Protein AF-0000000071983013 (afdb_homodimer)

pLDDT: mean 81.42, std 21.39, range [21.3, 98.19]

InterPro domains:
  IPR014830 Glycolipid transfer protein domain [PF08718] (62-218)
  IPR014830 Glycolipid transfer protein domain [PTHR10219] (47-247)
  IPR036497 Glycolipid transfer protein superfamily [G3DSA:1.10.3520.10] (34-261)
  IPR036497 Glycolipid transfer protein superfamily [SSF110004] (57-260)

Secondary structure (DSSP, 8-state):
--------HHHHHHHHHHHHHHHHHTTTTHHHHHHHHTT-SSSS-HHHHHHHS---TTS--BHHHHHHHHHHHHHHHHHH-HHHHHHHHHHHHHS-GGGTT---HHHHHHHHHHHHHSTTGGG-SBHHHHHHHHHHTT-TT-TTTTPHHHHHHHHHHHHHHHHHHHHHHT-S--SS-HHHHHHHHHHHTGGGGS-HHHHHHHHHHHTTPPPHHHHHHHHHTT-HHHHHHHHHHHHHHHHHHHHHHHHHHHHHHHTT-TTTT---------/--------HHHHHHHHHHHHHHHHHTTTTHHHHHHHHTT-SSSS-HHHHHHHS---TTS--BHHHHHHHHHHHHHHHHHH-HHHHHHHHHHHHHS-GGGTT---HHHHHHHHHHHHHSTTGGG-SBHHHHHHHHHHTT-TT-BTTBPHHHHHHHHHHHHHHHHHHHHHHT-S--SS-HHHHHHHHHHHTGGGGS-HHHHHHHHHHHTTPPPHHHHHHHHHTT-HHHHHHHHHHHHHHHHHHHHHHHHHHHHHHHTT-TTTT---------

Sequence (540 aa):
MDTPAGVDVQDTDKEEEEADLQIGMMNSEDEDEEEEDKEKVLAVDGVVLRDDFTPGAEGEVPLASYVRAYQEMNKFIKLLGPLFYFVAYDVKRKVTYSLQRYQYSYKLMDVIRKEMAGKNGRYYVDVKTMINYEKENDLVYRSSPMSGTDAFLKLNRVLELAIGIMKEIMEDEEEPTLGQVASEVYLTTTAKFHPSILSTMLSGVLLLMPSRATVRNRITRGTDEGEALMRRLMPEVMRSVKQTYEACLALYREHDLHNLNVRGRTDTTPMDTPAGVDVQDTDKEEEEADLQIGMMNSEDEDEEEEDKEKVLAVDGVVLRDDFTPGAEGEVPLASYVRAYQEMNKFIKLLGPLFYFVAYDVKRKVTYSLQRYQYSYKLMDVIRKEMAGKNGRYYVDVKTMINYEKENDLVYRSSPMSGTDAFLKLNRVLELAIGIMKEIMEDEEEPTLGQVASEVYLTTTAKFHPSILSTMLSGVLLLMPSRATVRNRITRGTDEGEALMRRLMPEVMRSVKQTYEACLALYREHDLHNLNVRGRTDTTP

Organism: Chionoecetes opilio (NCBI:txid41210)

Solvent-accessible surface area (backbone atoms only — not comparable to full-atom values): 29013 Å² total; per-residue (Å²): 136,84,76,76,83,73,79,61,67,70,61,54,48,52,50,53,49,45,48,55,40,42,57,44,38,54,69,53,65,53,49,64,69,40,59,75,50,66,75,46,61,38,71,47,59,55,63,52,35,29,64,28,24,47,50,43,97,86,47,46,37,45,41,65,40,38,50,51,21,49,55,46,55,53,47,51,44,55,68,64,29,63,64,49,43,40,54,56,54,48,52,62,78,68,47,49,83,87,39,64,84,66,64,37,68,70,57,32,48,46,45,41,50,52,46,38,71,39,99,60,16,86,39,40,51,25,54,64,47,33,44,51,50,27,57,76,67,70,33,50,81,37,71,82,69,57,20,50,55,50,33,48,50,58,54,48,46,46,45,59,32,50,44,52,45,55,57,5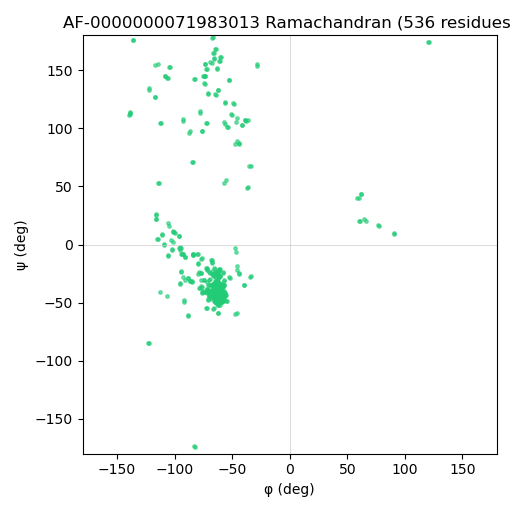5,50,72,46,85,66,64,74,75,41,48,9,56,51,42,22,51,43,30,60,74,45,43,34,76,70,44,58,67,72,54,37,42,26,51,38,10,51,33,51,68,46,56,49,34,69,50,46,49,32,54,37,13,67,68,36,70,68,18,47,54,51,46,68,63,44,46,64,52,26,44,49,21,46,49,50,30,40,51,38,52,49,50,54,28,50,74,67,72,45,72,64,67,89,48,74,72,80,74,78,74,67,127,136,84,75,75,82,72,80,62,68,69,60,55,46,53,50,52,48,46,47,57,40,42,56,43,38,55,71,54,66,53,49,64,70,41,58,75,49,66,75,46,61,38,71,48,59,54,63,51,35,29,64,26,23,47,49,43,96,88,46,48,37,44,41,68,39,38,49,50,22,48,55,45,55,52,46,51,44,53,68,64,28,60,64,50,41,39,53,54,53,49,53,63,78,67,46,50,84,86,39,65,84,65,62,40,67,68,57,32,48,46,47,43,50,52,46,38,70,39,98,61,15,86,38,40,52,26,53,65,45,33,42,51,50,28,56,78,67,72,33,51,82,37,72,83,70,58,21,50,56,50,32,48,50,56,54,47,46,46,45,58,33,48,46,52,44,57,58,55,49,72,44,83,66,65,75,75,40,49,9,58,52,40,22,51,44,30,60,74,45,42,33,76,71,42,58,67,72,54,36,42,26,50,38,10,51,32,49,67,46,56,49,35,68,50,48,50,33,54,38,13,68,69,35,71,68,17,48,53,50,46,66,64,43,48,64,52,26,46,50,22,45,49,51,30,40,51,38,53,50,49,54,28,50,74,69,72,44,72,63,65,90,47,76,73,78,74,78,77,69,126

Foldseek 3Di:
DDDPDPPDPVVLVVVVVVLVVCLVCVVPPVVPVCVVQVVDQFNFDLVLLLPLLAADPVLWRFLVSVLSNVVSVVSLQVLQGSLSVCCLQVCCPPDPVVCNQDHHLVVLSVQLVPCCPDPNVVQSGTLLSQVVVCVVVVNCQPVVVHGNNSSVLLSLQCLQLVLQLLVVLPDPDCPPHSLQSSLVSCVVTNVQQDDPVVNVVVSVSSNVTDGSVSSQCNRSVNDPSSNVVCVVSSVSSSVSSVSSSVSSCVSCVVVVNSCPPRPPPPPPPD/DDDPDPPDPVVVVVVVVVLVVCLVCVVPPVVPVCVVQVVDQFNFDLVLLLPLLAADPVLWRFLVSVLSNVVSVVSLQVLQGSLSVSCLQVCCPPDPVVCNQDHHLVVLSVQLVPCCPDPNVVQSGTLLSQVVVCVVVVNCQPVVVHGNNSSVLLSLQCLQLVLQLLVVLPDPDCPPHSLQSSLVSCVVTNVQQPDPVVNVVVNVSSNVTDGSVSSQCNRSVNDPSSNVVCVVSSVSSSVSSVSSSVSSCVSCVVVVNNCPPRPPPPPPPD

Structure (mmCIF, N/CA/C/O backbone):
data_AF-0000000071983013-model_v1
#
loop_
_entity.id
_entity.type
_entity.pdbx_description
1 polymer 'Ceramide-1-phosphate transfer protein'
#
loop_
_atom_site.group_PDB
_atom_site.id
_atom_site.type_symbol
_atom_site.label_atom_id
_atom_site.label_alt_id
_atom_site.label_comp_id
_atom_site.label_asym_id
_atom_site.label_entity_id
_atom_site.label_seq_id
_atom_site.pdbx_PDB_ins_code
_atom_site.Cartn_x
_atom_site.Cartn_y
_atom_site.Cartn_z
_atom_site.occupancy
_atom_site.B_iso_or_equiv
_atom_site.auth_seq_id
_atom_site.auth_comp_id
_atom_site.auth_asym_id
_atom_site.auth_atom_id
_atom_site.pdbx_PDB_model_num
ATOM 1 N N . MET A 1 1 ? 41.844 10.547 -5.031 1 22.95 1 MET A N 1
ATOM 2 C CA . MET A 1 1 ? 40.719 9.867 -5.695 1 22.95 1 MET A CA 1
ATOM 3 C C . MET A 1 1 ? 39.688 9.406 -4.684 1 22.95 1 MET A C 1
ATOM 5 O O . MET A 1 1 ? 39.938 8.516 -3.875 1 22.95 1 MET A O 1
ATOM 9 N N . ASP A 1 2 ? 38.812 10.227 -4.102 1 26.3 2 ASP A N 1
ATOM 10 C CA . ASP A 1 2 ? 38.031 10.211 -2.867 1 26.3 2 ASP A CA 1
ATOM 11 C C . ASP A 1 2 ? 36.906 9.188 -2.945 1 26.3 2 ASP A C 1
ATOM 13 O O . ASP A 1 2 ? 36.125 9.164 -3.914 1 26.3 2 ASP A O 1
ATOM 17 N N . THR A 1 3 ? 37.031 8.039 -2.273 1 28.64 3 THR A N 1
ATOM 18 C CA . THR A 1 3 ? 36.25 6.828 -2.168 1 28.64 3 THR A CA 1
ATOM 19 C C . THR A 1 3 ? 34.812 7.16 -1.755 1 28.64 3 THR A C 1
ATOM 21 O O . THR A 1 3 ? 34.594 7.828 -0.741 1 28.64 3 THR A O 1
ATOM 24 N N . PRO A 1 4 ? 33.844 7.18 -2.68 1 33.03 4 PRO A N 1
ATOM 25 C CA . PRO A 1 4 ? 32.469 7.574 -2.393 1 33.03 4 PRO A CA 1
ATOM 26 C C . PRO A 1 4 ? 31.906 6.875 -1.16 1 33.03 4 PRO A C 1
ATOM 28 O O . PRO A 1 4 ? 32.312 5.754 -0.84 1 33.03 4 PRO A O 1
ATOM 31 N N . ALA A 1 5 ? 31.484 7.586 -0.122 1 35.25 5 ALA A N 1
ATOM 32 C CA . ALA A 1 5 ? 31.016 7.219 1.208 1 35.25 5 ALA A CA 1
ATOM 33 C C . ALA A 1 5 ? 30.016 6.059 1.133 1 35.25 5 ALA A C 1
ATOM 35 O O . ALA A 1 5 ? 28.984 6.164 0.471 1 35.25 5 ALA A O 1
ATOM 36 N N . GLY A 1 6 ? 30.391 4.797 1.168 1 28.97 6 GLY A N 1
ATOM 37 C CA . GLY A 1 6 ? 29.656 3.537 1.249 1 28.97 6 GLY A CA 1
ATOM 38 C C . GLY A 1 6 ? 28.531 3.559 2.271 1 28.97 6 GLY A C 1
ATOM 39 O O . GLY A 1 6 ? 28.781 3.75 3.465 1 28.97 6 GLY A O 1
ATOM 40 N N . VAL A 1 7 ? 27.375 3.977 1.956 1 36.31 7 VAL A N 1
ATOM 41 C CA . VAL A 1 7 ? 26.219 3.855 2.852 1 36.31 7 VAL A CA 1
ATOM 42 C C . VAL A 1 7 ? 26.234 2.48 3.52 1 36.31 7 VAL A C 1
ATOM 44 O O . VAL A 1 7 ? 26.312 1.455 2.84 1 36.31 7 VAL A O 1
ATOM 47 N N . ASP A 1 8 ? 26.609 2.387 4.691 1 37.19 8 ASP A N 1
ATOM 48 C CA . ASP A 1 8 ? 26.812 1.195 5.512 1 37.19 8 ASP A CA 1
ATOM 49 C C . ASP A 1 8 ? 25.547 0.345 5.574 1 37.19 8 ASP A C 1
ATOM 51 O O . ASP A 1 8 ? 24.5 0.805 6.047 1 37.19 8 ASP A O 1
ATOM 55 N N . VAL A 1 9 ? 25.391 -0.782 4.887 1 44.69 9 VAL A N 1
ATOM 56 C CA . VAL A 1 9 ? 24.422 -1.878 4.766 1 44.69 9 VAL A CA 1
ATOM 57 C C . VAL A 1 9 ? 23.891 -2.246 6.148 1 44.69 9 VAL A C 1
ATOM 59 O O . VAL A 1 9 ? 22.734 -2.648 6.281 1 44.69 9 VAL A O 1
ATOM 62 N N . GLN A 1 10 ? 24.734 -2.143 7.102 1 42.84 10 GLN A N 1
ATOM 63 C CA . GLN A 1 10 ? 24.391 -2.531 8.461 1 42.84 10 GLN A CA 1
ATOM 64 C C . GLN A 1 10 ? 23.328 -1.604 9.047 1 42.84 10 GLN A C 1
ATOM 66 O O . GLN A 1 10 ? 22.406 -2.059 9.727 1 42.84 10 GLN A O 1
ATOM 71 N N . ASP A 1 11 ? 23.328 -0.427 8.781 1 45.38 11 ASP A N 1
ATOM 72 C CA . ASP A 1 11 ? 22.406 0.548 9.344 1 45.38 11 ASP A CA 1
ATOM 73 C C . ASP A 1 11 ? 21.031 0.453 8.688 1 45.38 11 ASP A C 1
ATOM 75 O O . ASP A 1 11 ? 20 0.617 9.352 1 45.38 11 ASP A O 1
ATOM 79 N N . THR A 1 12 ? 20.969 -0.025 7.523 1 46.44 12 THR A N 1
ATOM 80 C CA . THR A 1 12 ? 19.719 -0.126 6.781 1 46.44 12 THR A CA 1
ATOM 81 C C . THR A 1 12 ? 18.906 -1.323 7.262 1 46.44 12 THR A C 1
ATOM 83 O O . THR A 1 12 ? 17.672 -1.245 7.363 1 46.44 12 THR A O 1
ATOM 86 N N . ASP A 1 13 ? 19.531 -2.402 7.586 1 50.28 13 ASP A N 1
ATOM 87 C CA . ASP A 1 13 ? 18.844 -3.602 8.07 1 50.28 13 ASP A CA 1
ATOM 88 C C . ASP A 1 13 ? 18.172 -3.346 9.422 1 50.28 13 ASP A C 1
ATOM 90 O O . ASP A 1 13 ? 17.062 -3.807 9.656 1 50.28 13 ASP A O 1
ATOM 94 N N . LYS A 1 14 ? 18.812 -2.652 10.266 1 50.31 14 LYS A N 1
ATOM 95 C CA . LYS A 1 14 ? 18.266 -2.354 11.586 1 50.31 14 LYS A CA 1
ATOM 96 C C . LYS A 1 14 ? 17.047 -1.444 11.484 1 50.31 14 LYS A C 1
ATOM 98 O O . LYS A 1 14 ? 16.078 -1.621 12.219 1 50.31 14 LYS A O 1
ATOM 103 N N . GLU A 1 15 ? 17.25 -0.697 10.625 1 48.22 15 GLU A N 1
ATOM 104 C CA . GLU A 1 15 ? 16.156 0.248 10.461 1 48.22 15 GLU A CA 1
ATOM 105 C C . GLU A 1 15 ? 14.914 -0.435 9.875 1 48.22 15 GLU A C 1
ATOM 107 O O . GLU A 1 15 ? 13.789 -0.166 10.305 1 48.22 15 GLU A O 1
ATOM 112 N N . GLU A 1 16 ? 15.133 -1.323 8.945 1 52.12 16 GLU A N 1
ATOM 113 C CA . GLU A 1 16 ? 14.016 -2.086 8.383 1 52.12 16 GLU A CA 1
ATOM 114 C C . GLU A 1 16 ? 13.453 -3.064 9.414 1 52.12 16 GLU A C 1
ATOM 116 O O . GLU A 1 16 ? 12.234 -3.27 9.477 1 52.12 16 GLU A O 1
ATOM 121 N N . GLU A 1 17 ? 14.297 -3.664 10.117 1 51.69 17 GLU A N 1
ATOM 122 C CA . GLU A 1 17 ? 13.859 -4.5 11.234 1 51.69 17 GLU A CA 1
ATOM 123 C C . GLU A 1 17 ? 13.07 -3.686 12.258 1 51.69 17 GLU A C 1
ATOM 125 O O . GLU A 1 17 ? 12.062 -4.16 12.789 1 51.69 17 GLU A O 1
ATOM 130 N N . GLU A 1 18 ? 13.57 -2.572 12.508 1 47.03 18 GLU A N 1
ATOM 131 C CA . GLU A 1 18 ? 12.852 -1.699 13.43 1 47.03 18 GLU A CA 1
ATOM 132 C C . GLU A 1 18 ? 11.477 -1.332 12.891 1 47.03 18 GLU A C 1
ATOM 134 O O . GLU A 1 18 ? 10.508 -1.244 13.648 1 47.03 18 GLU A O 1
ATOM 139 N N . ALA A 1 19 ? 11.516 -1.232 11.625 1 49.16 19 ALA A N 1
ATOM 140 C CA . ALA A 1 19 ? 10.219 -0.916 11.023 1 49.16 19 ALA A CA 1
ATOM 141 C C . ALA A 1 19 ? 9.258 -2.094 11.148 1 49.16 19 ALA A C 1
ATOM 143 O O . ALA A 1 19 ? 8.086 -1.914 11.484 1 49.16 19 ALA A O 1
ATOM 144 N N . ASP A 1 20 ? 9.773 -3.248 10.898 1 51.47 20 ASP A N 1
ATOM 145 C CA . ASP A 1 20 ? 8.977 -4.461 11.062 1 51.47 20 ASP A CA 1
ATOM 146 C C . ASP A 1 20 ? 8.516 -4.613 12.516 1 51.47 20 ASP A C 1
ATOM 148 O O . ASP A 1 20 ? 7.367 -5 12.766 1 51.47 20 ASP A O 1
ATOM 152 N N . LEU A 1 21 ? 9.422 -4.344 13.414 1 45.53 21 LEU A N 1
ATOM 153 C CA . LEU A 1 21 ? 9.133 -4.379 14.844 1 45.53 21 LEU A CA 1
ATOM 154 C C . LEU A 1 21 ? 8.117 -3.301 15.219 1 45.53 21 LEU A C 1
ATOM 156 O O . LEU A 1 21 ? 7.234 -3.533 16.047 1 45.53 21 LEU A O 1
ATOM 160 N N . GLN A 1 22 ? 8.391 -2.273 14.734 1 42.88 22 GLN A N 1
ATOM 161 C CA . GLN A 1 22 ? 7.5 -1.175 15.086 1 42.88 22 GLN A CA 1
ATOM 162 C C . GLN A 1 22 ? 6.082 -1.444 14.594 1 42.88 22 GLN A C 1
ATOM 164 O O . GLN A 1 22 ? 5.109 -1.14 15.289 1 42.88 22 GLN A O 1
ATOM 169 N N . ILE A 1 23 ? 5.973 -1.997 13.445 1 47.88 23 ILE A N 1
ATOM 170 C CA . ILE A 1 23 ? 4.656 -2.475 13.039 1 47.88 23 ILE A CA 1
ATOM 171 C C . ILE A 1 23 ? 4.137 -3.49 14.055 1 47.88 23 ILE A C 1
ATOM 173 O O . ILE A 1 23 ? 2.965 -3.449 14.438 1 47.88 23 ILE A O 1
ATOM 177 N N . GLY A 1 24 ? 5.062 -4.387 14.453 1 41.94 24 GLY A N 1
ATOM 178 C CA . GLY A 1 24 ? 4.738 -5.32 15.523 1 41.94 24 GLY A CA 1
ATOM 179 C C . GLY A 1 24 ? 4.512 -4.637 16.859 1 41.94 24 GLY A C 1
ATOM 180 O O . GLY A 1 24 ? 3.621 -5.023 17.609 1 41.94 24 GLY A O 1
ATOM 181 N N . MET A 1 25 ? 5.426 -3.879 17.297 1 39.31 25 MET A N 1
ATOM 182 C CA . MET A 1 25 ? 5.387 -3.193 18.594 1 39.31 25 MET A CA 1
ATOM 183 C C . MET A 1 25 ? 4.215 -2.221 18.656 1 39.31 25 MET A C 1
ATOM 185 O O . MET A 1 25 ? 3.732 -1.895 19.734 1 39.31 25 MET A O 1
ATOM 189 N N . MET A 1 26 ? 4.121 -1.479 17.781 1 40.75 26 MET A N 1
ATOM 190 C CA . MET A 1 26 ? 3.039 -0.504 17.891 1 40.75 26 MET A CA 1
ATOM 191 C C . MET A 1 26 ? 1.741 -1.183 18.328 1 40.75 26 MET A C 1
ATOM 193 O O . MET A 1 26 ? 0.808 -0.517 18.781 1 40.75 26 MET A O 1
ATOM 197 N N . ASN A 1 27 ? 1.641 -2.398 18.125 1 38.25 27 ASN A N 1
ATOM 198 C CA . ASN A 1 27 ? 0.608 -3.027 18.953 1 38.25 27 ASN A CA 1
ATOM 199 C C . ASN A 1 27 ? 0.862 -2.811 20.438 1 38.25 27 ASN A C 1
ATOM 201 O O . ASN A 1 27 ? -0.081 -2.67 21.219 1 38.25 27 ASN A O 1
ATOM 205 N N . SER A 1 28 ? 2.094 -2.82 20.844 1 34.56 28 SER A N 1
ATOM 206 C CA . SER A 1 28 ? 2.352 -2.789 22.281 1 34.56 28 SER A CA 1
ATOM 207 C C . SER A 1 28 ? 2.432 -1.355 22.797 1 34.56 28 SER A C 1
ATOM 209 O O . SER A 1 28 ? 1.962 -1.058 23.891 1 34.56 28 SER A O 1
ATOM 211 N N . GLU A 1 29 ? 3.322 -0.539 22.375 1 37.03 29 GLU A N 1
ATOM 212 C CA . GLU A 1 29 ? 3.621 0.747 23 1 37.03 29 GLU A CA 1
ATOM 213 C C . GLU A 1 29 ? 2.41 1.676 22.953 1 37.03 29 GLU A C 1
ATOM 215 O O . GLU A 1 29 ? 2.428 2.754 23.547 1 37.03 29 GLU A O 1
ATOM 220 N N . ASP A 1 30 ? 1.575 1.646 22.094 1 40.47 30 ASP A N 1
ATOM 221 C CA . ASP A 1 30 ? 0.305 2.354 22.203 1 40.47 30 ASP A CA 1
ATOM 222 C C . ASP A 1 30 ? -0.329 2.119 23.578 1 40.47 30 ASP A C 1
ATOM 224 O O . ASP A 1 30 ? -1.404 2.646 23.875 1 40.47 30 ASP A O 1
ATOM 228 N N . GLU A 1 31 ? 0.197 1.37 24.219 1 37.09 31 GLU A N 1
ATOM 229 C CA . GLU A 1 31 ? -0.367 1.119 25.547 1 37.09 31 GLU A CA 1
ATOM 230 C C . GLU A 1 31 ? -0.231 2.346 26.453 1 37.09 31 GLU A C 1
ATOM 232 O O . GLU A 1 31 ? -1.126 2.639 27.234 1 37.09 31 GLU A O 1
ATOM 237 N N . ASP A 1 32 ? 0.845 2.938 26.438 1 37.84 32 ASP A N 1
ATOM 238 C CA . ASP A 1 32 ? 0.963 4.008 27.422 1 37.84 32 ASP A CA 1
ATOM 239 C C . ASP A 1 32 ? 0.124 5.219 27.031 1 37.84 32 ASP A C 1
ATOM 241 O O . ASP A 1 32 ? -0.497 5.859 27.875 1 37.84 32 ASP A O 1
ATOM 245 N N . GLU A 1 33 ? 0.238 5.812 25.875 1 41.56 33 GLU A N 1
ATOM 246 C CA . GLU A 1 33 ? -0.653 6.898 25.484 1 41.56 33 GLU A CA 1
ATOM 247 C C . GLU A 1 33 ? -2.113 6.453 25.516 1 41.56 33 GLU A C 1
ATOM 249 O O . GLU A 1 33 ? -3.021 7.285 25.438 1 41.56 33 GLU A O 1
ATOM 254 N N . GLU A 1 34 ? -2.426 5.273 25.391 1 44.16 34 GLU A N 1
ATOM 255 C CA . GLU A 1 34 ? -3.74 4.664 25.562 1 44.16 34 GLU A CA 1
ATOM 256 C C . GLU A 1 34 ? -4.289 4.918 26.969 1 44.16 34 GLU A C 1
ATOM 258 O O . GLU A 1 34 ? -5.504 4.949 27.172 1 44.16 34 GLU A O 1
ATOM 263 N N . GLU A 1 35 ? -3.484 4.938 27.875 1 43.16 35 GLU A N 1
ATOM 264 C CA . GLU A 1 35 ? -4.039 5.121 29.219 1 43.16 35 GLU A CA 1
ATOM 265 C C . GLU A 1 35 ? -4.75 6.461 29.344 1 43.16 35 GLU A C 1
ATOM 267 O O . GLU A 1 35 ? -5.816 6.551 29.953 1 43.16 35 GLU A O 1
ATOM 272 N N . GLU A 1 36 ? -4.043 7.527 29.109 1 45.88 36 GLU A N 1
ATOM 273 C CA . GLU A 1 36 ? -4.719 8.812 29.281 1 45.88 36 GLU A CA 1
ATOM 274 C C . GLU A 1 36 ? -5.891 8.945 28.312 1 45.88 36 GLU A C 1
ATOM 276 O O . GLU A 1 36 ? -6.867 9.641 28.594 1 45.88 36 GLU A O 1
ATOM 281 N N . ASP A 1 37 ? -5.848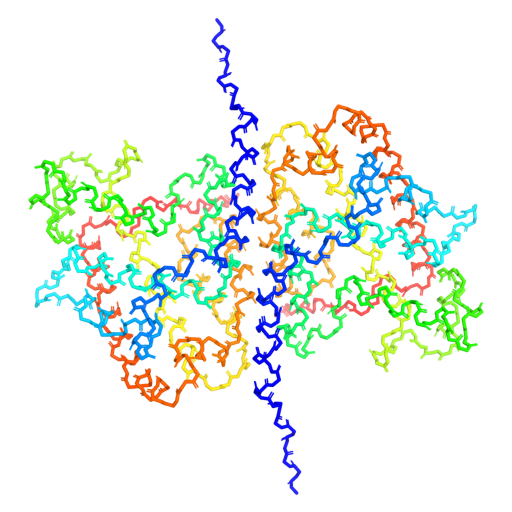 8.32 27.188 1 56.69 37 ASP A N 1
ATOM 282 C CA . ASP A 1 37 ? -6.75 8.461 26.047 1 56.69 37 ASP A CA 1
ATOM 283 C C . ASP A 1 37 ? -7.996 7.598 26.234 1 56.69 37 ASP A C 1
ATOM 285 O O . ASP A 1 37 ? -8.977 7.75 25.5 1 56.69 37 ASP A O 1
ATOM 289 N N . LYS A 1 38 ? -7.992 6.754 27.281 1 57.34 38 LYS A N 1
ATOM 290 C CA . LYS A 1 38 ? -9.156 5.883 27.438 1 57.34 38 LYS A CA 1
ATOM 291 C C . LYS A 1 38 ? -10.352 6.648 28 1 57.34 38 LYS A C 1
ATOM 293 O O . LYS A 1 38 ? -11.477 6.156 27.969 1 57.34 38 LYS A O 1
ATOM 298 N N . GLU A 1 39 ? -10.008 7.781 28.422 1 65.06 39 GLU A N 1
ATOM 299 C CA . GLU A 1 39 ? -11.117 8.508 29.031 1 65.06 39 GLU A CA 1
ATOM 300 C C . GLU A 1 39 ? -11.797 9.43 28.016 1 65.06 39 GLU A C 1
ATOM 302 O O . GLU A 1 39 ? -12.906 9.914 28.25 1 65.06 39 GLU A O 1
ATOM 307 N N . LYS A 1 40 ? -11.188 9.562 26.828 1 83.44 40 LYS A N 1
ATOM 308 C CA . LYS A 1 40 ? -11.828 10.445 25.844 1 83.44 40 LYS A CA 1
ATOM 309 C C . LYS A 1 40 ? -12.93 9.711 25.094 1 83.44 40 LYS A C 1
ATOM 311 O O . LYS A 1 40 ? -12.812 8.516 24.812 1 83.44 40 LYS A O 1
ATOM 316 N N . VAL A 1 41 ? -13.984 10.469 24.844 1 90 41 VAL A N 1
ATOM 317 C CA . VAL A 1 41 ? -15.148 9.922 24.156 1 90 41 VAL A CA 1
ATOM 318 C C . VAL A 1 41 ? -14.781 9.539 22.734 1 90 41 VAL A C 1
ATOM 320 O O . VAL A 1 41 ? -15.164 8.477 22.25 1 90 41 VAL A O 1
ATOM 323 N N . LEU A 1 42 ? -14.023 10.406 22.062 1 95 42 LEU A N 1
ATOM 324 C CA . LEU A 1 42 ? -13.555 10.141 20.703 1 95 42 LEU A CA 1
ATOM 325 C C . LEU A 1 42 ? -12.062 9.844 20.688 1 95 42 LEU A C 1
ATOM 327 O O . LEU A 1 42 ? -11.305 10.43 21.469 1 95 42 LEU A O 1
ATOM 331 N N . ALA A 1 43 ? -11.641 8.977 19.828 1 93.44 43 ALA A N 1
ATOM 332 C CA . ALA A 1 43 ? -10.227 8.625 19.688 1 93.44 43 ALA A CA 1
ATOM 333 C C . ALA A 1 43 ? -9.422 9.805 19.156 1 93.44 43 ALA A C 1
ATOM 335 O O . ALA A 1 43 ? -8.203 9.859 19.344 1 93.44 43 ALA A O 1
ATOM 336 N N . VAL A 1 44 ? -10.062 10.734 18.406 1 93.38 44 VAL A N 1
ATOM 337 C CA . VAL A 1 44 ? -9.516 12 17.922 1 93.38 44 VAL A CA 1
ATOM 338 C C . VAL A 1 44 ? -10.305 13.156 18.531 1 93.38 44 VAL A C 1
ATOM 340 O O . VAL A 1 44 ? -11.531 13.195 18.422 1 93.38 44 VAL A O 1
ATOM 343 N N . ASP A 1 45 ? -9.609 14 19.094 1 93.56 45 ASP A N 1
ATOM 344 C CA . ASP A 1 45 ? -10.266 15.102 19.797 1 93.56 45 ASP A CA 1
ATOM 345 C C . ASP A 1 45 ? -10.781 16.141 18.812 1 93.56 45 ASP A C 1
ATOM 347 O O . ASP A 1 45 ? -10.039 17.047 18.406 1 93.56 45 ASP A O 1
ATOM 351 N N . GLY A 1 46 ? -12.023 16.062 18.5 1 93.62 46 GLY A N 1
ATOM 352 C CA . GLY A 1 46 ? -12.633 16.984 17.562 1 93.62 46 GLY A CA 1
ATOM 353 C C . GLY A 1 46 ? -12.664 18.406 18.062 1 93.62 46 GLY A C 1
ATOM 354 O O . GLY A 1 46 ? -12.672 19.359 17.266 1 93.62 46 GLY A O 1
ATOM 355 N N . VAL A 1 47 ? -12.656 18.594 19.359 1 94.94 47 VAL A N 1
ATOM 356 C CA . VAL A 1 47 ? -12.672 19.938 19.938 1 94.94 47 VAL A CA 1
ATOM 357 C C . VAL A 1 47 ? -11.328 20.625 19.688 1 94.94 47 VAL A C 1
ATOM 359 O O . VAL A 1 47 ? -11.289 21.797 19.312 1 94.94 47 VAL A O 1
ATOM 362 N N . VAL A 1 48 ? -10.312 19.906 19.891 1 95.31 48 VAL A N 1
ATOM 363 C CA . VAL A 1 48 ? -8.984 20.438 19.609 1 95.31 48 VAL A CA 1
ATOM 364 C C . VAL A 1 48 ? -8.883 20.828 18.141 1 95.31 48 VAL A C 1
ATOM 366 O O . VAL A 1 48 ? -8.375 21.906 17.812 1 95.31 48 VAL A O 1
ATOM 369 N N . LEU A 1 49 ? -9.352 20 17.219 1 96.25 49 LEU A N 1
ATOM 370 C CA . LEU A 1 49 ? -9.32 20.281 15.797 1 96.25 49 LEU A CA 1
ATOM 371 C C . LEU A 1 49 ? -10.125 21.531 15.477 1 96.25 49 LEU A C 1
ATOM 373 O O . LEU A 1 49 ? -9.641 22.438 14.797 1 96.25 49 LEU A O 1
ATOM 377 N N . ARG A 1 50 ? -11.281 21.578 16 1 95.88 50 ARG A N 1
ATOM 378 C CA . ARG A 1 50 ? -12.156 22.719 15.766 1 95.88 50 ARG A CA 1
ATOM 379 C C . ARG A 1 50 ? -11.539 24.016 16.297 1 95.88 50 ARG A C 1
ATOM 381 O O . ARG A 1 50 ? -11.492 25.016 15.586 1 95.88 50 ARG A O 1
ATOM 388 N N . ASP A 1 51 ? -10.977 23.969 17.453 1 95.94 51 ASP A N 1
ATOM 389 C CA . ASP A 1 51 ? -10.562 25.188 18.141 1 95.94 51 ASP A CA 1
ATOM 390 C C . ASP A 1 51 ? -9.18 25.641 17.688 1 95.94 51 ASP A C 1
ATOM 392 O O . ASP A 1 51 ? -8.883 26.844 17.672 1 95.94 51 ASP A O 1
ATOM 396 N N . ASP A 1 52 ? -8.352 24.688 17.328 1 96 52 ASP A N 1
ATOM 397 C CA . ASP A 1 52 ? -6.965 25.062 17.062 1 96 52 ASP A CA 1
ATOM 398 C C . ASP A 1 52 ? -6.75 25.328 15.57 1 96 52 ASP A C 1
ATOM 400 O O . ASP A 1 52 ? -5.777 25.969 15.188 1 96 52 ASP A O 1
ATOM 404 N N . PHE A 1 53 ? -7.598 24.766 14.742 1 95.19 53 PHE A N 1
ATOM 405 C CA . PHE A 1 53 ? -7.652 25.219 13.352 1 95.19 53 PHE A CA 1
ATOM 406 C C . PHE A 1 53 ? -8.562 26.438 13.211 1 95.19 53 PHE A C 1
ATOM 408 O O . PHE A 1 53 ? -9.672 26.328 12.695 1 95.19 53 PHE A O 1
ATOM 415 N N . THR A 1 54 ? -8.117 27.516 13.695 1 89.75 54 THR A N 1
ATOM 416 C CA . THR A 1 54 ? -8.938 28.719 13.695 1 89.75 54 THR A CA 1
ATOM 417 C C . THR A 1 54 ? -8.109 29.953 13.32 1 89.75 54 THR A C 1
ATOM 419 O O . THR A 1 54 ? -7.23 30.359 14.086 1 89.75 54 THR A O 1
ATOM 422 N N . PRO A 1 55 ? -8.469 30.453 12.18 1 90.06 55 PRO A N 1
ATOM 423 C CA . PRO A 1 55 ? -7.805 31.703 11.836 1 90.06 55 PRO A CA 1
ATOM 424 C C . PRO A 1 55 ? -8.32 32.875 12.656 1 90.06 55 PRO A C 1
ATOM 426 O O . PRO A 1 55 ? -9.484 32.906 13.078 1 90.06 55 PRO A O 1
ATOM 429 N N . GLY A 1 56 ? -7.465 33.781 12.969 1 85.75 56 GLY A N 1
ATOM 430 C CA . GLY A 1 56 ? -7.891 35 13.617 1 85.75 56 GLY A CA 1
ATOM 431 C C . GLY A 1 56 ? -8.742 35.875 12.727 1 85.75 56 GLY A C 1
ATOM 432 O O . GLY A 1 56 ? -8.984 35.562 11.562 1 85.75 56 GLY A O 1
ATOM 433 N N . ALA A 1 57 ? -9.164 36.969 13.281 1 81.56 57 ALA A N 1
ATOM 434 C CA . ALA A 1 57 ? -10.07 37.906 12.602 1 81.56 57 ALA A CA 1
ATOM 435 C C . ALA A 1 57 ? -9.43 38.438 11.328 1 81.56 57 ALA A C 1
ATOM 437 O O . ALA A 1 57 ? -10.125 38.719 10.344 1 81.56 57 ALA A O 1
ATOM 438 N N . GLU A 1 58 ? -8.109 38.594 11.328 1 81.94 58 GLU A N 1
ATOM 439 C CA . GLU A 1 58 ? -7.41 39.156 10.172 1 81.94 58 GLU A CA 1
ATOM 440 C C . GLU A 1 58 ? -6.758 38.031 9.344 1 81.94 58 GLU A C 1
ATOM 442 O O . GLU A 1 58 ? -5.918 38.312 8.484 1 81.94 58 GLU A O 1
ATOM 447 N N . GLY A 1 59 ? -7.105 36.844 9.664 1 82.12 59 GLY A N 1
ATOM 448 C CA . GLY A 1 59 ? -6.602 35.719 8.883 1 82.12 59 GLY A CA 1
ATOM 449 C C . GLY A 1 59 ? -5.293 35.156 9.414 1 82.12 59 GLY A C 1
ATOM 450 O O . GLY A 1 59 ? -4.648 34.344 8.758 1 82.12 59 GLY A O 1
ATOM 451 N N . GLU A 1 60 ? -4.949 35.656 10.602 1 90.19 60 GLU A N 1
ATOM 452 C CA . GLU A 1 60 ? -3.732 35.125 11.211 1 90.19 60 GLU A CA 1
ATOM 453 C C . GLU A 1 60 ? -3.932 33.688 11.695 1 90.19 60 GLU A C 1
ATOM 455 O O . GLU A 1 60 ? -4.988 33.344 12.234 1 90.19 60 GLU A O 1
ATOM 460 N N . VAL A 1 61 ? -3.035 32.844 11.312 1 95.94 61 VAL A N 1
ATOM 461 C CA . VAL A 1 61 ? -3.047 31.453 11.766 1 95.94 61 VAL A CA 1
ATOM 462 C C . VAL A 1 61 ? -1.854 31.203 12.688 1 95.94 61 VAL A C 1
ATOM 464 O O . VAL A 1 61 ? -0.718 31.094 12.219 1 95.94 61 VAL A O 1
ATOM 467 N N . PRO A 1 62 ? -2.146 31.125 14.023 1 97.06 62 PRO A N 1
ATOM 468 C CA . PRO A 1 62 ? -1.04 30.859 14.945 1 97.06 62 PRO A CA 1
ATOM 469 C C . PRO A 1 62 ? -0.375 29.5 14.688 1 97.06 62 PRO A C 1
ATOM 471 O O . PRO A 1 62 ? -1.064 28.5 14.531 1 97.06 62 PRO A O 1
ATOM 474 N N . LEU A 1 63 ? 0.958 29.531 14.641 1 97.75 63 LEU A N 1
ATOM 475 C CA . LEU A 1 63 ? 1.695 28.312 14.32 1 97.75 63 LEU A CA 1
ATOM 476 C C . LEU A 1 63 ? 1.52 27.266 15.414 1 97.75 63 LEU A C 1
ATOM 478 O O . LEU A 1 63 ? 1.336 26.078 15.117 1 97.75 63 LEU A O 1
ATOM 482 N N . ALA A 1 64 ? 1.56 27.656 16.641 1 96.38 64 ALA A N 1
ATOM 483 C CA . ALA A 1 64 ? 1.458 26.719 17.75 1 96.38 64 ALA A CA 1
ATOM 484 C C . ALA A 1 64 ? 0.123 25.984 17.719 1 96.38 64 ALA A C 1
ATOM 486 O O . ALA A 1 64 ? 0.08 24.766 17.891 1 96.38 64 ALA A O 1
ATOM 487 N N . SER A 1 65 ? -0.963 26.766 17.547 1 96.44 65 SER A N 1
ATOM 488 C CA . SER A 1 65 ? -2.295 26.172 17.484 1 96.44 65 SER A CA 1
ATOM 489 C C . SER A 1 65 ? -2.42 25.234 16.281 1 96.44 65 SER A C 1
ATOM 491 O O . SER A 1 65 ? -2.994 24.156 16.391 1 96.44 65 SER A O 1
ATOM 493 N N . TYR A 1 66 ? -1.928 25.656 15.18 1 97.25 66 TYR A N 1
ATOM 494 C CA . TYR A 1 66 ? -1.966 24.859 13.961 1 97.25 66 TYR A CA 1
ATOM 495 C C . TYR A 1 66 ? -1.25 23.531 14.156 1 97.25 66 TYR A C 1
ATOM 497 O O . TYR A 1 66 ? -1.784 22.469 13.805 1 97.25 66 TYR A O 1
ATOM 505 N N . VAL A 1 67 ? -0.075 23.562 14.68 1 96.5 67 VAL A N 1
ATOM 506 C CA . VAL A 1 67 ? 0.733 22.375 14.883 1 96.5 67 VAL A CA 1
ATOM 507 C C . VAL A 1 67 ? 0.039 21.438 15.875 1 96.5 67 VAL A C 1
ATOM 509 O O . VAL A 1 67 ? 0.051 20.219 15.695 1 96.5 67 VAL A O 1
ATOM 512 N N . ARG A 1 68 ? -0.538 21.969 16.891 1 94.81 68 ARG A N 1
ATOM 513 C CA . ARG A 1 68 ? -1.284 21.156 17.859 1 94.81 68 ARG A CA 1
ATOM 514 C C . ARG A 1 68 ? -2.459 20.453 17.172 1 94.81 68 ARG A C 1
ATOM 516 O O . ARG A 1 68 ? -2.697 19.281 17.422 1 94.81 68 ARG A O 1
ATOM 523 N N . ALA A 1 69 ? -3.205 21.203 16.422 1 96.19 69 ALA A N 1
ATOM 524 C CA . ALA A 1 69 ? -4.332 20.625 15.688 1 96.19 69 ALA A CA 1
ATOM 525 C C . ALA A 1 69 ? -3.869 19.531 14.727 1 96.19 69 ALA A C 1
ATOM 527 O O . ALA A 1 69 ? -4.504 18.484 14.617 1 96.19 69 ALA A O 1
ATOM 528 N N . TYR A 1 70 ? -2.783 19.812 14.094 1 94.25 70 TYR A N 1
ATOM 529 C CA . TYR A 1 70 ? -2.248 18.844 13.141 1 94.25 70 TYR A CA 1
ATOM 530 C C . TYR A 1 70 ? -1.799 17.562 13.844 1 94.25 70 TYR A C 1
ATOM 532 O O . TYR A 1 70 ? -1.959 16.469 13.32 1 94.25 70 TYR A O 1
ATOM 540 N N . GLN A 1 71 ? -1.2 17.734 14.977 1 91.69 71 GLN A N 1
ATOM 541 C CA . GLN A 1 71 ? -0.821 16.578 15.781 1 91.69 71 GLN A CA 1
ATOM 542 C C . GLN A 1 71 ? -2.037 15.727 16.125 1 91.69 71 GLN A C 1
ATOM 544 O O . GLN A 1 71 ? -1.972 14.5 16.078 1 91.69 71 GLN A O 1
ATOM 549 N N . GLU A 1 72 ? -3.066 16.406 16.531 1 91.69 72 GLU A N 1
ATOM 550 C CA . GLU A 1 72 ? -4.312 15.688 16.812 1 91.69 72 GLU A CA 1
ATOM 551 C C . GLU A 1 72 ? -4.824 14.969 15.57 1 91.69 72 GLU A C 1
ATOM 553 O O . GLU A 1 72 ? -5.25 13.812 15.648 1 91.69 72 GLU A O 1
ATOM 558 N N . MET A 1 73 ? -4.762 15.641 14.43 1 91.69 73 MET A N 1
ATOM 559 C CA . MET A 1 73 ? -5.223 15.062 13.164 1 91.69 73 MET A CA 1
ATOM 560 C C . MET A 1 73 ? -4.414 13.82 12.812 1 91.69 73 MET A C 1
ATOM 562 O O . MET A 1 73 ? -4.957 12.859 12.266 1 91.69 73 MET A O 1
ATOM 566 N N . ASN A 1 74 ? -3.178 13.797 13.109 1 85.69 74 ASN A N 1
ATOM 567 C CA . ASN A 1 74 ? -2.289 12.68 12.805 1 85.69 74 ASN A CA 1
ATOM 568 C C . ASN A 1 74 ? -2.689 11.422 13.562 1 85.69 74 ASN A C 1
ATOM 570 O O . ASN A 1 74 ? -2.35 10.305 13.156 1 85.69 74 ASN A O 1
ATOM 574 N N . LYS A 1 75 ? -3.438 11.57 14.656 1 85.12 75 LYS A N 1
ATOM 575 C CA . LYS A 1 75 ? -3.949 10.398 15.367 1 85.12 75 LYS A CA 1
ATOM 576 C C . LYS A 1 75 ? -4.902 9.594 14.484 1 85.12 75 LYS A C 1
ATOM 578 O O . LYS A 1 75 ? -5.039 8.383 14.656 1 85.12 75 LYS A O 1
ATOM 583 N N . PHE A 1 76 ? -5.562 10.336 13.633 1 85.25 76 PHE A N 1
ATOM 584 C CA . PHE A 1 76 ? -6.453 9.672 12.695 1 85.25 76 PHE A CA 1
ATOM 585 C C . PHE A 1 76 ? -5.699 8.617 11.883 1 85.25 76 PHE A C 1
ATOM 587 O O . PHE A 1 76 ? -6.23 7.543 11.609 1 85.25 76 PHE A O 1
ATOM 594 N N . ILE A 1 77 ? -4.488 8.953 11.445 1 81.19 77 ILE A N 1
ATOM 595 C CA . ILE A 1 77 ? -3.68 8.039 10.641 1 81.19 77 ILE A CA 1
ATOM 596 C C . ILE A 1 77 ? -3.457 6.742 11.414 1 81.19 77 ILE A C 1
ATOM 598 O O . ILE A 1 77 ? -3.521 5.652 10.836 1 81.19 77 ILE A O 1
ATOM 602 N N . LYS A 1 78 ? -3.314 6.848 12.656 1 76.06 78 LYS A N 1
ATOM 603 C CA . LYS A 1 78 ? -3.125 5.672 13.5 1 76.06 78 LYS A CA 1
ATOM 604 C C . LYS A 1 78 ? -4.379 4.801 13.523 1 76.06 78 LYS A C 1
ATOM 606 O O . LYS A 1 78 ? -4.289 3.576 13.617 1 76.06 78 LYS A O 1
ATOM 611 N N . LEU A 1 79 ? -5.492 5.422 13.453 1 82.19 79 LEU A N 1
ATOM 612 C CA . LEU A 1 79 ? -6.762 4.703 13.508 1 82.19 79 LEU A CA 1
ATOM 613 C C . LEU A 1 79 ? -6.98 3.891 12.234 1 82.19 79 LEU A C 1
ATOM 615 O O . LEU A 1 79 ? -7.781 2.953 12.227 1 82.19 79 LEU A O 1
ATOM 619 N N . LEU A 1 80 ? -6.309 4.34 11.18 1 82.75 80 LEU A N 1
ATOM 620 C CA . LEU A 1 80 ? -6.469 3.629 9.922 1 82.75 80 LEU A CA 1
ATOM 621 C C . LEU A 1 80 ? -5.77 2.273 9.961 1 82.75 80 LEU A C 1
ATOM 623 O O . LEU A 1 80 ? -6.07 1.388 9.164 1 82.75 80 LEU A O 1
ATOM 627 N N . GLY A 1 81 ? -4.797 2.148 10.891 1 74.75 81 GLY A N 1
ATOM 628 C CA . GLY A 1 81 ? -4.137 0.865 11.062 1 74.75 81 GLY A CA 1
ATOM 629 C C . GLY A 1 81 ? -2.643 0.922 10.812 1 74.75 81 GLY A C 1
ATOM 630 O O . GLY A 1 81 ? -2.127 1.934 10.328 1 74.75 81 GLY A O 1
ATOM 631 N N . PRO A 1 82 ? -2.072 -0.123 11.07 1 68.31 82 PRO A N 1
ATOM 632 C CA . PRO A 1 82 ? -0.607 -0.146 11.047 1 68.31 82 PRO A CA 1
ATOM 633 C C . PRO A 1 82 ? -0.033 0.117 9.656 1 68.31 82 PRO A C 1
ATOM 635 O O . PRO A 1 82 ? 1.028 0.732 9.531 1 68.31 82 PRO A O 1
ATOM 638 N N . LEU A 1 83 ? -0.711 -0.282 8.688 1 70.25 83 LEU A N 1
ATOM 639 C CA . LEU A 1 83 ? -0.241 -0.063 7.324 1 70.25 83 LEU A CA 1
ATOM 640 C C . LEU A 1 83 ? -0.061 1.425 7.043 1 70.25 83 LEU A C 1
ATOM 642 O O . LEU A 1 83 ? 0.984 1.844 6.539 1 70.25 83 LEU A O 1
ATOM 646 N N . PHE A 1 84 ? -0.958 2.162 7.438 1 74.88 84 PHE A N 1
ATOM 647 C CA . PHE A 1 84 ? -0.961 3.586 7.121 1 74.88 84 PHE A CA 1
ATOM 648 C C . PHE A 1 84 ? 0.053 4.332 7.98 1 74.88 84 PHE A C 1
ATOM 650 O O . PHE A 1 84 ? 0.696 5.273 7.512 1 74.88 84 PHE A O 1
ATOM 657 N N . TYR A 1 85 ? 0.092 3.867 9.07 1 63.53 85 TYR A N 1
ATOM 658 C CA . TYR A 1 85 ? 1.124 4.449 9.922 1 63.53 85 TYR A CA 1
ATOM 659 C C . TYR A 1 85 ? 2.512 4.203 9.336 1 63.53 85 TYR A C 1
ATOM 661 O O . TYR A 1 85 ? 3.357 5.102 9.336 1 63.53 85 TYR A O 1
ATOM 669 N N . PHE A 1 86 ? 2.656 3.08 8.805 1 63 86 PHE A N 1
ATOM 670 C CA . PHE A 1 86 ? 3.916 2.717 8.172 1 63 86 PHE A CA 1
ATOM 671 C C . PHE A 1 86 ? 4.176 3.592 6.945 1 63 86 PHE A C 1
ATOM 673 O O . PHE A 1 86 ? 5.285 4.09 6.758 1 63 86 PHE A O 1
ATOM 680 N N . VAL A 1 87 ? 3.174 3.652 6.203 1 64.81 87 VAL A N 1
ATOM 681 C CA . VAL A 1 87 ? 3.32 4.438 4.984 1 64.81 87 VAL A CA 1
ATOM 682 C C . VAL A 1 87 ? 3.666 5.883 5.336 1 64.81 87 VAL A C 1
ATOM 684 O O . VAL A 1 87 ? 4.504 6.504 4.68 1 64.81 87 VAL A O 1
ATOM 687 N N . ALA A 1 88 ? 3.059 6.262 6.363 1 60.16 88 ALA A N 1
ATOM 688 C CA . ALA A 1 88 ? 3.301 7.637 6.789 1 60.16 88 ALA A CA 1
ATOM 689 C C . ALA A 1 88 ? 4.738 7.82 7.273 1 60.16 88 ALA A C 1
ATOM 691 O O . ALA A 1 88 ? 5.309 8.906 7.152 1 60.16 88 ALA A O 1
ATOM 692 N N . TYR A 1 89 ? 5.297 6.68 7.656 1 55.16 89 TYR A N 1
ATOM 693 C CA . TYR A 1 89 ? 6.613 6.812 8.266 1 55.16 89 TYR A CA 1
ATOM 694 C C . TYR A 1 89 ? 7.688 6.199 7.379 1 55.16 89 TYR A C 1
ATOM 696 O O . TYR A 1 89 ? 8.836 6.656 7.371 1 55.16 89 TYR A O 1
ATOM 704 N N . ASP A 1 90 ? 7.414 5.07 6.793 1 53.19 90 ASP A N 1
ATOM 705 C CA . ASP A 1 90 ? 8.438 4.301 6.094 1 53.19 90 ASP A CA 1
ATOM 706 C C . ASP A 1 90 ? 8.75 4.906 4.727 1 53.19 90 ASP A C 1
ATOM 708 O O . ASP A 1 90 ? 9.852 4.742 4.203 1 53.19 90 ASP A O 1
ATOM 712 N N . VAL A 1 91 ? 7.68 5.586 4.078 1 51.22 91 VAL A N 1
ATOM 713 C CA . VAL A 1 91 ? 8.047 6.18 2.795 1 51.22 91 VAL A CA 1
ATOM 714 C C . VAL A 1 91 ? 9.398 6.891 2.922 1 51.22 91 VAL A C 1
ATOM 716 O O . VAL A 1 91 ? 10.117 7.047 1.935 1 51.22 91 VAL A O 1
ATOM 719 N N . LYS A 1 92 ? 9.75 7.316 4.141 1 47.12 92 LYS A N 1
ATOM 720 C CA . LYS A 1 92 ? 10.992 8.031 4.43 1 47.12 92 LYS A CA 1
ATOM 721 C C . LYS A 1 92 ? 12.188 7.352 3.756 1 47.12 92 LYS A C 1
ATOM 723 O O . LYS A 1 92 ? 13.07 8.023 3.219 1 47.12 92 LYS A O 1
ATOM 728 N N . ARG A 1 93 ? 12.266 6.129 4.184 1 47.5 93 ARG A N 1
ATOM 729 C CA . ARG A 1 93 ? 13.531 5.43 4.012 1 47.5 93 ARG A CA 1
ATOM 730 C C . ARG A 1 93 ? 13.695 4.934 2.578 1 47.5 93 ARG A C 1
ATOM 732 O O . ARG A 1 93 ? 14.82 4.691 2.125 1 47.5 93 ARG A O 1
ATOM 739 N N . LYS A 1 94 ? 12.562 4.824 2.086 1 49.38 94 LYS A N 1
ATOM 740 C CA . LYS A 1 94 ? 12.648 4.148 0.794 1 49.38 94 LYS A CA 1
ATOM 741 C C . LYS A 1 94 ? 12.766 5.152 -0.347 1 49.38 94 LYS A C 1
ATOM 743 O O . LYS A 1 94 ? 13.227 4.809 -1.438 1 49.38 94 LYS A O 1
ATOM 748 N N . VAL A 1 95 ? 12.172 6.355 -0.033 1 49.25 95 VAL A N 1
ATOM 749 C CA . VAL A 1 95 ? 12.18 7.234 -1.199 1 49.25 95 VAL A CA 1
ATOM 750 C C . VAL A 1 95 ? 13.57 7.844 -1.379 1 49.25 95 VAL A C 1
ATOM 752 O O . VAL A 1 95 ? 14.188 8.289 -0.41 1 49.25 95 VAL A O 1
ATOM 755 N N . THR A 1 96 ? 14.172 7.477 -2.395 1 55.28 96 THR A N 1
ATOM 756 C CA . THR A 1 96 ? 15.445 7.891 -2.961 1 55.28 96 THR A CA 1
ATOM 757 C C . THR A 1 96 ? 15.758 9.336 -2.592 1 55.28 96 THR A C 1
ATOM 759 O O . THR A 1 96 ? 14.875 10.078 -2.164 1 55.28 96 THR A O 1
ATOM 762 N N . TYR A 1 97 ? 17.016 9.664 -2.562 1 55 97 TYR A N 1
ATOM 763 C CA . TYR A 1 97 ? 17.578 11 -2.465 1 55 97 TYR A CA 1
ATOM 764 C C . TYR A 1 97 ? 16.719 12.016 -3.201 1 55 97 TYR A C 1
ATOM 766 O O . TYR A 1 97 ? 16.547 13.148 -2.732 1 55 97 TYR A O 1
ATOM 774 N N . SER A 1 98 ? 16.047 11.477 -4.199 1 58.16 98 SER A N 1
ATOM 775 C CA . SER A 1 98 ? 15.328 12.406 -5.066 1 58.16 98 SER A CA 1
ATOM 776 C C . SER A 1 98 ? 14.008 12.844 -4.434 1 58.16 98 SER A C 1
ATOM 778 O O . SER A 1 98 ? 13.414 13.836 -4.855 1 58.16 98 SER A O 1
ATOM 780 N N . LEU A 1 99 ? 13.695 12.203 -3.348 1 68.44 99 LEU A N 1
ATOM 781 C CA . LEU A 1 99 ? 12.422 12.547 -2.729 1 68.44 99 LEU A CA 1
ATOM 782 C C . LEU A 1 99 ? 12.633 13.148 -1.346 1 68.44 99 LEU A C 1
ATOM 784 O O . LEU A 1 99 ? 11.703 13.203 -0.538 1 68.44 99 LEU A O 1
ATOM 788 N N . GLN A 1 100 ? 13.734 13.633 -1.146 1 67.19 100 GLN A N 1
ATOM 789 C CA . GLN A 1 100 ? 14.125 14.133 0.168 1 67.19 100 GLN A CA 1
ATOM 790 C C . GLN A 1 100 ? 13.234 15.297 0.596 1 67.19 100 GLN A C 1
ATOM 792 O O . GLN A 1 100 ? 13 15.5 1.789 1 67.19 100 GLN A O 1
ATOM 797 N N . ARG A 1 101 ? 12.727 15.969 -0.365 1 70.81 101 ARG A N 1
ATOM 798 C CA . ARG A 1 101 ? 11.93 17.141 -0.031 1 70.81 101 ARG A CA 1
ATOM 799 C C . ARG A 1 101 ? 10.523 16.75 0.402 1 70.81 101 ARG A C 1
ATOM 801 O O . ARG A 1 101 ? 9.797 17.562 0.978 1 70.81 101 ARG A O 1
ATOM 808 N N . TYR A 1 102 ? 10.188 15.617 0.109 1 74.56 102 TYR A N 1
ATOM 809 C CA . TYR A 1 102 ? 8.891 15.102 0.534 1 74.56 102 TYR A CA 1
ATOM 810 C C . TYR A 1 102 ? 9.008 14.375 1.867 1 74.56 102 TYR A C 1
ATOM 812 O O . TYR A 1 102 ? 9.797 13.438 2.006 1 74.56 102 TYR A O 1
ATOM 820 N N . GLN A 1 103 ? 8.477 15.109 2.875 1 70.94 103 GLN A N 1
ATOM 821 C CA . GLN A 1 103 ? 8.602 14.617 4.242 1 70.94 103 GLN A CA 1
ATOM 822 C C . GLN A 1 103 ? 7.238 14.273 4.832 1 70.94 103 GLN A C 1
ATOM 824 O O . GLN A 1 103 ? 6.215 14.797 4.387 1 70.94 103 GLN A O 1
ATOM 829 N N . TYR A 1 104 ? 7.34 13.422 5.75 1 75.12 104 TYR A N 1
ATOM 830 C CA . TYR A 1 104 ? 6.129 13.086 6.496 1 75.12 104 TYR A CA 1
ATOM 831 C C . TYR A 1 104 ? 5.66 14.273 7.336 1 75.12 104 TYR A C 1
ATOM 833 O O . TYR A 1 104 ? 6.461 15.133 7.703 1 75.12 104 TYR A O 1
ATOM 841 N N . SER A 1 105 ? 4.355 14.211 7.609 1 81.06 105 SER A N 1
ATOM 842 C CA . SER A 1 105 ? 3.736 15.312 8.344 1 81.06 105 SER A CA 1
ATOM 843 C C . SER A 1 105 ? 4.426 15.539 9.68 1 81.06 105 SER A C 1
ATOM 845 O O . SER A 1 105 ? 4.609 16.688 10.102 1 81.06 105 SER A O 1
ATOM 847 N N . TYR A 1 106 ? 4.883 14.492 10.305 1 80.94 106 TYR A N 1
ATOM 848 C CA . TYR A 1 106 ? 5.547 14.609 11.594 1 80.94 106 TYR A CA 1
ATOM 849 C C . TYR A 1 106 ? 6.852 15.383 11.469 1 80.94 106 TYR A C 1
ATOM 851 O O . TYR A 1 106 ? 7.156 16.234 12.305 1 80.94 106 TYR A O 1
ATOM 859 N N . LYS A 1 107 ? 7.535 15.109 10.453 1 83.56 107 LYS A N 1
ATOM 860 C CA . LYS A 1 107 ? 8.797 15.812 10.234 1 83.56 107 LYS A CA 1
ATOM 861 C C . LYS A 1 107 ? 8.555 17.266 9.867 1 83.56 107 LYS A C 1
ATOM 863 O O . LYS A 1 107 ? 9.281 18.156 10.32 1 83.56 107 LYS A O 1
ATOM 868 N N . LEU A 1 108 ? 7.57 17.453 9.078 1 89.75 108 LEU A N 1
ATOM 869 C CA . LEU A 1 108 ? 7.227 18.812 8.688 1 89.75 108 LEU A CA 1
ATOM 870 C C . LEU A 1 108 ? 6.82 19.641 9.906 1 89.75 108 LEU A C 1
ATOM 872 O O . LEU A 1 108 ? 7.238 20.781 10.047 1 89.75 108 LEU A O 1
ATOM 876 N N . MET A 1 109 ? 6.09 19.031 10.781 1 92.31 109 MET A N 1
ATOM 877 C CA . MET A 1 109 ? 5.707 19.719 12.023 1 92.31 109 MET A CA 1
ATOM 878 C C . MET A 1 109 ? 6.93 19.984 12.891 1 92.31 109 MET A C 1
ATOM 880 O O . MET A 1 109 ? 7.023 21.047 13.516 1 92.31 109 MET A O 1
ATOM 884 N N . ASP A 1 110 ? 7.855 19.109 12.859 1 91.12 110 ASP A N 1
ATOM 885 C CA . ASP A 1 110 ? 9.078 19.266 13.641 1 91.12 110 ASP A CA 1
ATOM 886 C C . ASP A 1 110 ? 9.891 20.453 13.148 1 91.12 110 ASP A C 1
ATOM 888 O O . ASP A 1 110 ? 10.508 21.172 13.945 1 91.12 110 ASP A O 1
ATOM 892 N N . VAL A 1 111 ? 9.945 20.656 11.867 1 93.06 111 VAL A N 1
ATOM 893 C CA . VAL A 1 111 ? 10.641 21.797 11.289 1 93.06 111 VAL A CA 1
ATOM 894 C C . VAL A 1 111 ? 10.07 23.094 11.867 1 93.06 111 VAL A C 1
ATOM 896 O O . VAL A 1 111 ? 10.82 23.969 12.297 1 93.06 111 VAL A O 1
ATOM 899 N N . ILE A 1 112 ? 8.773 23.188 11.945 1 96.31 112 ILE A N 1
ATOM 900 C CA . ILE A 1 112 ? 8.094 24.391 12.43 1 96.31 112 ILE A CA 1
ATOM 901 C C . ILE A 1 112 ? 8.344 24.547 13.922 1 96.31 112 ILE A C 1
ATOM 903 O O . ILE A 1 112 ? 8.68 25.641 14.383 1 96.31 112 ILE A O 1
ATOM 907 N N . ARG A 1 113 ? 8.289 23.469 14.664 1 95.94 113 ARG A N 1
ATOM 908 C CA . ARG A 1 113 ? 8.5 23.516 16.109 1 95.94 113 ARG A CA 1
ATOM 909 C C . ARG A 1 113 ? 9.906 23.969 16.453 1 95.94 113 ARG A C 1
ATOM 911 O O . ARG A 1 113 ? 10.109 24.734 17.391 1 95.94 113 ARG A O 1
ATOM 918 N N . LYS A 1 114 ? 10.844 23.469 15.727 1 95.94 114 LYS A N 1
ATOM 919 C CA . LYS A 1 114 ? 12.242 23.828 15.961 1 95.94 114 LYS A CA 1
ATOM 920 C C . LYS A 1 114 ? 12.469 25.328 15.734 1 95.94 114 LYS A C 1
ATOM 922 O O . LYS A 1 114 ? 13.172 25.984 16.516 1 95.94 114 LYS A O 1
ATOM 927 N N . GLU A 1 115 ? 11.867 25.812 14.672 1 96.19 115 GLU A N 1
ATOM 928 C CA . GLU A 1 115 ? 11.984 27.25 14.398 1 96.19 115 GLU A CA 1
ATOM 929 C C . GLU A 1 115 ? 11.32 28.078 15.5 1 96.19 115 GLU A C 1
ATOM 931 O O . GLU A 1 115 ? 11.867 29.094 15.938 1 96.19 115 GLU A O 1
ATOM 936 N N . MET A 1 116 ? 10.164 27.594 15.945 1 97 116 MET A N 1
ATOM 937 C CA . MET A 1 116 ? 9.43 28.281 17 1 97 116 MET A CA 1
ATOM 938 C C . MET A 1 116 ? 10.234 28.312 18.297 1 97 116 MET A C 1
ATOM 940 O O . MET A 1 116 ? 10.18 29.281 19.047 1 97 116 MET A O 1
ATOM 944 N N . ALA A 1 117 ? 11.023 27.312 18.562 1 96.5 117 ALA A N 1
ATOM 945 C CA . ALA A 1 117 ? 11.766 27.156 19.812 1 96.5 117 ALA A CA 1
ATOM 946 C C . ALA A 1 117 ? 13.148 27.797 19.703 1 96.5 117 ALA A C 1
ATOM 948 O O . ALA A 1 117 ? 13.836 27.969 20.719 1 96.5 117 ALA A O 1
ATOM 949 N N . GLY A 1 118 ? 13.555 28.172 18.547 1 95.5 118 GLY A N 1
ATOM 950 C CA . GLY A 1 118 ? 14.906 28.672 18.312 1 95.5 118 GLY A CA 1
ATOM 951 C C . GLY A 1 118 ? 15.07 30.141 18.656 1 95.5 118 GLY A C 1
ATOM 952 O O . GLY A 1 118 ? 14.125 30.781 19.141 1 95.5 118 GLY A O 1
ATOM 953 N N . LYS A 1 119 ? 16.297 30.719 18.344 1 95.75 119 LYS A N 1
ATOM 954 C CA . LYS A 1 119 ? 16.672 32.094 18.672 1 95.75 119 LYS A CA 1
ATOM 955 C C . LYS A 1 119 ? 15.781 33.094 17.953 1 95.75 119 LYS A C 1
ATOM 957 O O . LYS A 1 119 ? 15.547 34.188 18.469 1 95.75 119 LYS A O 1
ATOM 962 N N . ASN A 1 120 ? 15.188 32.656 16.844 1 95.94 120 ASN A N 1
ATOM 963 C CA . ASN A 1 120 ? 14.344 33.531 16.062 1 95.94 120 ASN A CA 1
ATOM 964 C C . ASN A 1 120 ? 12.867 33.219 16.234 1 95.94 120 ASN A C 1
ATOM 966 O O . ASN A 1 120 ? 12.039 33.594 15.398 1 95.94 120 ASN A O 1
ATOM 970 N N . GLY A 1 121 ? 12.477 32.531 17.234 1 97.38 121 GLY A N 1
ATOM 971 C CA . GLY A 1 121 ? 11.117 32.125 17.516 1 97.38 121 GLY A CA 1
ATOM 972 C C . GLY A 1 121 ? 10.109 33.25 17.516 1 97.38 121 GLY A C 1
ATOM 973 O O . GLY A 1 121 ? 8.93 33.031 17.234 1 97.38 121 GLY A O 1
ATOM 974 N N . ARG A 1 122 ? 10.586 34.469 17.844 1 97.12 122 ARG A N 1
ATOM 975 C CA . ARG A 1 122 ? 9.711 35.656 17.891 1 97.12 122 ARG A CA 1
ATOM 976 C C . ARG A 1 122 ? 9.094 35.938 16.531 1 97.12 122 ARG A C 1
ATOM 978 O O . ARG A 1 122 ? 8.039 36.562 16.43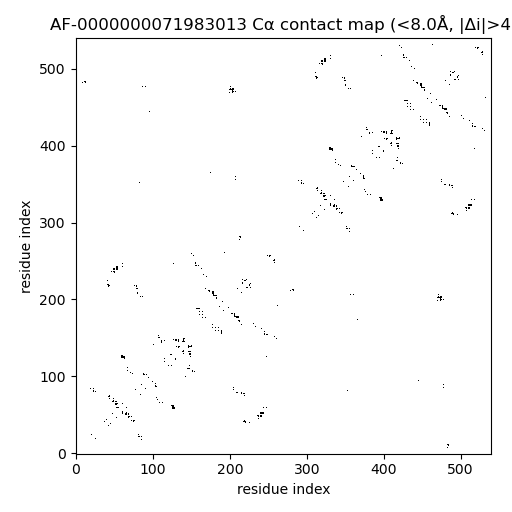8 1 97.12 122 ARG A O 1
ATOM 985 N N . TYR A 1 123 ? 9.734 35.438 15.477 1 97.25 123 TYR A N 1
ATOM 986 C CA . TYR A 1 123 ? 9.227 35.656 14.125 1 97.25 123 TYR A CA 1
ATOM 987 C C . TYR A 1 123 ? 8.359 34.5 13.672 1 97.25 123 TYR A C 1
ATOM 989 O O . TYR A 1 123 ? 7.797 34.5 12.57 1 97.25 123 TYR A O 1
ATOM 997 N N . TYR A 1 124 ? 8.25 33.469 14.523 1 97.5 124 TYR A N 1
ATOM 998 C CA . TYR A 1 124 ? 7.473 32.281 14.211 1 97.5 124 TYR A CA 1
ATOM 999 C C . TYR A 1 124 ? 6.262 32.156 15.125 1 97.5 124 TYR A C 1
ATOM 1001 O O . TYR A 1 124 ? 6.027 31.109 15.727 1 97.5 124 TYR A O 1
ATOM 1009 N N . VAL A 1 125 ? 5.516 33.219 15.156 1 96.38 125 VAL A N 1
ATOM 1010 C CA . VAL A 1 125 ? 4.312 33.281 15.977 1 96.38 125 VAL A CA 1
ATOM 1011 C C . VAL A 1 125 ? 3.104 32.844 15.164 1 96.38 125 VAL A C 1
ATOM 1013 O O . VAL A 1 125 ? 2.295 32.031 15.641 1 96.38 125 VAL A O 1
ATOM 1016 N N . ASP A 1 126 ? 2.934 33.344 13.984 1 96.69 126 ASP A N 1
ATOM 1017 C CA . ASP A 1 126 ? 1.893 32.938 13.047 1 96.69 126 ASP A CA 1
ATOM 1018 C C . ASP A 1 126 ? 2.449 32.781 11.633 1 96.69 126 ASP A C 1
ATOM 1020 O O . ASP A 1 126 ? 3.629 33.062 11.398 1 96.69 126 ASP A O 1
ATOM 1024 N N . VAL A 1 127 ? 1.654 32.344 10.68 1 97.31 127 VAL A N 1
ATOM 1025 C CA . VAL A 1 127 ? 2.088 32.031 9.328 1 97.31 127 VAL A CA 1
ATOM 1026 C C . VAL A 1 127 ? 2.605 33.281 8.633 1 97.31 127 VAL A C 1
ATOM 1028 O O . VAL A 1 127 ? 3.641 33.25 7.961 1 97.31 127 VAL A O 1
ATOM 1031 N N . LYS A 1 128 ? 1.94 34.375 8.836 1 96.06 128 LYS A N 1
ATOM 1032 C CA . LYS A 1 128 ? 2.314 35.625 8.18 1 96.06 128 LYS A CA 1
ATOM 1033 C C . LYS A 1 128 ? 3.695 36.094 8.625 1 96.06 128 LYS A C 1
ATOM 1035 O O . LYS A 1 128 ? 4.551 36.438 7.801 1 96.06 128 LYS A O 1
ATOM 1040 N N . THR A 1 129 ? 3.939 36.156 9.953 1 96.81 129 THR A N 1
ATOM 1041 C CA . THR A 1 129 ? 5.223 36.625 10.469 1 96.81 129 THR A CA 1
ATOM 1042 C C . THR A 1 129 ? 6.344 35.656 10.07 1 96.81 129 THR A C 1
ATOM 1044 O O . THR A 1 129 ? 7.465 36.094 9.805 1 96.81 129 THR A O 1
ATOM 1047 N N . MET A 1 130 ? 6.043 34.344 10.031 1 98.06 130 MET A N 1
ATOM 1048 C CA . MET A 1 130 ? 7.016 33.375 9.578 1 98.06 130 MET A CA 1
ATOM 1049 C C . MET A 1 130 ? 7.422 33.625 8.133 1 98.06 130 MET A C 1
ATOM 1051 O O . MET A 1 130 ? 8.609 33.719 7.828 1 98.06 130 MET A O 1
ATOM 1055 N N . ILE A 1 131 ? 6.445 33.844 7.227 1 97.62 131 ILE A N 1
ATOM 1056 C CA . ILE A 1 131 ? 6.703 34.062 5.809 1 97.62 131 ILE A CA 1
ATOM 1057 C C . ILE A 1 131 ? 7.504 35.344 5.625 1 97.62 131 ILE A C 1
ATOM 1059 O O . ILE A 1 131 ? 8.5 35.375 4.898 1 97.62 131 ILE A O 1
ATOM 1063 N N . ASN A 1 132 ? 7.109 36.406 6.316 1 97.38 132 ASN A N 1
ATOM 1064 C CA . ASN A 1 132 ? 7.801 37.688 6.199 1 97.38 132 ASN A CA 1
ATOM 1065 C C . ASN A 1 132 ? 9.266 37.562 6.617 1 97.38 132 ASN A C 1
ATOM 1067 O O . ASN A 1 132 ? 10.156 38.031 5.902 1 97.38 132 ASN A O 1
ATOM 1071 N N . TYR A 1 133 ? 9.453 36.938 7.734 1 98.12 133 TYR A N 1
ATOM 1072 C CA . TYR A 1 133 ? 10.812 36.812 8.25 1 98.12 133 TYR A CA 1
ATOM 1073 C C . TYR A 1 133 ? 11.68 36 7.273 1 98.12 133 TYR A C 1
ATOM 1075 O O . TYR A 1 133 ? 12.797 36.438 6.961 1 98.12 133 TYR A O 1
ATOM 1083 N N . GLU A 1 134 ? 11.141 34.906 6.824 1 97.94 134 GLU A N 1
ATOM 1084 C CA . GLU A 1 134 ? 11.938 34.031 5.961 1 97.94 134 GLU A CA 1
ATOM 1085 C C . GLU A 1 134 ? 12.148 34.688 4.59 1 97.94 134 GLU A C 1
ATOM 1087 O O . GLU A 1 134 ? 13.195 34.469 3.963 1 97.94 134 GLU A O 1
ATOM 1092 N N . LYS A 1 135 ? 11.227 35.469 4.152 1 97.19 135 LYS A N 1
ATOM 1093 C CA . LYS A 1 135 ? 11.406 36.219 2.912 1 97.19 135 LYS A CA 1
ATOM 1094 C C . LYS A 1 135 ? 12.484 37.312 3.07 1 97.19 135 LYS A C 1
ATOM 1096 O O . LYS A 1 135 ? 13.375 37.406 2.227 1 97.19 135 LYS A O 1
ATOM 1101 N N . GLU A 1 136 ? 12.43 38 4.098 1 97.44 136 GLU A N 1
ATOM 1102 C CA . GLU A 1 136 ? 13.344 39.125 4.344 1 97.44 136 GLU A CA 1
ATOM 1103 C C . GLU A 1 136 ? 14.773 38.625 4.539 1 97.44 136 GLU A C 1
ATOM 1105 O O . GLU A 1 136 ? 15.734 39.344 4.281 1 97.44 136 GLU A O 1
ATOM 1110 N N . ASN A 1 137 ? 14.922 37.406 4.957 1 97.31 137 ASN A N 1
ATOM 1111 C CA . ASN A 1 137 ? 16.25 36.875 5.258 1 97.31 137 ASN A CA 1
ATOM 1112 C C . ASN A 1 137 ? 16.672 35.812 4.238 1 97.31 137 ASN A C 1
ATOM 1114 O O . ASN A 1 137 ? 17.625 35.062 4.473 1 97.31 137 ASN A O 1
ATOM 1118 N N . ASP A 1 138 ? 15.914 35.625 3.156 1 96.31 138 ASP A N 1
ATOM 1119 C CA . ASP A 1 138 ? 16.219 34.719 2.035 1 96.31 138 ASP A CA 1
ATOM 1120 C C . ASP A 1 138 ? 16.297 33.281 2.494 1 96.31 138 ASP A C 1
ATOM 1122 O O . ASP A 1 138 ? 17.234 32.562 2.143 1 96.31 138 ASP A O 1
ATOM 1126 N N . LEU A 1 139 ? 15.297 32.938 3.354 1 96.44 139 LEU A N 1
ATOM 1127 C CA . LEU A 1 139 ? 15.305 31.578 3.912 1 96.44 139 LEU A CA 1
ATOM 1128 C C . LEU A 1 139 ? 14.227 30.719 3.258 1 96.44 139 LEU A C 1
ATOM 1130 O O . LEU A 1 139 ? 14.211 29.5 3.443 1 96.44 139 LEU A O 1
ATOM 1134 N N . VAL A 1 140 ? 13.352 31.25 2.482 1 96.56 140 VAL A N 1
ATOM 1135 C CA . VAL A 1 140 ? 12.164 30.578 1.96 1 96.56 140 VAL A CA 1
ATOM 1136 C C . VAL A 1 140 ? 12.586 29.375 1.127 1 96.56 140 VAL A C 1
ATOM 1138 O O . VAL A 1 140 ? 11.977 28.297 1.228 1 96.56 140 VAL A O 1
ATOM 1141 N N . TYR A 1 141 ? 13.633 29.5 0.373 1 92 141 TYR A N 1
ATOM 1142 C CA . TYR A 1 141 ? 14.016 28.469 -0.59 1 92 141 TYR A CA 1
ATOM 1143 C C . TYR A 1 141 ? 15.133 27.594 -0.036 1 92 141 TYR A C 1
ATOM 1145 O O . TYR A 1 141 ? 15.703 26.781 -0.762 1 92 141 TYR A O 1
ATOM 1153 N N . ARG A 1 142 ? 15.406 27.766 1.23 1 88.94 142 ARG A N 1
ATOM 1154 C CA . ARG A 1 142 ? 16.406 26.922 1.872 1 88.94 142 ARG A CA 1
ATOM 1155 C C . ARG A 1 142 ? 15.969 25.469 1.896 1 88.94 142 ARG A C 1
ATOM 1157 O O . ARG A 1 142 ? 14.875 25.156 2.359 1 88.94 142 ARG A O 1
ATOM 1164 N N . SER A 1 143 ? 16.797 24.578 1.458 1 80.56 143 SER A N 1
ATOM 1165 C CA . SER A 1 143 ? 16.438 23.156 1.359 1 80.56 143 SER A CA 1
ATOM 1166 C C . SER A 1 143 ? 16.906 22.391 2.592 1 80.56 143 SER A C 1
ATOM 1168 O O . SER A 1 143 ? 16.25 21.422 3.01 1 80.56 143 SER A O 1
ATOM 1170 N N . SER A 1 144 ? 18.062 22.797 3.178 1 84.31 144 SER A N 1
ATOM 1171 C CA . SER A 1 144 ? 18.578 22.094 4.352 1 84.31 144 SER A CA 1
ATOM 1172 C C . SER A 1 144 ? 19.109 23.094 5.383 1 84.31 144 SER A C 1
ATOM 1174 O O . SER A 1 144 ? 20.078 23.812 5.117 1 84.31 144 SER A O 1
ATOM 1176 N N . PRO A 1 145 ? 18.469 23.203 6.477 1 88.44 145 PRO A N 1
ATOM 1177 C CA . PRO A 1 145 ? 17.188 22.594 6.781 1 88.44 145 PRO A CA 1
ATOM 1178 C C . PRO A 1 145 ? 16.016 23.234 6.035 1 88.44 145 PRO A C 1
ATOM 1180 O O . PRO A 1 145 ? 16.094 24.422 5.688 1 88.44 145 PRO A O 1
ATOM 1183 N N . MET A 1 146 ? 15.023 22.547 5.762 1 91.38 146 MET A N 1
ATOM 1184 C CA . MET A 1 146 ? 13.82 23.031 5.105 1 91.38 146 MET A CA 1
ATOM 1185 C C . MET A 1 146 ? 13.266 24.266 5.832 1 91.38 146 MET A C 1
ATOM 1187 O O . MET A 1 146 ? 13.281 24.312 7.062 1 91.38 146 MET A O 1
ATOM 1191 N N . SER A 1 147 ? 12.797 25.188 5.133 1 95.12 147 SER A N 1
ATOM 1192 C CA . SER A 1 147 ? 12.227 26.391 5.738 1 95.12 147 SER A CA 1
ATOM 1193 C C . SER A 1 147 ? 10.867 26.109 6.363 1 95.12 147 SER A C 1
ATOM 1195 O O . SER A 1 147 ? 10.188 25.156 5.969 1 95.12 147 SER A O 1
ATOM 1197 N N . GLY A 1 148 ? 10.539 26.922 7.32 1 96.5 148 GLY A N 1
ATOM 1198 C CA . GLY A 1 148 ? 9.203 26.844 7.883 1 96.5 148 GLY A CA 1
ATOM 1199 C C . GLY A 1 148 ? 8.109 27.094 6.863 1 96.5 148 GLY A C 1
ATOM 1200 O O . GLY A 1 148 ? 7.07 26.438 6.883 1 96.5 148 GLY A O 1
ATOM 1201 N N . THR A 1 149 ? 8.352 28.031 5.961 1 97.38 149 THR A N 1
ATOM 1202 C CA . THR A 1 149 ? 7.406 28.375 4.91 1 97.38 149 THR A CA 1
ATOM 1203 C C . THR A 1 149 ? 7.121 27.172 4.012 1 97.38 149 THR A C 1
ATOM 1205 O O . THR A 1 149 ? 5.965 26.906 3.688 1 97.38 149 THR A O 1
ATOM 1208 N N . ASP A 1 150 ? 8.133 26.438 3.645 1 95.44 150 ASP A N 1
ATOM 1209 C CA . ASP A 1 150 ? 7.977 25.266 2.795 1 95.44 150 ASP A CA 1
ATOM 1210 C C . ASP A 1 150 ? 7.289 24.125 3.551 1 95.44 150 ASP A C 1
ATOM 1212 O O . ASP A 1 150 ? 6.34 23.516 3.043 1 95.44 150 ASP A O 1
ATOM 1216 N N . ALA A 1 151 ? 7.727 23.844 4.758 1 94.62 151 ALA A N 1
ATOM 1217 C CA . ALA A 1 151 ? 7.145 22.781 5.574 1 94.62 151 ALA A CA 1
ATOM 1218 C C . ALA A 1 151 ? 5.656 23.016 5.812 1 94.62 151 ALA A C 1
ATOM 1220 O O . ALA A 1 151 ? 4.84 22.109 5.66 1 94.62 151 ALA A O 1
ATOM 1221 N N . PHE A 1 152 ? 5.383 24.25 6.152 1 96.81 152 PHE A N 1
ATOM 1222 C CA . PHE A 1 152 ? 4 24.609 6.453 1 96.81 152 PHE A CA 1
ATOM 1223 C C . PHE A 1 152 ? 3.127 24.484 5.211 1 96.81 152 PHE A C 1
ATOM 1225 O O . PHE A 1 152 ? 1.993 24 5.297 1 96.81 152 PHE A O 1
ATOM 1232 N N . LEU A 1 153 ? 3.604 24.922 4.113 1 96.44 153 LEU A N 1
ATOM 1233 C CA . LEU A 1 153 ? 2.848 24.812 2.869 1 96.44 153 LEU A CA 1
ATOM 1234 C C . LEU A 1 153 ? 2.488 23.359 2.572 1 96.44 153 LEU A C 1
ATOM 1236 O O . LEU A 1 153 ? 1.353 23.062 2.193 1 96.44 153 LEU A O 1
ATOM 1240 N N . LYS A 1 154 ? 3.416 22.516 2.729 1 93.94 154 LYS A N 1
ATOM 1241 C CA . LYS A 1 154 ? 3.199 21.094 2.482 1 93.94 154 LYS A CA 1
ATOM 1242 C C . LYS A 1 154 ? 2.154 20.516 3.438 1 93.94 154 LYS A C 1
ATOM 1244 O O . LYS A 1 154 ? 1.297 19.734 3.031 1 93.94 154 LYS A O 1
ATOM 1249 N N . LEU A 1 155 ? 2.209 20.906 4.68 1 94.81 155 LEU A N 1
ATOM 1250 C CA . LEU A 1 155 ? 1.18 20.516 5.633 1 94.81 155 LEU A CA 1
ATOM 1251 C C . LEU A 1 155 ? -0.19 21.016 5.203 1 94.81 155 LEU A C 1
ATOM 1253 O O . LEU A 1 155 ? -1.173 20.281 5.227 1 94.81 155 LEU A O 1
ATOM 1257 N N . ASN A 1 156 ? -0.216 22.281 4.84 1 96.12 156 ASN A N 1
ATOM 1258 C CA . ASN A 1 156 ? -1.482 22.906 4.469 1 96.12 156 ASN A CA 1
ATOM 1259 C C . ASN A 1 156 ? -2.109 22.219 3.256 1 96.12 156 ASN A C 1
ATOM 1261 O O . ASN A 1 156 ? -3.332 22.094 3.17 1 96.12 156 ASN A O 1
ATOM 1265 N N . ARG A 1 157 ? -1.336 21.781 2.355 1 94.44 157 ARG A N 1
ATOM 1266 C CA . ARG A 1 157 ? -1.816 21.125 1.145 1 94.44 157 ARG A CA 1
ATOM 1267 C C . ARG A 1 157 ? -2.564 19.828 1.479 1 94.44 157 ARG A C 1
ATOM 1269 O O . ARG A 1 157 ? -3.451 19.406 0.732 1 94.44 157 ARG A O 1
ATOM 1276 N N . VAL A 1 158 ? -2.178 19.172 2.525 1 94.31 158 VAL A N 1
ATOM 1277 C CA . VAL A 1 158 ? -2.803 17.906 2.934 1 94.31 158 VAL A CA 1
ATOM 1278 C C . VAL A 1 158 ? -4.191 18.188 3.502 1 94.31 158 VAL A C 1
ATOM 1280 O O . VAL A 1 158 ? -5.043 17.297 3.541 1 94.31 158 VAL A O 1
ATOM 1283 N N . LEU A 1 159 ? -4.488 19.422 3.939 1 96 159 LEU A N 1
ATOM 1284 C CA . LEU A 1 159 ? -5.75 19.734 4.609 1 96 159 LEU A CA 1
ATOM 1285 C C . LEU A 1 159 ? -6.926 19.578 3.65 1 96 159 LEU A C 1
ATOM 1287 O O . LEU A 1 159 ? -8.023 19.188 4.066 1 96 159 LEU A O 1
ATOM 1291 N N . GLU A 1 160 ? -6.727 19.859 2.43 1 94.38 160 GLU A N 1
ATOM 1292 C CA . GLU A 1 160 ? -7.809 19.656 1.472 1 94.38 160 GLU A CA 1
ATOM 1293 C C . GLU A 1 160 ? -8.188 18.172 1.379 1 94.38 160 GLU A C 1
ATOM 1295 O O . GLU A 1 160 ? -9.367 17.828 1.327 1 94.38 160 GLU A O 1
ATOM 1300 N N . LEU A 1 161 ? -7.188 17.344 1.269 1 95.12 161 LEU A N 1
ATOM 1301 C CA . LEU A 1 161 ? -7.422 15.906 1.296 1 95.12 161 LEU A CA 1
ATOM 1302 C C . LEU A 1 161 ? -8.164 15.5 2.564 1 95.12 161 LEU A C 1
ATOM 1304 O O . LEU A 1 161 ? -9.125 14.727 2.508 1 95.12 161 LEU A O 1
ATOM 1308 N N . ALA A 1 162 ? -7.746 16.062 3.699 1 95.25 162 ALA A N 1
ATOM 1309 C CA . ALA A 1 162 ? -8.336 15.719 4.992 1 95.25 162 ALA A CA 1
ATOM 1310 C C . ALA A 1 162 ? -9.82 16.078 5.027 1 95.25 162 ALA A C 1
ATOM 1312 O O . ALA A 1 162 ? -10.641 15.281 5.484 1 95.25 162 ALA A O 1
ATOM 1313 N N . ILE A 1 163 ? -10.156 17.234 4.551 1 95.69 163 ILE A N 1
ATOM 1314 C CA . ILE A 1 163 ? -11.539 17.688 4.504 1 95.69 163 ILE A CA 1
ATOM 1315 C C . ILE A 1 163 ? -12.375 16.719 3.666 1 95.69 163 ILE A C 1
ATOM 1317 O O . ILE A 1 163 ? -13.461 16.312 4.078 1 95.69 163 ILE A O 1
ATOM 1321 N N . GLY A 1 164 ? -11.852 16.375 2.514 1 95.44 164 GLY A N 1
ATOM 1322 C CA . GLY A 1 164 ? -12.539 15.43 1.649 1 95.44 164 GLY A CA 1
ATOM 1323 C C . GLY A 1 164 ? -12.789 14.086 2.309 1 95.44 164 GLY A C 1
ATOM 1324 O O . GLY A 1 164 ? -13.883 13.539 2.211 1 95.44 164 GLY A O 1
ATOM 1325 N N . ILE A 1 165 ? -11.781 13.562 2.951 1 95.69 165 ILE A N 1
ATOM 1326 C CA . ILE A 1 165 ? -11.898 12.258 3.596 1 95.69 165 ILE A CA 1
ATOM 1327 C C . ILE A 1 165 ? -12.898 12.336 4.746 1 95.69 165 ILE A C 1
ATOM 1329 O O . ILE A 1 165 ? -13.727 11.445 4.926 1 95.69 165 ILE A O 1
ATOM 1333 N N . MET A 1 166 ? -12.859 13.406 5.562 1 95.5 166 MET A N 1
ATOM 1334 C CA . MET A 1 166 ? -13.789 13.594 6.676 1 95.5 166 MET A CA 1
ATOM 1335 C C . MET A 1 166 ? -15.227 13.602 6.18 1 95.5 166 MET A C 1
ATOM 1337 O O . MET A 1 166 ? -16.094 12.977 6.785 1 95.5 166 MET A O 1
ATOM 1341 N N . LYS A 1 167 ? -15.43 14.289 5.145 1 96.44 167 LYS A N 1
ATOM 1342 C CA . LYS A 1 167 ? -16.766 14.336 4.551 1 96.44 167 LYS A CA 1
ATOM 1343 C C . LYS A 1 167 ? -17.25 12.945 4.164 1 96.44 167 LYS A C 1
ATOM 1345 O O . LYS A 1 167 ? -18.391 12.578 4.438 1 96.44 167 LYS A O 1
ATOM 1350 N N . GLU A 1 168 ? -16.375 12.156 3.584 1 96.06 168 GLU A N 1
ATOM 1351 C CA . GLU A 1 168 ? -16.734 10.836 3.078 1 96.06 168 GLU A CA 1
ATOM 1352 C C . GLU A 1 168 ? -17 9.859 4.223 1 96.06 168 GLU A C 1
ATOM 1354 O O . GLU A 1 168 ? -17.844 8.977 4.102 1 96.06 168 GLU A O 1
ATOM 1359 N N . ILE A 1 169 ? -16.281 9.977 5.312 1 95.62 169 ILE A N 1
ATOM 1360 C CA . ILE A 1 169 ? -16.453 9.102 6.473 1 95.62 169 ILE A CA 1
ATOM 1361 C C . ILE A 1 169 ? -17.875 9.234 7.016 1 95.62 169 ILE A C 1
ATOM 1363 O O . ILE A 1 169 ? -18.422 8.281 7.57 1 95.62 169 ILE A O 1
ATOM 1367 N N . MET A 1 170 ? -18.5 10.352 6.809 1 95.19 170 MET A N 1
ATOM 1368 C CA . MET A 1 170 ? -19.812 10.633 7.383 1 95.19 170 MET A CA 1
ATOM 1369 C C . MET A 1 170 ? -20.922 10.055 6.512 1 95.19 170 MET A C 1
ATOM 1371 O O . MET A 1 170 ? -22.078 10.008 6.93 1 95.19 170 MET A O 1
ATOM 1375 N N . GLU A 1 171 ? -20.562 9.578 5.34 1 95 171 GLU A N 1
ATOM 1376 C CA . GLU A 1 171 ? -21.547 8.961 4.465 1 95 171 GLU A CA 1
ATOM 1377 C C . GLU A 1 171 ? -21.938 7.574 4.965 1 95 171 GLU A C 1
ATOM 1379 O O . GLU A 1 171 ? -21.094 6.824 5.457 1 95 171 GLU A O 1
ATOM 1384 N N . ASP A 1 172 ? -23.188 7.223 4.773 1 91.62 172 ASP A N 1
ATOM 1385 C CA . ASP A 1 172 ? -23.703 5.949 5.285 1 91.62 172 ASP A CA 1
ATOM 1386 C C . ASP A 1 172 ? -23.453 4.82 4.285 1 91.62 172 ASP A C 1
ATOM 1388 O O . ASP A 1 172 ? -23.266 3.668 4.676 1 91.62 172 ASP A O 1
ATOM 1392 N N . GLU A 1 173 ? -23.469 5.195 2.996 1 92.5 173 GLU A N 1
ATOM 1393 C CA . GLU A 1 173 ? -23.297 4.172 1.968 1 92.5 173 GLU A CA 1
ATOM 1394 C C . GLU A 1 173 ? -21.844 3.705 1.892 1 92.5 173 GLU A C 1
ATOM 1396 O O . GLU A 1 173 ? -20.922 4.523 1.925 1 92.5 173 GLU A O 1
ATOM 1401 N N . GLU A 1 174 ? -21.672 2.48 1.741 1 89.62 174 GLU A N 1
ATOM 1402 C CA . GLU A 1 174 ? -20.328 1.906 1.737 1 89.62 174 GLU A CA 1
ATOM 1403 C C . GLU A 1 174 ? -19.781 1.811 0.319 1 89.62 174 GLU A C 1
ATOM 1405 O O . GLU A 1 174 ? -18.594 1.514 0.128 1 89.62 174 GLU A O 1
ATOM 1410 N N . GLU A 1 175 ? -20.562 2.068 -0.777 1 88.06 175 GLU A N 1
ATOM 1411 C CA . GLU A 1 175 ? -20.078 2.049 -2.154 1 88.06 175 GLU A CA 1
ATOM 1412 C C . GLU A 1 175 ? -20.312 3.391 -2.842 1 88.06 175 GLU A C 1
ATOM 1414 O O . GLU A 1 175 ? -21.391 3.988 -2.699 1 88.06 175 GLU A O 1
ATOM 1419 N N . PRO A 1 176 ? -19.359 3.902 -3.533 1 90.94 176 PRO A N 1
ATOM 1420 C CA . PRO A 1 176 ? -18 3.393 -3.604 1 90.94 176 PRO A CA 1
ATOM 1421 C C . PRO A 1 176 ? -17.297 3.369 -2.242 1 90.94 176 PRO A C 1
ATOM 1423 O O . PRO A 1 176 ? -17.703 4.094 -1.328 1 90.94 176 PRO A O 1
ATOM 1426 N N . THR A 1 177 ? -16.25 2.527 -2.111 1 89.94 177 THR A N 1
ATOM 1427 C CA . THR A 1 177 ? -15.586 2.348 -0.829 1 89.94 177 THR A CA 1
ATOM 1428 C C . THR A 1 177 ? -14.891 3.637 -0.394 1 89.94 177 THR A C 1
ATOM 1430 O O . THR A 1 177 ? -14.625 4.512 -1.219 1 89.94 177 THR A O 1
ATOM 1433 N N . LEU A 1 178 ? -14.609 3.729 0.886 1 92.94 178 LEU A N 1
ATOM 1434 C CA . LEU A 1 178 ? -13.867 4.863 1.417 1 92.94 178 LEU A CA 1
ATOM 1435 C C . LEU A 1 178 ? -12.508 4.984 0.736 1 92.94 178 LEU A C 1
ATOM 1437 O O . LEU A 1 178 ? -12.062 6.09 0.415 1 92.94 178 LEU A O 1
ATOM 1441 N N . GLY A 1 179 ? -11.883 3.881 0.499 1 91.75 179 GLY A N 1
ATOM 1442 C CA . GLY A 1 179 ? -10.594 3.871 -0.179 1 91.75 179 GLY A CA 1
ATOM 1443 C C . GLY A 1 179 ? -10.656 4.445 -1.581 1 91.75 179 GLY A C 1
ATOM 1444 O O . GLY A 1 179 ? -9.789 5.23 -1.974 1 91.75 179 GLY A O 1
ATOM 1445 N N . GLN A 1 180 ? -11.648 4.07 -2.326 1 92.12 180 GLN A N 1
ATOM 1446 C CA . GLN A 1 180 ? -11.812 4.57 -3.688 1 92.12 180 GLN A CA 1
ATOM 1447 C C . GLN A 1 180 ? -11.992 6.086 -3.699 1 92.12 180 GLN A C 1
ATOM 1449 O O . GLN A 1 180 ? -11.344 6.785 -4.488 1 92.12 180 GLN A O 1
ATOM 1454 N N . VAL A 1 181 ? -12.797 6.539 -2.777 1 94.75 181 VAL A N 1
ATOM 1455 C CA . VAL A 1 181 ? -13.07 7.969 -2.738 1 94.75 181 VAL A CA 1
ATOM 1456 C C . VAL A 1 181 ? -11.844 8.719 -2.227 1 94.75 181 VAL A C 1
ATOM 1458 O O . VAL A 1 181 ? -11.469 9.758 -2.77 1 94.75 181 VAL A O 1
ATOM 1461 N N . ALA A 1 182 ? -11.188 8.164 -1.218 1 95.19 182 ALA A N 1
ATOM 1462 C CA . ALA A 1 182 ? -9.984 8.781 -0.683 1 95.19 182 ALA A CA 1
ATOM 1463 C C . ALA A 1 182 ? -8.906 8.898 -1.756 1 95.19 182 ALA A C 1
ATOM 1465 O O . ALA A 1 182 ? -8.242 9.938 -1.875 1 95.19 182 ALA A O 1
ATOM 1466 N N . SER A 1 183 ? -8.734 7.855 -2.506 1 95.44 183 SER A N 1
ATOM 1467 C CA . SER A 1 183 ? -7.758 7.867 -3.594 1 95.44 183 SER A CA 1
ATOM 1468 C C . SER A 1 183 ? -8.102 8.93 -4.629 1 95.44 183 SER A C 1
ATOM 1470 O O . SER A 1 183 ? -7.215 9.656 -5.094 1 95.44 183 SER A O 1
ATOM 1472 N N . GLU A 1 184 ? -9.336 9.062 -4.977 1 96.75 184 GLU A N 1
ATOM 1473 C CA . GLU A 1 184 ? -9.773 10.07 -5.938 1 96.75 184 GLU A CA 1
ATOM 1474 C C . GLU A 1 184 ? -9.547 11.477 -5.402 1 96.75 184 GLU A C 1
ATOM 1476 O O . GLU A 1 184 ? -9.062 12.352 -6.125 1 96.75 184 GLU A O 1
ATOM 1481 N N . VAL A 1 185 ? -9.922 11.688 -4.152 1 96.94 185 VAL A N 1
ATOM 1482 C CA . VAL A 1 185 ? -9.727 13 -3.529 1 96.94 185 VAL A CA 1
ATOM 1483 C C . VAL A 1 185 ? -8.242 13.336 -3.506 1 96.94 185 VAL A C 1
ATOM 1485 O O . VAL A 1 185 ? -7.848 14.461 -3.848 1 96.94 185 VAL A O 1
ATOM 1488 N N . TYR A 1 186 ? -7.441 12.398 -3.16 1 96.62 186 TYR A N 1
ATOM 1489 C CA . TYR A 1 186 ? -5.996 12.609 -3.148 1 96.62 186 TYR A CA 1
ATOM 1490 C C . TYR A 1 186 ? -5.496 13.023 -4.523 1 96.62 186 TYR A C 1
ATOM 1492 O O . TYR A 1 186 ? -4.762 14.008 -4.652 1 96.62 186 TYR A O 1
ATOM 1500 N N . LEU A 1 187 ? -5.898 12.312 -5.551 1 96.31 187 LEU A N 1
ATOM 1501 C CA . LEU A 1 187 ? -5.422 12.539 -6.91 1 96.31 187 LEU A CA 1
ATOM 1502 C C . LEU A 1 187 ? -5.824 13.922 -7.398 1 96.31 187 LEU A C 1
ATOM 1504 O O . LEU A 1 187 ? -5.129 14.523 -8.227 1 96.31 187 LEU A O 1
ATOM 1508 N N . THR A 1 188 ? -6.84 14.477 -6.855 1 96 188 THR A N 1
ATOM 1509 C CA . THR A 1 188 ? -7.336 15.758 -7.344 1 96 188 THR A CA 1
ATOM 1510 C C . THR A 1 188 ? -6.898 16.891 -6.422 1 96 188 THR A C 1
ATOM 1512 O O . THR A 1 188 ? -7.188 18.062 -6.691 1 96 188 THR A O 1
ATOM 1515 N N . THR A 1 189 ? -6.25 16.625 -5.328 1 95.19 189 THR A N 1
ATOM 1516 C CA . THR A 1 189 ? -5.824 17.656 -4.391 1 95.19 189 THR A CA 1
ATOM 1517 C C . THR A 1 189 ? -4.312 17.609 -4.184 1 95.19 189 THR A C 1
ATOM 1519 O O . THR A 1 189 ? -3.549 18.125 -5.008 1 95.19 189 THR A O 1
ATOM 1522 N N . THR A 1 190 ? -3.84 16.75 -3.271 1 94 190 THR A N 1
ATOM 1523 C CA . THR A 1 190 ? -2.461 16.75 -2.795 1 94 190 THR A CA 1
ATOM 1524 C C . THR A 1 190 ? -1.523 16.172 -3.857 1 94 190 THR A C 1
ATOM 1526 O O . THR A 1 190 ? -0.374 16.609 -3.971 1 94 190 THR A O 1
ATOM 1529 N N . ALA A 1 191 ? -2.018 15.242 -4.676 1 93.75 191 ALA A N 1
ATOM 1530 C CA . ALA A 1 191 ? -1.181 14.555 -5.652 1 93.75 191 ALA A CA 1
ATOM 1531 C C . ALA A 1 191 ? -0.599 15.531 -6.664 1 93.75 191 ALA A C 1
ATOM 1533 O O . ALA A 1 191 ? 0.469 15.289 -7.23 1 93.75 191 ALA A O 1
ATOM 1534 N N . LYS A 1 192 ? -1.222 16.656 -6.871 1 93.12 192 LYS A N 1
ATOM 1535 C CA . LYS A 1 192 ? -0.774 17.672 -7.836 1 93.12 192 LYS A CA 1
ATOM 1536 C C . LYS A 1 192 ? 0.609 18.203 -7.469 1 93.12 192 LYS A C 1
ATOM 1538 O O . LYS A 1 192 ? 1.32 18.734 -8.328 1 93.12 192 LYS A O 1
ATOM 1543 N N . PHE A 1 193 ? 0.947 18.047 -6.246 1 91.69 193 PHE A N 1
ATOM 1544 C CA . PHE A 1 193 ? 2.186 18.641 -5.75 1 91.69 193 PHE A CA 1
ATOM 1545 C C . PHE A 1 193 ? 3.225 17.562 -5.469 1 91.69 193 PHE A C 1
ATOM 1547 O O . PHE A 1 193 ? 4.32 17.859 -4.984 1 91.69 193 PHE A O 1
ATOM 1554 N N . HIS A 1 194 ? 2.908 16.25 -5.707 1 89.88 194 HIS A N 1
ATOM 1555 C CA . HIS A 1 194 ? 3.799 15.117 -5.445 1 89.88 194 HIS A CA 1
ATOM 1556 C C . HIS A 1 194 ? 4.355 14.539 -6.742 1 89.88 194 HIS A C 1
ATOM 1558 O O . HIS A 1 194 ? 3.676 14.539 -7.773 1 89.88 194 HIS A O 1
ATOM 1564 N N . PRO A 1 195 ? 5.613 14.109 -6.719 1 88.69 195 PRO A N 1
ATOM 1565 C CA . PRO A 1 195 ? 6.113 13.375 -7.887 1 88.69 195 PRO A CA 1
ATOM 1566 C C . PRO A 1 195 ? 5.32 12.102 -8.164 1 88.69 195 PRO A C 1
ATOM 1568 O O . PRO A 1 195 ? 4.664 11.57 -7.266 1 88.69 195 PRO A O 1
ATOM 1571 N N . SER A 1 196 ? 5.43 11.602 -9.344 1 88.62 196 SER A N 1
ATOM 1572 C CA . SER A 1 196 ? 4.609 10.492 -9.82 1 88.62 196 SER A CA 1
ATOM 1573 C C . SER A 1 196 ? 4.801 9.25 -8.953 1 88.62 196 SER A C 1
ATOM 1575 O O . SER A 1 196 ? 3.836 8.547 -8.648 1 88.62 196 SER A O 1
ATOM 1577 N N . ILE A 1 197 ? 5.992 8.938 -8.562 1 87.38 197 ILE A N 1
ATOM 1578 C CA . ILE A 1 197 ? 6.25 7.754 -7.758 1 87.38 197 ILE A CA 1
ATOM 1579 C C . ILE A 1 197 ? 5.484 7.844 -6.441 1 87.38 197 ILE A C 1
ATOM 1581 O O . ILE A 1 197 ? 4.891 6.859 -5.992 1 87.38 197 ILE A O 1
ATOM 1585 N N . LEU A 1 198 ? 5.375 9.031 -5.871 1 88.5 198 LEU A N 1
ATOM 1586 C CA . LEU A 1 198 ? 4.668 9.234 -4.613 1 88.5 198 LEU A CA 1
ATOM 1587 C C . LEU A 1 198 ? 3.158 9.172 -4.82 1 88.5 198 LEU A C 1
ATOM 1589 O O . LEU A 1 198 ? 2.438 8.586 -4.008 1 88.5 198 LEU A O 1
ATOM 1593 N N . SER A 1 199 ? 2.75 9.758 -5.898 1 91.75 199 SER A N 1
ATOM 1594 C CA . SER A 1 199 ? 1.308 9.758 -6.129 1 91.75 199 SER A CA 1
ATOM 1595 C C . SER A 1 199 ? 0.798 8.352 -6.438 1 91.75 199 SER A C 1
ATOM 1597 O O . SER A 1 199 ? -0.305 7.984 -6.031 1 91.75 199 SER A O 1
ATOM 1599 N N . THR A 1 200 ? 1.621 7.562 -7.133 1 90.5 200 THR A N 1
ATOM 1600 C CA . THR A 1 200 ? 1.266 6.168 -7.379 1 90.5 200 THR A CA 1
ATOM 1601 C C . THR A 1 200 ? 1.219 5.383 -6.07 1 90.5 200 THR A C 1
ATOM 1603 O O . THR A 1 200 ? 0.25 4.672 -5.801 1 90.5 200 THR A O 1
ATOM 1606 N N . MET A 1 201 ? 2.164 5.586 -5.316 1 89.75 201 MET A N 1
ATOM 1607 C CA . MET A 1 201 ? 2.25 4.887 -4.039 1 89.75 201 MET A CA 1
ATOM 1608 C C . MET A 1 201 ? 1.07 5.246 -3.143 1 89.75 201 MET A C 1
ATOM 1610 O O . MET A 1 201 ? 0.341 4.359 -2.688 1 89.75 201 MET A O 1
ATOM 1614 N N . LEU A 1 202 ? 0.836 6.5 -2.951 1 91.25 202 LEU A N 1
ATOM 1615 C CA . LEU A 1 202 ? -0.15 6.949 -1.975 1 91.25 202 LEU A CA 1
ATOM 1616 C C . LEU A 1 202 ? -1.566 6.668 -2.463 1 91.25 202 LEU A C 1
ATOM 1618 O O . LEU A 1 202 ? -2.441 6.305 -1.673 1 91.25 202 LEU A O 1
ATOM 1622 N N . SER A 1 203 ? -1.806 6.848 -3.752 1 94.06 203 SER A N 1
ATOM 1623 C CA . SER A 1 203 ? -3.125 6.508 -4.273 1 94.06 203 SER A CA 1
ATOM 1624 C C . SER A 1 203 ? -3.418 5.02 -4.113 1 94.06 203 SER A C 1
ATOM 1626 O O . SER A 1 203 ? -4.551 4.633 -3.826 1 94.06 203 SER A O 1
ATOM 1628 N N . GLY A 1 204 ? -2.387 4.211 -4.328 1 91.19 204 GLY A N 1
ATOM 1629 C CA . GLY A 1 204 ? -2.547 2.779 -4.137 1 91.19 204 GLY A CA 1
ATOM 1630 C C . GLY A 1 204 ? -2.811 2.396 -2.693 1 91.19 204 GLY A C 1
ATOM 1631 O O . GLY A 1 204 ? -3.709 1.6 -2.41 1 91.19 204 GLY A O 1
ATOM 1632 N N . VAL A 1 205 ? -2.068 2.969 -1.774 1 88.19 205 VAL A N 1
ATOM 1633 C CA . VAL A 1 205 ? -2.182 2.656 -0.353 1 88.19 205 VAL A CA 1
ATOM 1634 C C . VAL A 1 205 ? -3.543 3.111 0.17 1 88.19 205 VAL A C 1
ATOM 1636 O O . VAL A 1 205 ? -4.152 2.436 1.003 1 88.19 205 VAL A O 1
ATOM 1639 N N . LEU A 1 206 ? -4.062 4.195 -0.332 1 91.19 206 LEU A N 1
ATOM 1640 C CA . LEU A 1 206 ? -5.348 4.723 0.117 1 91.19 206 LEU A CA 1
ATOM 1641 C C . LEU A 1 206 ? -6.48 3.762 -0.231 1 91.19 206 LEU A C 1
ATOM 1643 O O . LEU A 1 206 ? -7.496 3.713 0.467 1 91.19 206 LEU A O 1
ATOM 1647 N N . LEU A 1 207 ? -6.324 2.988 -1.25 1 89.5 207 LEU A N 1
ATOM 1648 C CA . LEU A 1 207 ? -7.348 2.029 -1.652 1 89.5 207 LEU A CA 1
ATOM 1649 C C . LEU A 1 207 ? -7.488 0.92 -0.616 1 89.5 207 LEU A C 1
ATOM 1651 O O . LEU A 1 207 ? -8.477 0.182 -0.622 1 89.5 207 LEU A O 1
ATOM 1655 N N . LEU A 1 208 ? -6.512 0.848 0.298 1 85.12 208 LEU A N 1
ATOM 1656 C CA . LEU A 1 208 ? -6.508 -0.205 1.308 1 85.12 208 LEU A CA 1
ATOM 1657 C C . LEU A 1 208 ? -7.129 0.291 2.611 1 85.12 208 LEU A C 1
ATOM 1659 O O . LEU A 1 208 ? -7.105 -0.416 3.621 1 85.12 208 LEU A O 1
ATOM 1663 N N . MET A 1 209 ? -7.664 1.419 2.625 1 87.56 209 MET A N 1
ATOM 1664 C CA . MET A 1 209 ? -8.25 1.98 3.838 1 87.56 209 MET A CA 1
ATOM 1665 C C . MET A 1 209 ? -9.43 1.135 4.316 1 87.56 209 MET A C 1
ATOM 1667 O O . MET A 1 209 ? -10.133 0.529 3.506 1 87.56 209 MET A O 1
ATOM 1671 N N . PRO A 1 210 ? -9.68 1.144 5.629 1 86.69 210 PRO A N 1
ATOM 1672 C CA . PRO A 1 210 ? -10.852 0.437 6.148 1 86.69 210 PRO A CA 1
ATOM 1673 C C . PRO A 1 210 ? -12.172 1.037 5.656 1 86.69 210 PRO A C 1
ATOM 1675 O O . PRO A 1 210 ? -12.172 2.113 5.055 1 86.69 210 PRO A O 1
ATOM 1678 N N . SER A 1 211 ? -13.234 0.272 5.918 1 88.56 211 SER A N 1
ATOM 1679 C CA . SER A 1 211 ? -14.562 0.756 5.547 1 88.56 211 SER A CA 1
ATOM 1680 C C . SER A 1 211 ? -14.953 1.979 6.371 1 88.56 211 SER A C 1
ATOM 1682 O O . SER A 1 211 ? -14.352 2.248 7.414 1 88.56 211 SER A O 1
ATOM 1684 N N . ARG A 1 212 ? -15.953 2.639 5.887 1 93.12 212 ARG A N 1
ATOM 1685 C CA . ARG A 1 212 ? -16.484 3.779 6.621 1 93.12 212 ARG A CA 1
ATOM 1686 C C . ARG A 1 212 ? -16.922 3.373 8.023 1 93.12 212 ARG A C 1
ATOM 1688 O O . ARG A 1 212 ? -16.562 4.027 9.008 1 93.12 212 ARG A O 1
ATOM 1695 N N . ALA A 1 213 ? -17.656 2.307 8.062 1 91.62 213 ALA A N 1
ATOM 1696 C CA . ALA A 1 213 ? -18.188 1.821 9.328 1 91.62 213 ALA A CA 1
ATOM 1697 C C . ALA A 1 213 ? -17.062 1.515 10.32 1 91.62 213 ALA A C 1
ATOM 1699 O O . ALA A 1 213 ? -17.141 1.874 11.492 1 91.62 213 ALA A O 1
ATOM 1700 N N . THR A 1 214 ? -16 0.909 9.836 1 90 214 THR A N 1
ATOM 1701 C CA . THR A 1 214 ? -14.867 0.562 10.68 1 90 214 THR A CA 1
ATOM 1702 C C . THR A 1 214 ? -14.18 1.82 11.203 1 90 214 THR A C 1
ATOM 1704 O O . THR A 1 214 ? -13.867 1.913 12.398 1 90 214 THR A O 1
ATOM 1707 N N . VAL A 1 215 ? -13.961 2.779 10.352 1 92.62 215 VAL A N 1
ATOM 1708 C CA . VAL A 1 215 ? -13.297 4.02 10.734 1 92.62 215 VAL A CA 1
ATOM 1709 C C . VAL A 1 215 ? -14.148 4.766 11.758 1 92.62 215 VAL A C 1
ATOM 1711 O O . VAL A 1 215 ? -13.633 5.227 12.781 1 92.62 215 VAL A O 1
ATOM 1714 N N . ARG A 1 216 ? -15.438 4.793 11.508 1 94.69 216 ARG A N 1
ATOM 1715 C CA . ARG A 1 216 ? -16.328 5.461 12.453 1 94.69 216 ARG A CA 1
ATOM 1716 C C . ARG A 1 216 ? -16.312 4.762 13.812 1 94.69 216 ARG A C 1
ATOM 1718 O O . ARG A 1 216 ? -16.266 5.422 14.852 1 94.69 216 ARG A O 1
ATOM 1725 N N . ASN A 1 217 ? -16.344 3.492 13.742 1 93.44 217 ASN A N 1
ATOM 1726 C CA . ASN A 1 217 ? -16.312 2.719 14.977 1 93.44 217 ASN A CA 1
ATOM 1727 C C . ASN A 1 217 ? -15.031 2.986 15.773 1 93.44 217 ASN A C 1
ATOM 1729 O O . ASN A 1 217 ? -15.078 3.125 17 1 93.44 217 ASN A O 1
ATOM 1733 N N . ARG A 1 218 ? -13.977 3.107 15.094 1 91.56 218 ARG A N 1
ATOM 1734 C CA . ARG A 1 218 ? -12.695 3.363 15.742 1 91.56 218 ARG A CA 1
ATOM 1735 C C . ARG A 1 218 ? -12.648 4.773 16.328 1 91.56 218 ARG A C 1
ATOM 1737 O O . ARG A 1 218 ? -12.164 4.977 17.438 1 91.56 218 ARG A O 1
ATOM 1744 N N . ILE A 1 219 ? -13.148 5.684 15.578 1 94.38 219 ILE A N 1
ATOM 1745 C CA . ILE A 1 219 ? -13.164 7.062 16.047 1 94.38 219 ILE A CA 1
ATOM 1746 C C . ILE A 1 219 ? -14.062 7.176 17.266 1 94.38 219 ILE A C 1
ATOM 1748 O O . ILE A 1 219 ? -13.711 7.852 18.25 1 94.38 219 ILE A O 1
ATOM 1752 N N . THR A 1 220 ? -15.172 6.445 17.281 1 96 220 THR A N 1
ATOM 1753 C CA . THR A 1 220 ? -16.188 6.609 18.297 1 96 220 THR A CA 1
ATOM 1754 C C . THR A 1 220 ? -15.992 5.594 19.422 1 96 220 THR A C 1
ATOM 1756 O O . THR A 1 220 ? -16.781 5.551 20.375 1 96 220 THR A O 1
ATOM 1759 N N . ARG A 1 221 ? -15.023 4.734 19.203 1 92.44 221 ARG A N 1
ATOM 1760 C CA . ARG A 1 221 ? -14.75 3.66 20.156 1 92.44 221 ARG A CA 1
ATOM 1761 C C . ARG A 1 221 ? -15.961 2.744 20.312 1 92.44 221 ARG A C 1
ATOM 1763 O O . ARG A 1 221 ? -16.219 2.209 21.391 1 92.44 221 ARG A O 1
ATOM 1770 N N . GLY A 1 222 ? -16.812 2.797 19.328 1 93.75 222 GLY A N 1
ATOM 1771 C CA . GLY A 1 222 ? -17.953 1.886 19.234 1 93.75 222 GLY A CA 1
ATOM 1772 C C . GLY A 1 222 ? -19.094 2.252 20.172 1 93.75 222 GLY A C 1
ATOM 1773 O O . GLY A 1 222 ? -19.922 1.41 20.484 1 93.75 222 GLY A O 1
ATOM 1774 N N . THR A 1 223 ? -19.094 3.43 20.672 1 95.56 223 THR A N 1
ATOM 1775 C CA . THR A 1 223 ? -20.125 3.801 21.641 1 95.56 223 THR A CA 1
ATOM 1776 C C . THR A 1 223 ? -21.172 4.699 21 1 95.56 223 THR A C 1
ATOM 1778 O O . THR A 1 223 ? -20.875 5.441 20.062 1 95.56 223 THR A O 1
ATOM 1781 N N . ASP A 1 224 ? -22.312 4.637 21.531 1 95.5 224 ASP A N 1
ATOM 1782 C CA . ASP A 1 224 ? -23.375 5.523 21.094 1 95.5 224 ASP A CA 1
ATOM 1783 C C . ASP A 1 224 ? -23.047 6.984 21.391 1 95.5 224 ASP A C 1
ATOM 1785 O O . ASP A 1 224 ? -23.344 7.871 20.578 1 95.5 224 ASP A O 1
ATOM 1789 N N . GLU A 1 225 ? -22.5 7.16 22.5 1 95.94 225 GLU A N 1
ATOM 1790 C CA . GLU A 1 225 ? -22.094 8.508 22.891 1 95.94 225 GLU A CA 1
ATOM 1791 C C . GLU A 1 225 ? -21.062 9.07 21.906 1 95.94 225 GLU A C 1
ATOM 1793 O O . GLU A 1 225 ? -21.141 10.234 21.516 1 95.94 225 GLU A O 1
ATOM 1798 N N . GLY A 1 226 ? -20.109 8.312 21.5 1 96.06 226 GLY A N 1
ATOM 1799 C CA . GLY A 1 226 ? -19.109 8.711 20.531 1 96.06 226 GLY A CA 1
ATOM 1800 C C . GLY A 1 226 ? -19.703 9.039 19.172 1 96.06 226 GLY A C 1
ATOM 1801 O O . GLY A 1 226 ? -19.312 10.023 18.547 1 96.06 226 GLY A O 1
ATOM 1802 N N . GLU A 1 227 ? -20.609 8.172 18.766 1 95.56 227 GLU A N 1
ATOM 1803 C CA . GLU A 1 227 ? -21.266 8.398 17.484 1 95.56 227 GLU A CA 1
ATOM 1804 C C . GLU A 1 227 ? -22.016 9.727 17.469 1 95.56 227 GLU A C 1
ATOM 1806 O O . GLU A 1 227 ? -21.906 10.492 16.5 1 95.56 227 GLU A O 1
ATOM 1811 N N . ALA A 1 228 ? -22.719 9.93 18.484 1 96.5 228 ALA A N 1
ATOM 1812 C CA . ALA A 1 228 ? -23.484 11.172 18.578 1 96.5 228 ALA A CA 1
ATOM 1813 C C . ALA A 1 228 ? -22.547 12.383 18.594 1 96.5 228 ALA A C 1
ATOM 1815 O O . ALA A 1 228 ? -22.812 13.375 17.906 1 96.5 228 ALA A O 1
ATOM 1816 N N . LEU A 1 229 ? -21.547 12.336 19.391 1 96.38 229 LEU A N 1
ATOM 1817 C CA . LEU A 1 229 ? -20.594 13.438 19.484 1 96.38 229 LEU A CA 1
ATOM 1818 C C . LEU A 1 229 ? -19.906 13.688 18.141 1 96.38 229 LEU A C 1
ATOM 1820 O O . LEU A 1 229 ? -19.734 14.836 17.734 1 96.38 229 LEU A O 1
ATOM 1824 N N . MET A 1 230 ? -19.5 12.672 17.422 1 96.19 230 MET A N 1
ATOM 1825 C CA . MET A 1 230 ? -18.859 12.805 16.125 1 96.19 230 MET A CA 1
ATOM 1826 C C . MET A 1 230 ? -19.797 13.5 15.133 1 96.19 230 MET A C 1
ATOM 1828 O O . MET A 1 230 ? -19.375 14.406 14.414 1 96.19 230 MET A O 1
ATOM 1832 N N . ARG A 1 231 ? -21 13.062 15.102 1 95.69 231 ARG A N 1
ATOM 1833 C CA . ARG A 1 231 ? -21.969 13.625 14.164 1 95.69 231 ARG A CA 1
ATOM 1834 C C . ARG A 1 231 ? -22.188 15.109 14.43 1 95.69 231 ARG A C 1
ATOM 1836 O O . ARG A 1 231 ? -22.406 15.891 13.5 1 95.69 231 ARG A O 1
ATOM 1843 N N . ARG A 1 232 ? -22.125 15.453 15.648 1 96 232 ARG A N 1
ATOM 1844 C CA . ARG A 1 232 ? -22.312 16.844 16.031 1 96 232 ARG A CA 1
ATOM 1845 C C . ARG A 1 232 ? -21.078 17.672 15.719 1 96 232 ARG A C 1
ATOM 1847 O O . ARG A 1 232 ? -21.172 18.797 15.203 1 96 232 ARG A O 1
ATOM 1854 N N . LEU A 1 233 ? -19.938 17.188 15.961 1 96.19 233 LEU A N 1
ATOM 1855 C CA . LEU A 1 233 ? -18.703 17.938 15.961 1 96.19 233 LEU A CA 1
ATOM 1856 C C . LEU A 1 233 ? -18.078 17.969 14.57 1 96.19 233 LEU A C 1
ATOM 1858 O O . LEU A 1 233 ? -17.406 18.938 14.203 1 96.19 233 LEU A O 1
ATOM 1862 N N . MET A 1 234 ? -18.312 16.906 13.719 1 96.62 234 MET A N 1
ATOM 1863 C CA . MET A 1 234 ? -17.594 16.734 12.469 1 96.62 234 MET A CA 1
ATOM 1864 C C . MET A 1 234 ? -17.859 17.891 11.508 1 96.62 234 MET A C 1
ATOM 1866 O O . MET A 1 234 ? -16.938 18.422 10.898 1 96.62 234 MET A O 1
ATOM 1870 N N . PRO A 1 235 ? -19.109 18.328 11.398 1 97.12 235 PRO A N 1
ATOM 1871 C CA . PRO A 1 235 ? -19.344 19.484 10.523 1 97.12 235 PRO A CA 1
ATOM 1872 C C . PRO A 1 235 ? -18.578 20.719 10.969 1 97.12 235 PRO A C 1
ATOM 1874 O O . PRO A 1 235 ? -18.078 21.484 10.133 1 97.12 235 PRO A O 1
ATOM 1877 N N . GLU A 1 236 ? -18.453 20.953 12.242 1 97 236 GLU A N 1
ATOM 1878 C CA . GLU A 1 236 ? -17.719 22.094 12.773 1 97 236 GLU A CA 1
ATOM 1879 C C . GLU A 1 236 ? -16.219 21.969 12.508 1 97 236 GLU A C 1
ATOM 1881 O O . GLU A 1 236 ? -15.555 22.938 12.156 1 97 236 GLU A O 1
ATOM 1886 N N . VAL A 1 237 ? -15.766 20.797 12.711 1 97.12 237 VAL A N 1
ATOM 1887 C CA . VAL A 1 237 ? -14.352 20.516 12.461 1 97.12 237 VAL A CA 1
ATOM 1888 C C . VAL A 1 237 ? -14.023 20.766 10.992 1 97.12 237 VAL A C 1
ATOM 1890 O O . VAL A 1 237 ? -13.055 21.469 10.672 1 97.12 237 VAL A O 1
ATOM 1893 N N . MET A 1 238 ? -14.883 20.234 10.086 1 97.12 238 MET A N 1
ATOM 1894 C CA . MET A 1 238 ? -14.648 20.391 8.648 1 97.12 238 MET A CA 1
ATOM 1895 C C . MET A 1 238 ? -14.656 21.859 8.258 1 97.12 238 MET A C 1
ATOM 1897 O O . MET A 1 238 ? -13.836 22.297 7.449 1 97.12 238 MET A O 1
ATOM 1901 N N . ARG A 1 239 ? -15.5 22.641 8.844 1 96.62 239 ARG A N 1
ATOM 1902 C CA . ARG A 1 239 ? -15.57 24.062 8.57 1 96.62 239 ARG A CA 1
ATOM 1903 C C . ARG A 1 239 ? -14.312 24.781 9.047 1 96.62 239 ARG A C 1
ATOM 1905 O O . ARG A 1 239 ? -13.75 25.609 8.32 1 96.62 239 ARG A O 1
ATOM 1912 N N . SER A 1 240 ? -13.883 24.469 10.234 1 96.38 240 SER A N 1
ATOM 1913 C CA . SER A 1 240 ? -12.695 25.078 10.805 1 96.38 240 SER A CA 1
ATOM 1914 C C . SER A 1 240 ? -11.453 24.75 9.992 1 96.38 240 SER A C 1
ATOM 1916 O O . SER A 1 240 ? -10.648 25.641 9.695 1 96.38 240 SER A O 1
ATOM 1918 N N . VAL A 1 241 ? -11.312 23.484 9.594 1 97.19 241 VAL A N 1
ATOM 1919 C CA . VAL A 1 241 ? -10.164 23.062 8.797 1 97.19 241 VAL A CA 1
ATOM 1920 C C . VAL A 1 241 ? -10.195 23.766 7.441 1 97.19 241 VAL A C 1
ATOM 1922 O O . VAL A 1 241 ? -9.164 24.25 6.969 1 97.19 241 VAL A O 1
ATOM 1925 N N . LYS A 1 242 ? -11.344 23.844 6.852 1 96.88 242 LYS A N 1
ATOM 1926 C CA . LYS A 1 242 ? -11.492 24.5 5.555 1 96.88 242 LYS A CA 1
ATOM 1927 C C . LYS A 1 242 ? -11.133 25.969 5.645 1 96.88 242 LYS A C 1
ATOM 1929 O O . LYS A 1 242 ? -10.422 26.5 4.785 1 96.88 242 LYS A O 1
ATOM 1934 N N . GLN A 1 243 ? -11.594 26.656 6.645 1 95.81 243 GLN A N 1
ATOM 1935 C CA . GLN A 1 243 ? -11.289 28.062 6.824 1 95.81 243 GLN A CA 1
ATOM 1936 C C . GLN A 1 243 ? -9.797 28.297 7.008 1 95.81 243 GLN A C 1
ATOM 1938 O O . GLN A 1 243 ? -9.234 29.234 6.449 1 95.81 243 GLN A O 1
ATOM 1943 N N . THR A 1 244 ? -9.219 27.469 7.809 1 97.25 244 THR A N 1
ATOM 1944 C CA . THR A 1 244 ? -7.785 27.562 8.039 1 97.25 244 THR A CA 1
ATOM 1945 C C . THR A 1 244 ? -7.012 27.312 6.75 1 97.25 244 THR A C 1
ATOM 1947 O O . THR A 1 244 ? -6.082 28.062 6.426 1 97.25 244 THR A O 1
ATOM 1950 N N . TYR A 1 245 ? -7.426 26.266 6.027 1 96.81 245 TYR A N 1
ATOM 1951 C CA . TYR A 1 245 ? -6.809 25.969 4.742 1 96.81 245 TYR A CA 1
ATOM 1952 C C . TYR A 1 245 ? -6.859 27.172 3.811 1 96.81 245 TYR A C 1
ATOM 1954 O O . TYR A 1 245 ? -5.836 27.562 3.25 1 96.81 245 TYR A O 1
ATOM 1962 N N . GLU A 1 246 ? -7.961 27.766 3.684 1 96.06 246 GLU A N 1
ATOM 1963 C CA . GLU A 1 246 ? -8.18 28.859 2.754 1 96.06 246 GLU A CA 1
ATOM 1964 C C . GLU A 1 246 ? -7.426 30.109 3.195 1 96.06 246 GLU A C 1
ATOM 1966 O O . GLU A 1 246 ? -6.879 30.844 2.363 1 96.06 246 GLU A O 1
ATOM 1971 N N . ALA A 1 247 ? -7.445 30.344 4.484 1 96.38 247 ALA A N 1
ATOM 1972 C CA . ALA A 1 247 ? -6.707 31.5 5 1 96.38 247 ALA A CA 1
ATOM 1973 C C . ALA A 1 247 ? -5.215 31.375 4.715 1 96.38 247 ALA A C 1
ATOM 1975 O O . ALA A 1 247 ? -4.574 32.344 4.281 1 96.38 247 ALA A O 1
ATOM 1976 N N . CYS A 1 248 ? -4.676 30.203 4.988 1 97.06 248 CYS A N 1
ATOM 1977 C CA . CYS A 1 248 ? -3.258 29.953 4.742 1 97.06 248 CYS A CA 1
ATOM 1978 C C . CYS A 1 248 ? -2.936 30.062 3.258 1 97.06 248 CYS A C 1
ATOM 1980 O O . CYS A 1 248 ? -1.937 30.672 2.873 1 97.06 248 CYS A O 1
ATOM 1982 N N . LEU A 1 249 ? -3.824 29.469 2.445 1 95.81 249 LEU A N 1
ATOM 1983 C CA . LEU A 1 249 ? -3.623 29.531 1.002 1 95.81 249 LEU A CA 1
ATOM 1984 C C . LEU A 1 249 ? -3.631 30.969 0.513 1 95.81 249 LEU A C 1
ATOM 1986 O O . LEU A 1 249 ? -2.82 31.344 -0.338 1 95.81 249 LEU A O 1
ATOM 1990 N N . ALA A 1 250 ? -4.5 31.75 1.012 1 95.31 250 ALA A N 1
ATOM 1991 C CA . ALA A 1 250 ? -4.574 33.156 0.635 1 95.31 250 ALA A CA 1
ATOM 1992 C C . ALA A 1 250 ? -3.279 33.906 0.977 1 95.31 250 ALA A C 1
ATOM 1994 O O . ALA A 1 250 ? -2.791 34.719 0.188 1 95.31 250 ALA A O 1
ATOM 1995 N N . LEU A 1 251 ? -2.779 33.594 2.139 1 95.25 251 LEU A N 1
ATOM 1996 C CA . LEU A 1 251 ? -1.525 34.219 2.555 1 95.25 251 LEU A CA 1
ATOM 1997 C C . LEU A 1 251 ? -0.389 33.812 1.616 1 95.25 251 LEU A C 1
ATOM 1999 O O . LEU A 1 251 ? 0.411 34.688 1.218 1 95.25 251 LEU A O 1
ATOM 2003 N N . TYR A 1 252 ? -0.319 32.594 1.252 1 96.88 252 TYR A N 1
ATOM 2004 C CA . TYR A 1 252 ? 0.727 32.125 0.347 1 96.88 252 TYR A CA 1
ATOM 2005 C C . TYR A 1 252 ? 0.568 32.75 -1.035 1 96.88 252 TYR A C 1
ATOM 2007 O O . TYR A 1 252 ? 1.559 33.062 -1.698 1 96.88 252 TYR A O 1
ATOM 2015 N N . ARG A 1 253 ? -0.626 32.938 -1.51 1 96.19 253 ARG A N 1
ATOM 2016 C CA . ARG A 1 253 ? -0.894 33.562 -2.795 1 96.19 253 ARG A CA 1
ATOM 2017 C C . ARG A 1 253 ? -0.484 35.031 -2.773 1 96.19 253 ARG A C 1
ATOM 2019 O O . ARG A 1 253 ? 0.093 35.531 -3.74 1 96.19 253 ARG A O 1
ATOM 2026 N N . GLU A 1 254 ? -0.788 35.625 -1.677 1 95.38 254 GLU A N 1
ATOM 2027 C CA . GLU A 1 254 ? -0.405 37.031 -1.52 1 95.38 254 GLU A CA 1
ATOM 2028 C C . GLU A 1 254 ? 1.101 37.219 -1.688 1 95.38 254 GLU A C 1
ATOM 2030 O O . GLU A 1 254 ? 1.552 38.25 -2.201 1 95.38 254 GLU A O 1
ATOM 2035 N N . HIS A 1 255 ? 1.823 36.25 -1.331 1 95.62 255 HIS A N 1
ATOM 2036 C CA . HIS A 1 255 ? 3.277 36.344 -1.385 1 95.62 255 HIS A CA 1
ATOM 2037 C C . HIS A 1 255 ? 3.832 35.594 -2.596 1 95.62 255 HIS A C 1
ATOM 2039 O O . HIS A 1 255 ? 5.047 35.438 -2.721 1 95.62 255 HIS A O 1
ATOM 2045 N N . ASP A 1 256 ? 2.975 35.031 -3.492 1 95.81 256 ASP A N 1
ATOM 2046 C CA . ASP A 1 256 ? 3.33 34.25 -4.688 1 95.81 256 ASP A CA 1
ATOM 2047 C C . ASP A 1 256 ? 4.156 33.031 -4.328 1 95.81 256 ASP A C 1
ATOM 2049 O O . ASP A 1 256 ? 5.176 32.75 -4.965 1 95.81 256 ASP A O 1
ATOM 2053 N N . LEU A 1 257 ? 3.754 32.406 -3.217 1 96.62 257 LEU A N 1
ATOM 2054 C CA . LEU A 1 257 ? 4.504 31.25 -2.729 1 96.62 257 LEU A CA 1
ATOM 2055 C C . LEU A 1 257 ? 3.656 29.969 -2.801 1 96.62 257 LEU A C 1
ATOM 2057 O O . LEU A 1 257 ? 4.109 28.906 -2.402 1 96.62 257 LEU A O 1
ATOM 2061 N N . HIS A 1 258 ? 2.463 30.016 -3.348 1 94.94 258 HIS A N 1
ATOM 2062 C CA . HIS A 1 258 ? 1.52 28.906 -3.342 1 94.94 258 HIS A CA 1
ATOM 2063 C C . HIS A 1 258 ? 2.023 27.75 -4.203 1 94.94 258 HIS A C 1
ATOM 2065 O O . HIS A 1 258 ? 1.559 26.625 -4.062 1 94.94 258 HIS A O 1
ATOM 2071 N N . ASN A 1 259 ? 3.039 27.938 -5.09 1 91.62 259 ASN A N 1
ATOM 2072 C CA . ASN A 1 259 ? 3.639 26.891 -5.898 1 91.62 259 ASN A CA 1
ATOM 2073 C C . ASN A 1 259 ? 5.109 26.672 -5.547 1 91.62 259 ASN A C 1
ATOM 2075 O O . ASN A 1 259 ? 5.902 26.281 -6.398 1 91.62 259 ASN A O 1
ATOM 2079 N N . LEU A 1 260 ? 5.434 27 -4.363 1 89.81 260 LEU A N 1
ATOM 2080 C CA . LEU A 1 260 ? 6.801 26.828 -3.885 1 89.81 260 LEU A CA 1
ATOM 2081 C C . LEU A 1 260 ? 7.25 25.375 -4.031 1 89.81 260 LEU A C 1
ATOM 2083 O O . LEU A 1 260 ? 6.551 24.469 -3.592 1 89.81 260 LEU A O 1
ATOM 2087 N N . ASN A 1 261 ? 8.367 25.141 -4.785 1 75.12 261 ASN A N 1
ATOM 2088 C CA . ASN A 1 261 ? 9.07 23.875 -4.941 1 75.12 261 ASN A CA 1
ATOM 2089 C C . ASN A 1 261 ? 8.219 22.844 -5.664 1 75.12 261 ASN A C 1
ATOM 2091 O O . ASN A 1 261 ? 8.352 21.641 -5.426 1 75.12 261 ASN A O 1
ATOM 2095 N N . VAL A 1 262 ? 7.262 23.266 -6.359 1 78.56 262 VAL A N 1
ATOM 2096 C CA . VAL A 1 262 ? 6.516 22.359 -7.234 1 78.56 262 VAL A CA 1
ATOM 2097 C C . VAL A 1 262 ? 7.215 22.266 -8.586 1 78.56 262 VAL A C 1
ATOM 2099 O O . VAL A 1 262 ? 7.598 23.281 -9.172 1 78.56 262 VAL A O 1
ATOM 2102 N N . ARG A 1 263 ? 8.047 21.25 -8.867 1 58.03 263 ARG A N 1
ATOM 2103 C CA . ARG A 1 263 ? 8.711 21.047 -10.148 1 58.03 263 ARG A CA 1
ATOM 2104 C C . ARG A 1 263 ? 7.703 21.094 -11.297 1 58.03 263 ARG A C 1
ATOM 2106 O O . ARG A 1 263 ? 6.559 20.656 -11.141 1 58.03 263 ARG A O 1
ATOM 2113 N N . GLY A 1 264 ? 7.812 22.172 -12.156 1 43.69 264 GLY A N 1
ATOM 2114 C CA . GLY A 1 264 ? 6.977 22.172 -13.344 1 43.69 264 GLY A CA 1
ATOM 2115 C C . GLY A 1 264 ? 6.836 20.797 -13.984 1 43.69 264 GLY A C 1
ATOM 2116 O O . GLY A 1 264 ? 7.801 20.031 -14.039 1 43.69 264 GLY A O 1
ATOM 2117 N N . ARG A 1 265 ? 5.812 20.078 -13.953 1 40.03 265 ARG A N 1
ATOM 2118 C CA . ARG A 1 265 ? 5.609 19.062 -14.984 1 40.03 265 ARG A CA 1
ATOM 2119 C C . ARG A 1 265 ? 6.133 19.547 -16.328 1 40.03 265 ARG A C 1
ATOM 2121 O O . ARG A 1 265 ? 5.629 20.531 -16.891 1 40.03 265 ARG A O 1
ATOM 2128 N N . THR A 1 266 ? 7.445 19.75 -16.609 1 31.48 266 THR A N 1
ATOM 2129 C CA . THR A 1 266 ? 7.871 20.078 -17.969 1 31.48 266 THR A CA 1
ATOM 2130 C C . THR A 1 266 ? 7.055 19.297 -18.984 1 31.48 266 THR A C 1
ATOM 2132 O O . THR A 1 266 ? 6.824 18.094 -18.828 1 31.48 266 THR A O 1
ATOM 2135 N N . ASP A 1 267 ? 6.117 19.938 -19.703 1 30.23 267 ASP A N 1
ATOM 2136 C CA . ASP A 1 267 ? 5.566 19.656 -21.031 1 30.23 267 ASP A CA 1
ATOM 2137 C C . ASP A 1 267 ? 6.645 19.141 -21.969 1 30.23 267 ASP A C 1
ATOM 2139 O O . ASP A 1 267 ? 7.434 19.906 -22.516 1 30.23 267 ASP A O 1
ATOM 2143 N N . THR A 1 268 ? 7.445 18.25 -21.703 1 26.61 268 THR A N 1
ATOM 2144 C CA . THR A 1 268 ? 8.219 17.719 -22.812 1 26.61 268 THR A CA 1
ATOM 2145 C C . THR A 1 268 ? 7.289 17.188 -23.906 1 26.61 268 THR A C 1
ATOM 2147 O O . THR A 1 268 ? 6.746 16.094 -23.797 1 26.61 268 THR A O 1
ATOM 2150 N N . THR A 1 269 ? 6.34 17.953 -24.391 1 21.3 269 THR A N 1
ATOM 2151 C CA . THR A 1 269 ? 6.051 17.734 -25.797 1 21.3 269 THR A CA 1
ATOM 2152 C C . THR A 1 269 ? 7.344 17.656 -26.609 1 21.3 269 THR A C 1
ATOM 2154 O O . THR A 1 269 ? 8.172 18.578 -26.547 1 21.3 269 THR A O 1
ATOM 2157 N N . PRO A 1 270 ? 7.59 16.406 -27.047 1 22.66 270 PRO A N 1
ATOM 2158 C CA . PRO A 1 270 ? 8.375 16.578 -28.266 1 22.66 270 PRO A CA 1
ATOM 2159 C C . PRO A 1 270 ? 7.73 17.562 -29.25 1 22.66 270 PRO A C 1
ATOM 2161 O O . PRO A 1 270 ? 6.508 17.734 -29.234 1 22.66 270 PRO A O 1
ATOM 2164 N N . MET B 1 1 ? -42.625 -8.055 -1.309 1 22.66 1 MET B N 1
ATOM 2165 C CA . MET B 1 1 ? -41.719 -6.93 -1.45 1 22.66 1 MET B CA 1
ATOM 2166 C C . MET B 1 1 ? -40.406 -7.199 -0.715 1 22.66 1 MET B C 1
ATOM 2168 O O . MET B 1 1 ? -40.375 -7.246 0.516 1 22.66 1 MET B O 1
ATOM 2172 N N . ASP B 1 2 ? -39.469 -8.055 -1.127 1 26.38 2 ASP B N 1
ATOM 2173 C CA . ASP B 1 2 ? -38.406 -8.852 -0.503 1 26.38 2 ASP B CA 1
ATOM 2174 C C . ASP B 1 2 ? -37.25 -7.977 -0.061 1 26.38 2 ASP B C 1
ATOM 2176 O O . ASP B 1 2 ? -36.75 -7.172 -0.842 1 26.38 2 ASP B O 1
ATOM 2180 N N . THR B 1 3 ? -37.125 -7.727 1.231 1 28.58 3 THR B N 1
ATOM 2181 C CA . THR B 1 3 ? -36.188 -6.895 2.004 1 28.58 3 THR B CA 1
ATOM 2182 C C . THR B 1 3 ? -34.75 -7.242 1.684 1 28.58 3 THR B C 1
ATOM 2184 O O . THR B 1 3 ? -34.344 -8.398 1.802 1 28.58 3 THR B O 1
ATOM 2187 N N . PRO B 1 4 ? -34.062 -6.473 0.856 1 31.78 4 PRO B N 1
ATOM 2188 C CA . PRO B 1 4 ? -32.719 -6.781 0.405 1 31.78 4 PRO B CA 1
ATOM 2189 C C . PRO B 1 4 ? -31.766 -7.148 1.556 1 31.78 4 PRO B C 1
ATOM 2191 O O . PRO B 1 4 ? -31.969 -6.68 2.682 1 31.78 4 PRO B O 1
ATOM 2194 N N . ALA B 1 5 ? -31.141 -8.297 1.584 1 34.75 5 ALA B N 1
ATOM 2195 C CA . ALA B 1 5 ? -30.312 -8.969 2.578 1 34.75 5 ALA B CA 1
ATOM 2196 C C . ALA B 1 5 ? -29.25 -8.023 3.139 1 34.75 5 ALA B C 1
ATOM 2198 O O . ALA B 1 5 ? -28.422 -7.5 2.393 1 34.75 5 ALA B O 1
ATOM 2199 N N . GLY B 1 6 ? -29.453 -7.207 4.156 1 28.48 6 GLY B N 1
ATOM 2200 C CA . GLY B 1 6 ? -28.609 -6.324 4.945 1 28.48 6 GLY B CA 1
ATOM 2201 C C . GLY B 1 6 ? -27.297 -6.953 5.34 1 28.48 6 GLY B C 1
ATOM 2202 O O . GLY B 1 6 ? -27.266 -7.977 6.031 1 28.48 6 GLY B O 1
ATOM 2203 N N . VAL B 1 7 ? -26.266 -6.883 4.559 1 36 7 VAL B N 1
ATOM 2204 C CA . VAL B 1 7 ? -24.938 -7.316 4.969 1 36 7 VAL B CA 1
ATOM 2205 C C . VAL B 1 7 ? -24.656 -6.863 6.402 1 36 7 VAL B C 1
ATOM 2207 O O . VAL B 1 7 ? -24.797 -5.68 6.723 1 36 7 VAL B O 1
ATOM 2210 N N . ASP B 1 8 ? -24.734 -7.688 7.324 1 37.25 8 ASP B N 1
ATOM 2211 C CA . ASP B 1 8 ? -24.641 -7.48 8.766 1 37.25 8 ASP B CA 1
ATOM 2212 C C . ASP B 1 8 ? -23.312 -6.812 9.125 1 37.25 8 ASP B C 1
ATOM 2214 O O . ASP B 1 8 ? -22.234 -7.363 8.859 1 37.25 8 ASP B O 1
ATOM 2218 N N . VAL B 1 9 ? -23.203 -5.527 9.469 1 44.34 9 VAL B N 1
ATOM 2219 C CA . VAL B 1 9 ? -22.203 -4.598 9.953 1 44.34 9 VAL B CA 1
ATOM 2220 C C . VAL B 1 9 ? -21.312 -5.289 10.992 1 44.34 9 VAL B C 1
ATOM 2222 O O . VAL B 1 9 ? -20.109 -5.004 11.086 1 44.34 9 VAL B O 1
ATOM 2225 N N . GLN B 1 10 ? -21.922 -6.141 11.727 1 43.28 10 GLN B N 1
ATOM 2226 C CA . GLN B 1 10 ? -21.219 -6.832 12.805 1 43.28 10 GLN B CA 1
ATOM 2227 C C . GLN B 1 10 ? -20.156 -7.77 12.258 1 43.28 10 GLN B C 1
ATOM 2229 O O . GLN B 1 10 ? -19.062 -7.863 12.812 1 43.28 10 GLN B O 1
ATOM 2234 N N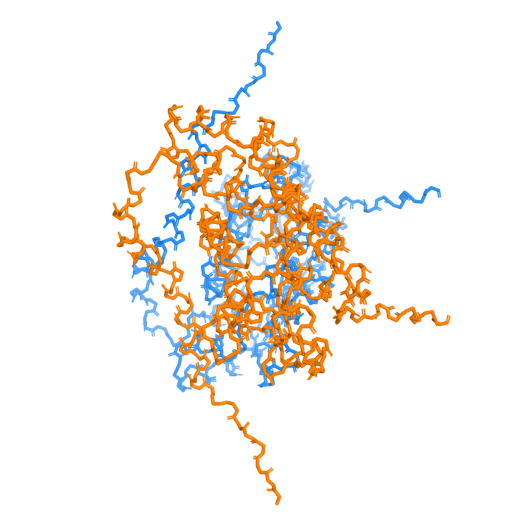 . ASP B 1 11 ? -20.359 -8.367 11.234 1 45.22 11 ASP B N 1
ATOM 2235 C CA . ASP B 1 11 ? -19.422 -9.344 10.672 1 45.22 11 ASP B CA 1
ATOM 2236 C C . ASP B 1 11 ? -18.25 -8.656 10 1 45.22 11 ASP B C 1
ATOM 2238 O O . ASP B 1 11 ? -17.109 -9.148 10.062 1 45.22 11 ASP B O 1
ATOM 2242 N N . THR B 1 12 ? -18.422 -7.477 9.578 1 46.16 12 THR B N 1
ATOM 2243 C CA . THR B 1 12 ? -17.375 -6.734 8.883 1 46.16 12 THR B CA 1
ATOM 2244 C C . THR B 1 12 ? -16.344 -6.191 9.875 1 46.16 12 THR B C 1
ATOM 2246 O O . THR B 1 12 ? -15.148 -6.195 9.602 1 46.16 12 THR B O 1
ATOM 2249 N N . ASP B 1 13 ? -16.766 -5.77 11.023 1 50.47 13 ASP B N 1
ATOM 2250 C CA . ASP B 1 13 ? -15.875 -5.242 12.055 1 50.47 13 ASP B CA 1
ATOM 2251 C C . ASP B 1 13 ? -14.945 -6.332 12.586 1 50.47 13 ASP B C 1
ATOM 2253 O O . ASP B 1 13 ? -13.766 -6.082 12.82 1 50.47 13 ASP B O 1
ATOM 2257 N N . LYS B 1 14 ? -15.438 -7.477 12.766 1 50.06 14 LYS B N 1
ATOM 2258 C CA . LYS B 1 14 ? -14.641 -8.586 13.273 1 50.06 14 LYS B CA 1
ATOM 2259 C C . LYS B 1 14 ? -13.57 -9.008 12.273 1 50.06 14 LYS B C 1
ATOM 2261 O O . LYS B 1 14 ? -12.445 -9.32 12.648 1 50.06 14 LYS B O 1
ATOM 2266 N N . GLU B 1 15 ? -14.039 -8.906 11.211 1 48 15 GLU B N 1
ATOM 2267 C CA . GLU B 1 15 ? -13.109 -9.328 10.172 1 48 15 GLU B CA 1
ATOM 2268 C C . GLU B 1 15 ? -11.977 -8.312 10.008 1 48 15 GLU B C 1
ATOM 2270 O O . GLU B 1 15 ? -10.82 -8.688 9.812 1 48 15 GLU B O 1
ATOM 2275 N N . GLU B 1 16 ? -12.305 -7.047 10.094 1 52.03 16 GLU B N 1
ATOM 2276 C CA . GLU B 1 16 ? -11.281 -6.008 10.031 1 52.03 16 GLU B CA 1
ATOM 2277 C C . GLU B 1 16 ? -10.398 -6.031 11.281 1 52.03 16 GLU B C 1
ATOM 2279 O O . GLU B 1 16 ? -9.188 -5.82 11.195 1 52.03 16 GLU B O 1
ATOM 2284 N N . GLU B 1 17 ? -10.984 -6.242 12.367 1 51.5 17 GLU B N 1
ATOM 2285 C CA . GLU B 1 17 ? -10.227 -6.441 13.594 1 51.5 17 GLU B CA 1
ATOM 2286 C C . GLU B 1 17 ? -9.312 -7.66 13.492 1 51.5 17 GLU B C 1
ATOM 2288 O O . GLU B 1 17 ? -8.164 -7.625 13.953 1 51.5 17 GLU B O 1
ATOM 2293 N N . GLU B 1 18 ? -9.852 -8.648 12.961 1 46.69 18 GLU B N 1
ATOM 2294 C CA . GLU B 1 18 ? -9.031 -9.836 12.766 1 46.69 18 GLU B CA 1
ATOM 2295 C C . GLU B 1 18 ? -7.859 -9.555 11.836 1 46.69 18 GLU B C 1
ATOM 2297 O O . GLU B 1 18 ? -6.758 -10.07 12.039 1 46.69 18 GLU B O 1
ATOM 2302 N N . ALA B 1 19 ? -8.203 -8.711 10.953 1 49.09 19 ALA B N 1
ATOM 2303 C CA . ALA B 1 19 ? -7.121 -8.359 10.031 1 49.09 19 ALA B CA 1
ATOM 2304 C C . ALA B 1 19 ? -6.043 -7.547 10.742 1 49.09 19 ALA B C 1
ATOM 2306 O O . ALA B 1 19 ? -4.848 -7.789 10.555 1 49.09 19 ALA B O 1
ATOM 2307 N N . ASP B 1 20 ? -6.48 -6.621 11.523 1 51.38 20 ASP B N 1
ATOM 2308 C CA . ASP B 1 20 ? -5.559 -5.832 12.328 1 51.38 20 ASP B CA 1
ATOM 2309 C C . ASP B 1 20 ? -4.754 -6.723 13.273 1 51.38 20 ASP B C 1
ATOM 2311 O O . ASP B 1 20 ? -3.553 -6.52 13.453 1 51.38 20 ASP B O 1
ATOM 2315 N N . LEU B 1 21 ? -5.438 -7.676 13.875 1 45.41 21 LEU B N 1
ATOM 2316 C CA . LEU B 1 21 ? -4.824 -8.656 14.773 1 45.41 21 LEU B CA 1
ATOM 2317 C C . LEU B 1 21 ? -3.865 -9.562 14.008 1 45.41 21 LEU B C 1
ATOM 2319 O O . LEU B 1 21 ? -2.799 -9.906 14.516 1 45.41 21 LEU B O 1
ATOM 2323 N N . GLN B 1 22 ? -4.34 -9.93 13.016 1 43.12 22 GLN B N 1
ATOM 2324 C CA . GLN B 1 22 ? -3.498 -10.836 12.25 1 43.12 22 GLN B CA 1
ATOM 2325 C C . GLN B 1 22 ? -2.211 -10.156 11.797 1 43.12 22 GLN B C 1
ATOM 2327 O O . GLN B 1 22 ? -1.139 -10.758 11.812 1 43.12 22 GLN B O 1
ATOM 2332 N N . ILE B 1 23 ? -2.322 -8.938 11.43 1 47.66 23 ILE B N 1
ATOM 2333 C CA . ILE B 1 23 ? -1.092 -8.18 11.211 1 47.66 23 ILE B CA 1
ATOM 2334 C C . ILE B 1 23 ? -0.257 -8.18 12.484 1 47.66 23 ILE B C 1
ATOM 2336 O O . ILE B 1 23 ? 0.961 -8.367 12.445 1 47.66 23 ILE B O 1
ATOM 2340 N N . GLY B 1 24 ? -0.979 -7.957 13.617 1 41.81 24 GLY B N 1
ATOM 2341 C CA . GLY B 1 24 ? -0.325 -8.062 14.914 1 41.81 24 GLY B CA 1
ATOM 2342 C C . GLY B 1 24 ? 0.121 -9.469 15.242 1 41.81 24 GLY B C 1
ATOM 2343 O O . GLY B 1 24 ? 1.197 -9.672 15.812 1 41.81 24 GLY B O 1
ATOM 2344 N N . MET B 1 25 ? -0.743 -10.414 15.219 1 38.91 25 MET B N 1
ATOM 2345 C CA . MET B 1 25 ? -0.489 -11.812 15.562 1 38.91 25 MET B CA 1
ATOM 2346 C C . MET B 1 25 ? 0.559 -12.422 14.641 1 38.91 25 MET B C 1
ATOM 2348 O O . MET B 1 25 ? 1.225 -13.391 15 1 38.91 25 MET B O 1
ATOM 2352 N N . MET B 1 26 ? 0.362 -12.305 13.516 1 40.75 26 MET B N 1
ATOM 2353 C CA . MET B 1 26 ? 1.329 -12.977 12.648 1 40.75 26 MET B CA 1
ATOM 2354 C C . MET B 1 26 ? 2.756 -12.703 13.117 1 40.75 26 MET B C 1
ATOM 2356 O O . MET B 1 26 ? 3.689 -13.391 12.695 1 40.75 26 MET B O 1
ATOM 2360 N N . ASN B 1 27 ? 2.953 -11.742 13.867 1 38.22 27 ASN B N 1
ATOM 2361 C CA . ASN B 1 27 ? 4.203 -11.836 14.609 1 38.22 27 ASN B CA 1
ATOM 2362 C C . ASN B 1 27 ? 4.258 -13.102 15.461 1 38.22 27 ASN B C 1
ATOM 2364 O O . ASN B 1 27 ? 5.324 -13.688 15.648 1 38.22 27 ASN B O 1
ATOM 2368 N N . SER B 1 28 ? 3.148 -13.508 16.031 1 34.09 28 SER B N 1
ATOM 2369 C CA . SER B 1 28 ? 3.219 -14.594 16.984 1 34.09 28 SER B CA 1
ATOM 2370 C C . SER B 1 28 ? 3.082 -15.953 16.312 1 34.09 28 SER B C 1
ATOM 2372 O O . SER B 1 28 ? 3.744 -16.922 16.688 1 34.09 28 SER B O 1
ATOM 2374 N N . GLU B 1 29 ? 2.029 -16.281 15.656 1 36.72 29 GLU B N 1
ATOM 2375 C CA . GLU B 1 29 ? 1.706 -17.641 15.234 1 36.72 29 GLU B CA 1
ATOM 2376 C C . GLU B 1 29 ? 2.736 -18.156 14.234 1 36.72 29 GLU B C 1
ATOM 2378 O O . GLU B 1 29 ? 2.689 -19.328 13.844 1 36.72 29 GLU B O 1
ATOM 2383 N N . ASP B 1 30 ? 3.348 -17.453 13.461 1 39.94 30 ASP B N 1
ATOM 2384 C CA . ASP B 1 30 ? 4.48 -17.953 12.688 1 39.94 30 ASP B CA 1
ATOM 2385 C C . ASP B 1 30 ? 5.457 -18.719 13.578 1 39.94 30 ASP B C 1
ATOM 2387 O O . ASP B 1 30 ? 6.488 -19.203 13.109 1 39.94 30 ASP B O 1
ATOM 2391 N N . GLU B 1 31 ? 5.207 -18.75 14.664 1 36.91 31 GLU B N 1
ATOM 2392 C CA . GLU B 1 31 ? 6.094 -19.484 15.562 1 36.91 31 GLU B CA 1
ATOM 2393 C C . GLU B 1 31 ? 6.059 -20.984 15.266 1 36.91 31 GLU B C 1
ATOM 2395 O O . GLU B 1 31 ? 7.082 -21.672 15.352 1 36.91 31 GLU B O 1
ATOM 2400 N N . ASP B 1 32 ? 4.961 -21.5 15.086 1 37.78 32 ASP B N 1
ATOM 2401 C CA . ASP B 1 32 ? 4.98 -22.953 14.953 1 37.78 32 ASP B CA 1
ATOM 2402 C C . ASP B 1 32 ? 5.59 -23.391 13.625 1 37.78 32 ASP B C 1
ATOM 2404 O O . ASP B 1 32 ? 6.332 -24.375 13.562 1 37.78 32 ASP B O 1
ATOM 2408 N N . GLU B 1 33 ? 5.16 -22.969 12.469 1 41.53 33 GLU B N 1
ATOM 2409 C CA . GLU B 1 33 ? 5.84 -23.312 11.227 1 41.53 33 GLU B CA 1
ATOM 2410 C C . GLU B 1 33 ? 7.297 -22.859 11.25 1 41.53 33 GLU B C 1
ATOM 2412 O O . GLU B 1 33 ? 8.086 -23.266 10.383 1 41.53 33 GLU B O 1
ATOM 2417 N N . GLU B 1 34 ? 7.68 -21.953 11.969 1 44.31 34 GLU B N 1
ATOM 2418 C CA . GLU B 1 34 ? 9.047 -21.5 12.227 1 44.31 34 GLU B CA 1
ATOM 2419 C C . GLU B 1 34 ? 9.891 -2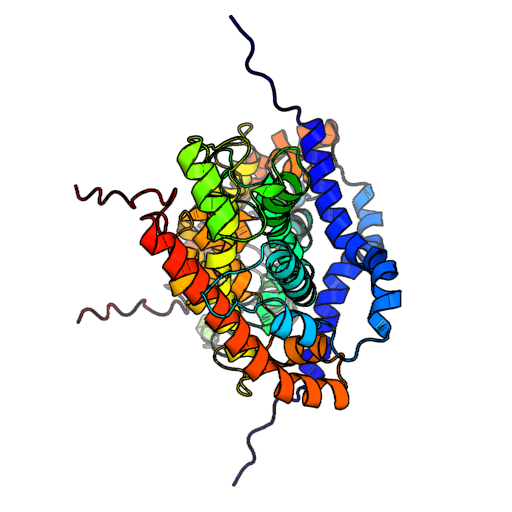2.625 12.828 1 44.31 34 GLU B C 1
ATOM 2421 O O . GLU B 1 34 ? 11.117 -22.641 12.68 1 44.31 34 GLU B O 1
ATOM 2426 N N . GLU B 1 35 ? 9.32 -23.406 13.578 1 43.47 35 GLU B N 1
ATOM 2427 C CA . GLU B 1 35 ? 10.156 -24.438 14.18 1 43.47 35 GLU B CA 1
ATOM 2428 C C . GLU B 1 35 ? 10.758 -25.344 13.117 1 43.47 35 GLU B C 1
ATOM 2430 O O . GLU B 1 35 ? 11.922 -25.734 13.219 1 43.47 35 GLU B O 1
ATOM 2435 N N . GLU B 1 36 ? 9.93 -25.984 12.336 1 46.06 36 GLU B N 1
ATOM 2436 C CA . GLU B 1 36 ? 10.508 -26.891 11.344 1 46.06 36 GLU B CA 1
ATOM 2437 C C . GLU B 1 36 ? 11.406 -26.141 10.367 1 46.06 36 GLU B C 1
ATOM 2439 O O . GLU B 1 36 ? 12.352 -26.703 9.828 1 46.06 36 GLU B O 1
ATOM 2444 N N . ASP B 1 37 ? 11.156 -24.906 10.133 1 57.41 37 ASP B N 1
ATOM 2445 C CA . ASP B 1 37 ? 11.758 -24.062 9.109 1 57.41 37 ASP B CA 1
ATOM 2446 C C . ASP B 1 37 ? 13.086 -23.484 9.578 1 57.41 37 ASP B C 1
ATOM 2448 O O . ASP B 1 37 ? 13.859 -22.938 8.781 1 57.41 37 ASP B O 1
ATOM 2452 N N . LYS B 1 38 ? 13.398 -23.688 10.867 1 57.75 38 LYS B N 1
ATOM 2453 C CA . LYS B 1 38 ? 14.641 -23.094 11.344 1 57.75 38 LYS B CA 1
ATOM 2454 C C . LYS B 1 38 ? 15.852 -23.891 10.883 1 57.75 38 LYS B C 1
ATOM 2456 O O . LYS B 1 38 ? 16.984 -23.422 10.977 1 57.75 38 LYS B O 1
ATOM 2461 N N . GLU B 1 39 ? 15.516 -25.016 10.414 1 65.75 39 GLU B N 1
ATOM 2462 C CA . GLU B 1 39 ? 16.656 -25.828 10.031 1 65.75 39 GLU B CA 1
ATOM 2463 C C . GLU B 1 39 ? 17 -25.641 8.555 1 65.75 39 GLU B C 1
ATOM 2465 O O . GLU B 1 39 ? 18.078 -26.031 8.109 1 65.75 39 GLU B O 1
ATOM 2470 N N . LYS B 1 40 ? 16.141 -24.938 7.828 1 83.5 40 LYS B N 1
ATOM 2471 C CA . LYS B 1 40 ? 16.453 -24.734 6.418 1 83.5 40 LYS B CA 1
ATOM 2472 C C . LYS B 1 40 ? 17.422 -23.578 6.219 1 83.5 40 LYS B C 1
ATOM 2474 O O . LYS B 1 40 ? 17.344 -22.578 6.941 1 83.5 40 LYS B O 1
ATOM 2479 N N . VAL B 1 41 ? 18.297 -23.797 5.27 1 90.12 41 VAL B N 1
ATOM 2480 C CA . VAL B 1 41 ? 19.328 -22.797 4.977 1 90.12 41 VAL B CA 1
ATOM 2481 C C . VAL B 1 41 ? 18.672 -21.531 4.418 1 90.12 41 VAL B C 1
ATOM 2483 O O . VAL B 1 41 ? 19.031 -20.422 4.801 1 90.12 41 VAL B O 1
ATOM 2486 N N . LEU B 1 42 ? 17.703 -21.719 3.521 1 95 42 LEU B N 1
ATOM 2487 C CA . LEU B 1 42 ? 16.984 -20.594 2.949 1 95 42 LEU B CA 1
ATOM 2488 C C . LEU B 1 42 ? 15.555 -20.531 3.488 1 95 42 LEU B C 1
ATOM 2490 O O . LEU B 1 42 ? 14.938 -21.562 3.723 1 95 42 LEU B O 1
ATOM 2494 N N . ALA B 1 43 ? 15.047 -19.359 3.672 1 93.56 43 ALA B N 1
ATOM 2495 C CA . ALA B 1 43 ? 13.68 -19.156 4.148 1 93.56 43 ALA B CA 1
ATOM 2496 C C . ALA B 1 43 ? 12.664 -19.656 3.125 1 93.56 43 ALA B C 1
ATOM 2498 O O . ALA B 1 43 ? 11.516 -19.938 3.469 1 93.56 43 ALA B O 1
ATOM 2499 N N . VAL B 1 44 ? 13.031 -19.656 1.812 1 93.56 44 VAL B N 1
ATOM 2500 C CA . VAL B 1 44 ? 12.273 -20.219 0.705 1 93.56 44 VAL B CA 1
ATOM 2501 C C . VAL B 1 44 ? 13.062 -21.359 0.068 1 93.56 44 VAL B C 1
ATOM 2503 O O . VAL B 1 44 ? 14.227 -21.203 -0.292 1 93.56 44 VAL B O 1
ATOM 2506 N N . ASP B 1 45 ? 12.43 -22.422 -0.02 1 93.56 45 ASP B N 1
ATOM 2507 C CA . ASP B 1 45 ? 13.109 -23.609 -0.522 1 93.56 45 ASP B CA 1
ATOM 2508 C C . ASP B 1 45 ? 13.281 -23.547 -2.039 1 93.56 45 ASP B C 1
ATOM 2510 O O . ASP B 1 45 ? 12.391 -23.938 -2.787 1 93.56 45 ASP B O 1
ATOM 2514 N N . GLY B 1 46 ? 14.43 -23.141 -2.459 1 93.75 46 GLY B N 1
ATOM 2515 C CA . GLY B 1 46 ? 14.719 -23.016 -3.879 1 93.75 46 GLY B CA 1
ATOM 2516 C C . GLY B 1 46 ? 14.719 -2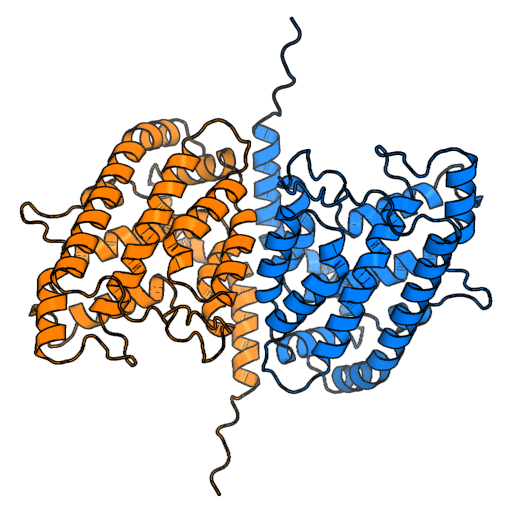4.359 -4.605 1 93.75 46 GLY B C 1
ATOM 2517 O O . GLY B 1 46 ? 14.469 -24.406 -5.809 1 93.75 46 GLY B O 1
ATOM 2518 N N . VAL B 1 47 ? 14.992 -25.422 -3.9 1 95 47 VAL B N 1
ATOM 2519 C CA . VAL B 1 47 ? 15.008 -26.75 -4.504 1 95 47 VAL B CA 1
ATOM 2520 C C . VAL B 1 47 ? 13.586 -27.172 -4.867 1 95 47 VAL B C 1
ATOM 2522 O O . VAL B 1 47 ? 13.344 -27.703 -5.961 1 95 47 VAL B O 1
ATOM 2525 N N . VAL B 1 48 ? 12.719 -26.938 -3.98 1 95.38 48 VAL B N 1
ATOM 2526 C CA . VAL B 1 48 ? 11.312 -27.219 -4.246 1 95.38 48 VAL B CA 1
ATOM 2527 C C . VAL B 1 48 ? 10.836 -26.422 -5.461 1 95.38 48 VAL B C 1
ATOM 2529 O O . VAL B 1 48 ? 10.172 -26.969 -6.344 1 95.38 48 VAL B O 1
ATOM 2532 N N . LEU B 1 49 ? 11.164 -25.141 -5.551 1 96.31 49 LEU B N 1
ATOM 2533 C CA . LEU B 1 49 ? 10.773 -24.297 -6.68 1 96.31 49 LEU B CA 1
ATOM 2534 C C . LEU B 1 49 ? 11.367 -24.844 -7.98 1 96.31 49 LEU B C 1
ATOM 2536 O O . LEU B 1 49 ? 10.648 -25.016 -8.969 1 96.31 49 LEU B O 1
ATOM 2540 N N . ARG B 1 50 ? 12.602 -25.141 -7.93 1 95.94 50 ARG B N 1
ATOM 2541 C CA . ARG B 1 50 ? 13.289 -25.641 -9.109 1 95.94 50 ARG B CA 1
ATOM 2542 C C . ARG B 1 50 ? 12.68 -26.969 -9.57 1 95.94 50 ARG B C 1
ATOM 2544 O O . ARG B 1 50 ? 12.383 -27.141 -10.758 1 95.94 50 ARG B O 1
ATOM 2551 N N . ASP B 1 51 ? 12.406 -27.828 -8.664 1 96.12 51 ASP B N 1
ATOM 2552 C CA . ASP B 1 51 ? 12.047 -29.203 -9.016 1 96.12 51 ASP B CA 1
ATOM 2553 C C . ASP B 1 51 ? 10.562 -29.312 -9.328 1 96.12 51 ASP B C 1
ATOM 2555 O O . ASP B 1 51 ? 10.156 -30.156 -10.141 1 96.12 51 ASP B O 1
ATOM 2559 N N . ASP B 1 52 ? 9.766 -28.516 -8.688 1 96.19 52 ASP B N 1
ATOM 2560 C CA . ASP B 1 52 ? 8.32 -28.703 -8.82 1 96.19 52 ASP B CA 1
ATOM 2561 C C . ASP B 1 52 ? 7.75 -27.812 -9.922 1 96.19 52 ASP B C 1
ATOM 2563 O O . ASP B 1 52 ? 6.66 -28.078 -10.438 1 96.19 52 ASP B O 1
ATOM 2567 N N . PHE B 1 53 ? 8.422 -26.734 -10.234 1 95.5 53 PHE B N 1
ATOM 2568 C CA . PHE B 1 53 ? 8.117 -26.016 -11.469 1 95.5 53 PHE B CA 1
ATOM 2569 C C . PHE B 1 53 ? 8.844 -26.641 -12.648 1 95.5 53 PHE B C 1
ATOM 2571 O O . PHE B 1 53 ? 9.82 -26.078 -13.156 1 95.5 53 PHE B O 1
ATOM 2578 N N . THR B 1 54 ? 8.438 -27.781 -13.047 1 90.06 54 THR B N 1
ATOM 2579 C CA . THR B 1 54 ? 9.117 -28.5 -14.117 1 90.06 54 THR B CA 1
ATOM 2580 C C . THR B 1 54 ? 8.102 -29.156 -15.055 1 90.06 54 THR B C 1
ATOM 2582 O O . THR B 1 54 ? 7.398 -30.094 -14.672 1 90.06 54 THR B O 1
ATOM 2585 N N . PRO B 1 55 ? 8.133 -28.641 -16.25 1 90.81 55 PRO B N 1
ATOM 2586 C CA . PRO B 1 55 ? 7.289 -29.312 -17.234 1 90.81 55 PRO B CA 1
ATOM 2587 C C . PRO B 1 55 ? 7.863 -30.656 -17.688 1 90.81 55 PRO B C 1
A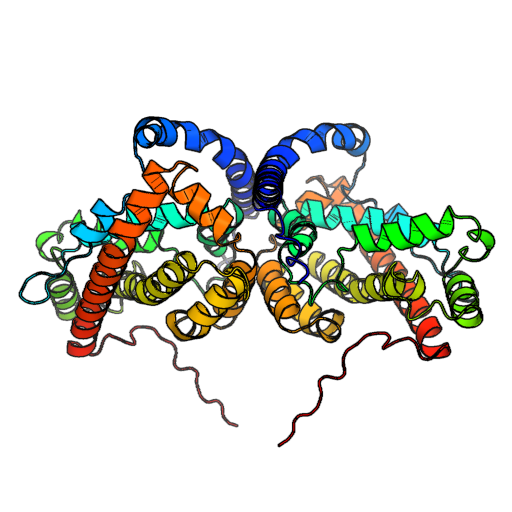TOM 2589 O O . PRO B 1 55 ? 9.086 -30.828 -17.688 1 90.81 55 PRO B O 1
ATOM 2592 N N . GLY B 1 56 ? 7.016 -31.562 -17.938 1 86.56 56 GLY B N 1
ATOM 2593 C CA . GLY B 1 56 ? 7.453 -32.844 -18.5 1 86.56 56 GLY B CA 1
ATOM 2594 C C . GLY B 1 56 ? 7.988 -32.688 -19.922 1 86.56 56 GLY B C 1
ATOM 2595 O O . GLY B 1 56 ? 7.988 -31.594 -20.484 1 86.56 56 GLY B O 1
ATOM 2596 N N . ALA B 1 57 ? 8.43 -33.781 -20.438 1 82.62 57 ALA B N 1
ATOM 2597 C CA . ALA B 1 57 ? 9.062 -33.844 -21.75 1 82.62 57 ALA B CA 1
ATOM 2598 C C . ALA B 1 57 ? 8.102 -33.344 -22.828 1 82.62 57 ALA B C 1
ATOM 2600 O O . ALA B 1 57 ? 8.531 -32.75 -23.812 1 82.62 57 ALA B O 1
ATOM 2601 N N . GLU B 1 58 ? 6.82 -33.594 -22.641 1 82.81 58 GLU B N 1
ATOM 2602 C CA . GLU B 1 58 ? 5.828 -33.188 -23.641 1 82.81 58 GLU B CA 1
ATOM 2603 C C . GLU B 1 58 ? 5.109 -31.906 -23.219 1 82.81 58 GLU B C 1
ATOM 2605 O O . GLU B 1 58 ? 4.074 -31.562 -23.781 1 82.81 58 GLU B O 1
ATOM 2610 N N . GLY B 1 59 ? 5.633 -31.281 -22.219 1 82.88 59 GLY B N 1
ATOM 2611 C CA . GLY B 1 59 ? 5.07 -30.016 -21.797 1 82.88 59 GLY B CA 1
ATOM 2612 C C . GLY B 1 59 ? 3.982 -30.156 -20.75 1 82.88 59 GLY B C 1
ATOM 2613 O O . GLY B 1 59 ? 3.289 -29.188 -20.422 1 82.88 59 GLY B O 1
ATOM 2614 N N . GLU B 1 60 ? 3.869 -31.375 -20.234 1 90.62 60 GLU B N 1
ATOM 2615 C CA . GLU B 1 60 ? 2.889 -31.594 -19.172 1 90.62 60 GLU B CA 1
ATOM 2616 C C . GLU B 1 60 ? 3.328 -30.922 -17.875 1 90.62 60 GLU B C 1
ATOM 2618 O O . GLU B 1 60 ? 4.508 -30.969 -17.516 1 90.62 60 GLU B O 1
ATOM 2623 N N . VAL B 1 61 ? 2.441 -30.188 -17.312 1 96.25 61 VAL B N 1
ATOM 2624 C CA . VAL B 1 61 ? 2.691 -29.578 -16.016 1 96.25 61 VAL B CA 1
ATOM 2625 C C . VAL B 1 61 ? 1.774 -30.188 -14.961 1 96.25 61 VAL B C 1
ATOM 2627 O O . VAL B 1 61 ? 0.58 -29.891 -14.914 1 96.25 61 VAL B O 1
ATOM 2630 N N . PRO B 1 62 ? 2.371 -31.078 -14.109 1 97.12 62 PRO B N 1
ATOM 2631 C CA . PRO B 1 62 ? 1.54 -31.688 -13.07 1 97.12 62 PRO B CA 1
ATOM 2632 C C . PRO B 1 62 ? 0.973 -30.656 -12.094 1 97.12 62 PRO B C 1
ATOM 2634 O O . PRO B 1 62 ? 1.706 -29.781 -11.609 1 97.12 62 PRO B O 1
ATOM 2637 N N . LEU B 1 63 ? -0.343 -30.781 -11.836 1 97.81 63 LEU B N 1
ATOM 2638 C CA . LEU B 1 63 ? -1.013 -29.797 -10.992 1 97.81 63 LEU B CA 1
ATOM 2639 C C . LEU B 1 63 ? -0.49 -29.859 -9.562 1 97.81 63 LEU B C 1
ATOM 2641 O O . LEU B 1 63 ? -0.263 -28.828 -8.93 1 97.81 63 LEU B O 1
ATOM 2645 N N . ALA B 1 64 ? -0.295 -31.016 -9.039 1 96.44 64 ALA B N 1
ATOM 2646 C CA . ALA B 1 64 ? 0.15 -31.188 -7.66 1 96.44 64 ALA B CA 1
ATOM 2647 C C . ALA B 1 64 ? 1.511 -30.531 -7.441 1 96.44 64 ALA B C 1
ATOM 2649 O O . ALA B 1 64 ? 1.712 -29.812 -6.453 1 96.44 64 ALA B O 1
ATOM 2650 N N . SER B 1 65 ? 2.455 -30.812 -8.375 1 96.5 65 SER B N 1
ATOM 2651 C CA . SER B 1 65 ? 3.787 -30.219 -8.289 1 96.5 65 SER B CA 1
ATOM 2652 C C . SER B 1 65 ? 3.727 -28.703 -8.414 1 96.5 65 SER B C 1
ATOM 2654 O O . SER B 1 65 ? 4.41 -27.984 -7.68 1 96.5 65 SER B O 1
ATOM 2656 N N . TYR B 1 66 ? 2.949 -28.234 -9.32 1 97.44 66 TYR B N 1
ATOM 2657 C CA . TYR B 1 66 ? 2.787 -26.812 -9.539 1 97.44 66 TYR B CA 1
ATOM 2658 C C . TYR B 1 66 ? 2.271 -26.125 -8.281 1 97.44 66 TYR B C 1
ATOM 2660 O O . TYR B 1 66 ? 2.814 -25.094 -7.852 1 97.44 66 TYR B O 1
ATOM 2668 N N . VAL B 1 67 ? 1.245 -26.656 -7.699 1 96.56 67 VAL B N 1
ATOM 2669 C CA . VAL B 1 67 ? 0.625 -26.078 -6.516 1 96.56 67 VAL B CA 1
ATOM 2670 C C . VAL B 1 67 ? 1.613 -26.094 -5.352 1 96.56 67 VAL B C 1
ATOM 2672 O O . VAL B 1 67 ? 1.684 -25.141 -4.574 1 96.56 67 VAL B O 1
ATOM 2675 N N . ARG B 1 68 ? 2.354 -27.141 -5.215 1 94.88 68 ARG B N 1
ATOM 2676 C CA . ARG B 1 68 ? 3.373 -27.203 -4.172 1 94.88 68 ARG B CA 1
ATOM 2677 C C . ARG B 1 68 ? 4.43 -26.125 -4.359 1 94.88 68 ARG B C 1
ATOM 2679 O O . ARG B 1 68 ? 4.832 -25.469 -3.398 1 94.88 68 ARG B O 1
ATOM 2686 N N . ALA B 1 69 ? 4.91 -26 -5.562 1 96.31 69 ALA B N 1
ATOM 2687 C CA . ALA B 1 69 ? 5.898 -24.969 -5.867 1 96.31 69 ALA B CA 1
ATOM 2688 C C . ALA B 1 69 ? 5.336 -23.578 -5.594 1 96.31 69 ALA B C 1
ATOM 2690 O O . ALA B 1 69 ? 6.031 -22.719 -5.043 1 96.31 69 ALA B O 1
ATOM 2691 N N . TYR B 1 70 ? 4.113 -23.406 -5.961 1 94.44 70 TYR B N 1
ATOM 2692 C CA . TYR B 1 70 ? 3.475 -22.109 -5.758 1 94.44 70 TYR B CA 1
ATOM 2693 C C . TYR B 1 70 ? 3.32 -21.812 -4.273 1 94.44 70 TYR B C 1
ATOM 2695 O O . TYR B 1 70 ? 3.463 -20.656 -3.85 1 94.44 70 TYR B O 1
ATOM 2703 N N . GLN B 1 71 ? 2.979 -22.797 -3.527 1 91.88 71 GLN B N 1
ATOM 2704 C CA . GLN B 1 71 ? 2.906 -22.641 -2.078 1 91.88 71 GLN B CA 1
ATOM 2705 C C . GLN B 1 71 ? 4.246 -22.188 -1.505 1 91.88 71 GLN B C 1
ATOM 2707 O O . GLN B 1 71 ? 4.289 -21.328 -0.63 1 91.88 71 GLN B O 1
ATOM 2712 N N . GLU B 1 72 ? 5.273 -22.844 -1.959 1 91.88 72 GLU B N 1
ATOM 2713 C CA . GLU B 1 72 ? 6.609 -22.438 -1.538 1 91.88 72 GLU B CA 1
ATOM 2714 C C . GLU B 1 72 ? 6.898 -21 -1.936 1 91.88 72 GLU B C 1
ATOM 2716 O O . GLU B 1 72 ? 7.438 -20.219 -1.14 1 91.88 72 GLU B O 1
ATOM 2721 N N . MET B 1 73 ? 6.512 -20.625 -3.158 1 91.88 73 MET B N 1
ATOM 2722 C CA . MET B 1 73 ? 6.73 -19.266 -3.66 1 91.88 73 MET B CA 1
ATOM 2723 C C . MET B 1 73 ? 5.992 -18.25 -2.807 1 91.88 73 MET B C 1
ATOM 2725 O O . MET B 1 73 ? 6.488 -17.141 -2.58 1 91.88 73 MET B O 1
ATOM 2729 N N . ASN B 1 74 ? 4.863 -18.578 -2.303 1 85.94 74 ASN B N 1
ATOM 2730 C CA . ASN B 1 74 ? 4.039 -17.688 -1.496 1 85.94 74 ASN B CA 1
ATOM 2731 C C . ASN B 1 74 ? 4.711 -17.344 -0.17 1 85.94 74 ASN B C 1
ATOM 2733 O O . ASN B 1 74 ? 4.391 -16.328 0.451 1 85.94 74 ASN B O 1
ATOM 2737 N N . LYS B 1 75 ? 5.672 -18.156 0.256 1 85.25 75 LYS B N 1
ATOM 2738 C CA . LYS B 1 75 ? 6.438 -17.828 1.456 1 85.25 75 LYS B CA 1
ATOM 2739 C C . LYS B 1 75 ? 7.238 -16.547 1.268 1 85.25 75 LYS B C 1
ATOM 2741 O O . LYS B 1 75 ? 7.531 -15.844 2.236 1 85.25 75 LYS B O 1
ATOM 2746 N N . PHE B 1 76 ? 7.609 -16.359 0.026 1 85.06 76 PHE B N 1
ATOM 2747 C CA . PHE B 1 76 ? 8.328 -15.133 -0.289 1 85.06 76 PHE B CA 1
ATOM 2748 C C . PHE B 1 76 ? 7.516 -13.906 0.125 1 85.06 76 PHE B C 1
ATOM 2750 O O . PHE B 1 76 ? 8.078 -12.922 0.611 1 85.06 76 PHE B O 1
ATOM 2757 N N . ILE B 1 77 ? 6.215 -13.93 -0.123 1 81.12 77 ILE B N 1
ATOM 2758 C CA . ILE B 1 77 ? 5.34 -12.812 0.212 1 81.12 77 ILE B CA 1
ATOM 2759 C C . ILE B 1 77 ? 5.426 -12.523 1.708 1 81.12 77 ILE B C 1
ATOM 2761 O O . ILE B 1 77 ? 5.465 -11.359 2.119 1 81.12 77 ILE B O 1
ATOM 2765 N N . LYS B 1 78 ? 5.559 -13.516 2.465 1 76.31 78 LYS B N 1
ATOM 2766 C CA . LYS B 1 78 ? 5.68 -13.359 3.91 1 76.31 78 LYS B CA 1
ATOM 2767 C C . LYS B 1 78 ? 6.988 -12.664 4.277 1 76.31 78 LYS B C 1
ATOM 2769 O O . LYS B 1 78 ? 7.043 -11.914 5.258 1 76.31 78 LYS B O 1
ATOM 2774 N N . LEU B 1 79 ? 7.984 -12.922 3.543 1 82.44 79 LEU B N 1
ATOM 2775 C CA . LEU B 1 79 ? 9.297 -12.352 3.81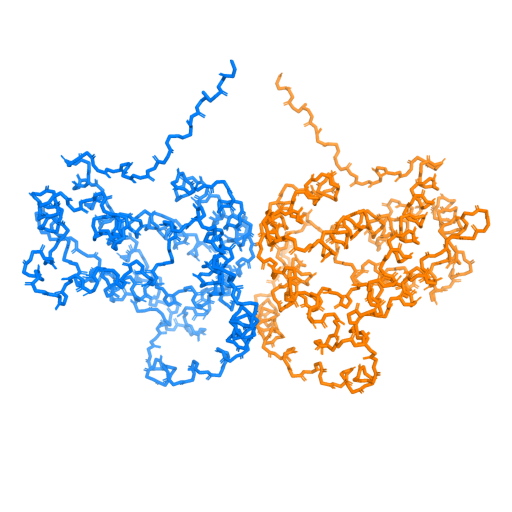6 1 82.44 79 LEU B CA 1
ATOM 2776 C C . LEU B 1 79 ? 9.312 -10.852 3.543 1 82.44 79 LEU B C 1
ATOM 2778 O O . LEU B 1 79 ? 10.172 -10.125 4.043 1 82.44 79 LEU B O 1
ATOM 2782 N N . LEU B 1 80 ? 8.383 -10.445 2.67 1 82.81 80 LEU B N 1
ATOM 2783 C CA . LEU B 1 80 ? 8.328 -9.031 2.336 1 82.81 80 LEU B CA 1
ATOM 2784 C C . LEU B 1 80 ? 7.789 -8.219 3.508 1 82.81 80 LEU B C 1
ATOM 2786 O O . LEU B 1 80 ? 7.992 -7 3.574 1 82.81 80 LEU B O 1
ATOM 2790 N N . GLY B 1 81 ? 7.059 -8.883 4.414 1 74.94 81 GLY B N 1
ATOM 2791 C CA . GLY B 1 81 ? 6.582 -8.211 5.609 1 74.94 81 GLY B CA 1
ATOM 2792 C C . GLY B 1 81 ? 5.07 -8.227 5.738 1 74.94 81 GLY B C 1
ATOM 2793 O O . GLY B 1 81 ? 4.363 -8.609 4.805 1 74.94 81 GLY B O 1
ATOM 2794 N N . PRO B 1 82 ? 4.676 -7.762 6.785 1 68.31 82 PRO B N 1
ATOM 2795 C CA . PRO B 1 82 ? 3.256 -7.883 7.113 1 68.31 82 PRO B CA 1
ATOM 2796 C C . PRO B 1 82 ? 2.359 -7.105 6.152 1 68.31 82 PRO B C 1
ATOM 2798 O O . PRO B 1 82 ? 1.241 -7.539 5.859 1 68.31 82 PRO B O 1
ATOM 2801 N N . LEU B 1 83 ? 2.84 -6.059 5.668 1 70.06 83 LEU B N 1
ATOM 2802 C CA . LEU B 1 83 ? 2.057 -5.258 4.73 1 70.06 83 LEU B CA 1
ATOM 2803 C C . LEU B 1 83 ? 1.669 -6.082 3.506 1 70.06 83 LEU B C 1
ATOM 2805 O O . LEU B 1 83 ? 0.502 -6.102 3.107 1 70.06 83 LEU B O 1
ATOM 2809 N N . PHE B 1 84 ? 2.549 -6.797 3.035 1 74.44 84 PHE B N 1
ATOM 2810 C CA . PHE B 1 84 ? 2.344 -7.523 1.788 1 74.44 84 PHE B CA 1
ATOM 2811 C C . PHE B 1 84 ? 1.484 -8.758 2.021 1 74.44 84 PHE B C 1
ATOM 2813 O O . PHE B 1 84 ? 0.669 -9.125 1.171 1 74.44 84 PHE B O 1
ATOM 2820 N N . TYR B 1 85 ? 1.733 -9.234 3.076 1 63.41 85 TYR B N 1
ATOM 2821 C CA . TYR B 1 85 ? 0.867 -10.352 3.426 1 63.41 85 TYR B CA 1
ATOM 2822 C C . TYR B 1 85 ? -0.584 -9.906 3.543 1 63.41 85 TYR B C 1
ATOM 2824 O O . TYR B 1 85 ? -1.494 -10.586 3.07 1 63.41 85 TYR B O 1
ATOM 2832 N N . PHE B 1 86 ? -0.747 -8.773 4.055 1 62.44 86 PHE B N 1
ATOM 2833 C CA . PHE B 1 86 ? -2.076 -8.188 4.188 1 62.44 86 PHE B CA 1
ATOM 2834 C C . PHE B 1 86 ? -2.688 -7.914 2.82 1 62.44 86 PHE B C 1
ATOM 2836 O O . PHE B 1 86 ? -3.855 -8.227 2.582 1 62.44 86 PHE B O 1
ATOM 2843 N N . VAL B 1 87 ? -1.883 -7.301 2.098 1 64.19 87 VAL B N 1
ATOM 2844 C CA . VAL B 1 87 ? -2.377 -6.945 0.771 1 64.19 87 VAL B CA 1
ATOM 2845 C C . VAL B 1 87 ? -2.768 -8.211 0.011 1 64.19 87 VAL B C 1
ATOM 2847 O O . VAL B 1 87 ? -3.787 -8.234 -0.683 1 64.19 87 VAL B O 1
ATOM 2850 N N . ALA B 1 88 ? -1.997 -9.148 0.272 1 60.06 88 ALA B N 1
ATOM 2851 C CA . ALA B 1 88 ? -2.277 -10.414 -0.406 1 60.06 88 ALA B CA 1
ATOM 2852 C C . ALA B 1 88 ? -3.6 -11.008 0.071 1 60.06 88 ALA B C 1
ATOM 2854 O O . ALA B 1 88 ? -4.309 -11.664 -0.7 1 60.06 88 ALA B O 1
ATOM 2855 N N . TYR B 1 89 ? -3.926 -10.617 1.278 1 55.19 89 TYR B N 1
ATOM 2856 C CA . TYR B 1 89 ? -5.109 -11.242 1.861 1 55.19 89 TYR B CA 1
ATOM 2857 C C . TYR B 1 89 ? -6.281 -10.266 1.885 1 55.19 89 TYR B C 1
ATOM 2859 O O . TYR B 1 89 ? -7.438 -10.672 1.739 1 55.19 89 TYR B O 1
ATOM 2867 N N . ASP B 1 90 ? -6.02 -9.055 2.285 1 53.75 90 ASP B N 1
ATOM 2868 C CA . ASP B 1 90 ? -7.074 -8.086 2.57 1 53.75 90 ASP B CA 1
ATOM 2869 C C . ASP B 1 90 ? -7.738 -7.602 1.282 1 53.75 90 ASP B C 1
ATOM 2871 O O . ASP B 1 90 ? -8.906 -7.215 1.288 1 53.75 90 ASP B O 1
ATOM 2875 N N . VAL B 1 91 ? -6.926 -7.527 0.141 1 51.28 91 VAL B N 1
ATOM 2876 C CA . VAL B 1 91 ? -7.621 -7.094 -1.066 1 51.28 91 VAL B CA 1
ATOM 2877 C C . VAL B 1 91 ? -8.961 -7.816 -1.18 1 51.28 91 VAL B C 1
ATOM 2879 O O . VAL B 1 91 ? -9.898 -7.305 -1.793 1 51.28 91 VAL B O 1
ATOM 2882 N N . LYS B 1 92 ? -9.07 -8.977 -0.564 1 46.88 92 LYS B N 1
ATOM 2883 C CA . LYS B 1 92 ? -10.281 -9.805 -0.582 1 46.88 92 LYS B CA 1
ATOM 2884 C C . LYS B 1 92 ? -11.523 -8.969 -0.276 1 46.88 92 LYS B C 1
ATOM 2886 O O . LYS B 1 92 ? -12.562 -9.141 -0.906 1 46.88 92 LYS B O 1
ATOM 2891 N N . ARG B 1 93 ? -11.406 -8.414 0.908 1 47.38 93 ARG B N 1
ATOM 2892 C CA . ARG B 1 93 ? -12.609 -7.934 1.578 1 47.38 93 ARG B CA 1
ATOM 2893 C C . ARG B 1 93 ? -13.039 -6.574 1.035 1 47.38 93 ARG B C 1
ATOM 2895 O O . ARG B 1 93 ? -14.203 -6.199 1.126 1 47.38 93 ARG B O 1
ATOM 2902 N N . LYS B 1 94 ? -12.031 -5.992 0.573 1 49.22 94 LYS B N 1
ATOM 2903 C CA . LYS B 1 94 ? -12.336 -4.602 0.26 1 49.22 94 LYS B CA 1
ATOM 2904 C C . LYS B 1 94 ? -12.805 -4.453 -1.183 1 49.22 94 LYS B C 1
ATOM 2906 O O . LYS B 1 94 ? -13.469 -3.471 -1.525 1 49.22 94 LYS B O 1
ATOM 2911 N N . VAL B 1 95 ? -12.242 -5.379 -2.004 1 49.25 95 VAL B N 1
ATOM 2912 C CA . VAL B 1 95 ? -12.625 -5.086 -3.383 1 49.25 95 VAL B CA 1
ATOM 2913 C C . VAL B 1 95 ? -14.055 -5.551 -3.637 1 49.25 95 VAL B C 1
ATOM 2915 O O . VAL B 1 95 ? -14.445 -6.645 -3.219 1 49.25 95 VAL B O 1
ATOM 2918 N N . THR B 1 96 ? -14.883 -4.641 -3.887 1 54.75 96 THR B N 1
ATOM 2919 C CA . THR B 1 96 ? -16.297 -4.664 -4.234 1 54.75 96 THR B CA 1
ATOM 2920 C C . THR B 1 96 ? -16.656 -5.953 -4.965 1 54.75 96 THR B C 1
ATOM 2922 O O . THR B 1 96 ? -15.773 -6.672 -5.438 1 54.75 96 THR B O 1
ATOM 2925 N N . TYR B 1 97 ? -17.891 -6.32 -4.883 1 55.03 97 TYR B N 1
ATOM 2926 C CA . TYR B 1 97 ? -18.562 -7.352 -5.664 1 55.03 97 TYR B CA 1
ATOM 2927 C C . TYR B 1 97 ? -18 -7.43 -7.074 1 55.03 97 TYR B C 1
ATOM 2929 O O . TYR B 1 97 ? -17.844 -8.516 -7.633 1 55.03 97 TYR B O 1
ATOM 2937 N N . SER B 1 98 ? -17.484 -6.266 -7.473 1 58 98 SER B N 1
ATOM 2938 C CA . SER B 1 98 ? -17.078 -6.203 -8.875 1 58 98 SER B CA 1
ATOM 2939 C C . SER B 1 98 ? -15.711 -6.84 -9.086 1 58 98 SER B C 1
ATOM 2941 O O . SER B 1 98 ? -15.336 -7.16 -10.211 1 58 98 SER B O 1
ATOM 2943 N N . LEU B 1 99 ? -15.078 -7.176 -7.988 1 68.75 99 LEU B N 1
ATOM 2944 C CA . LEU B 1 99 ? -13.742 -7.742 -8.133 1 68.75 99 LEU B CA 1
ATOM 2945 C C . LEU B 1 99 ? -13.711 -9.188 -7.633 1 68.75 99 LEU B C 1
ATOM 2947 O O . LEU B 1 99 ? -12.633 -9.719 -7.344 1 68.75 99 LEU B O 1
ATOM 2951 N N . GLN B 1 100 ? -14.781 -9.766 -7.609 1 67.69 100 GLN B N 1
ATOM 2952 C CA . GLN B 1 100 ? -14.922 -11.102 -7.039 1 67.69 100 GLN B CA 1
ATOM 2953 C C . GLN B 1 100 ? -14.07 -12.117 -7.801 1 67.69 100 GLN B C 1
ATOM 2955 O O . GLN B 1 100 ? -13.594 -13.094 -7.223 1 67.69 100 GLN B O 1
ATOM 2960 N N . ARG B 1 101 ? -13.852 -11.828 -9.023 1 71.88 101 ARG B N 1
ATOM 2961 C CA . ARG B 1 101 ? -13.117 -12.789 -9.836 1 71.88 101 ARG B CA 1
ATOM 2962 C C . ARG B 1 101 ? -11.617 -12.695 -9.578 1 71.88 101 ARG B C 1
ATOM 2964 O O . ARG B 1 101 ? -10.859 -13.594 -9.953 1 71.88 101 ARG B O 1
ATOM 2971 N N . TYR B 1 102 ? -11.242 -11.68 -9.008 1 75.62 102 TYR B N 1
ATOM 2972 C CA . TYR B 1 102 ? -9.836 -11.508 -8.641 1 75.62 102 TYR B CA 1
ATOM 2973 C C . TYR B 1 102 ? -9.578 -12 -7.227 1 75.62 102 TYR B C 1
ATOM 2975 O O . TYR B 1 102 ? -10.25 -11.578 -6.281 1 75.62 102 TYR B O 1
ATOM 2983 N N . GLN B 1 103 ? -8.883 -13.148 -7.215 1 72.25 103 GLN B N 1
ATOM 2984 C CA . GLN B 1 103 ? -8.641 -13.82 -5.945 1 72.25 103 GLN B CA 1
ATOM 2985 C C . GLN B 1 103 ? -7.148 -13.883 -5.629 1 72.25 103 GLN B C 1
ATOM 2987 O O . GLN B 1 103 ? -6.312 -13.82 -6.535 1 72.25 103 GLN B O 1
ATOM 2992 N N . TYR B 1 104 ? -6.949 -13.961 -4.383 1 76.19 104 TYR B N 1
ATOM 2993 C CA . TYR B 1 104 ? -5.566 -14.141 -3.955 1 76.19 104 TYR B CA 1
ATOM 2994 C C . TYR B 1 104 ? -5.055 -15.531 -4.336 1 76.19 104 TYR B C 1
ATOM 2996 O O . TYR B 1 104 ? -5.84 -16.469 -4.512 1 76.19 104 TYR B O 1
ATOM 3004 N N . SER B 1 105 ? -3.717 -15.586 -4.426 1 81.62 105 SER B N 1
ATOM 3005 C CA . SER B 1 105 ? -3.062 -16.797 -4.891 1 81.62 105 SER B CA 1
ATOM 3006 C C . SER B 1 105 ? -3.449 -18 -4.035 1 81.62 105 SER B C 1
ATOM 3008 O O . SER B 1 105 ? -3.65 -19.094 -4.551 1 81.62 105 SER B O 1
ATOM 3010 N N . TYR B 1 106 ? -3.635 -17.797 -2.771 1 81.38 106 TYR B N 1
ATOM 3011 C CA . TYR B 1 106 ? -3.994 -18.891 -1.87 1 81.38 106 TYR B CA 1
ATOM 3012 C C . TYR B 1 106 ? -5.367 -19.453 -2.217 1 81.38 106 TYR B C 1
ATOM 3014 O O . TYR B 1 106 ? -5.555 -20.672 -2.242 1 81.38 106 TYR B O 1
ATOM 3022 N N . LYS B 1 107 ? -6.238 -18.578 -2.512 1 83.81 107 LYS B N 1
ATOM 3023 C CA . LYS B 1 107 ? -7.578 -19.031 -2.885 1 83.81 107 LYS B CA 1
ATOM 3024 C C . LYS B 1 107 ? -7.57 -19.719 -4.242 1 83.81 107 LYS B C 1
ATOM 3026 O O . LYS B 1 107 ? -8.258 -20.719 -4.434 1 83.81 107 LYS B O 1
ATOM 3031 N N . LEU B 1 108 ? -6.82 -19.188 -5.113 1 89.94 108 LEU B N 1
ATOM 3032 C CA . LEU B 1 108 ? -6.715 -19.797 -6.434 1 89.94 108 LEU B CA 1
ATOM 3033 C C . LEU B 1 108 ? -6.125 -21.188 -6.344 1 89.94 108 LEU B C 1
ATOM 3035 O O . LEU B 1 108 ? -6.613 -22.125 -6.996 1 89.94 108 LEU B O 1
ATOM 3039 N N . MET B 1 109 ? -5.152 -21.359 -5.504 1 92.44 109 MET B N 1
ATOM 3040 C CA . MET B 1 109 ? -4.57 -22.688 -5.289 1 92.44 109 MET B CA 1
ATOM 3041 C C . MET B 1 109 ? -5.586 -23.625 -4.656 1 92.44 109 MET B C 1
ATOM 3043 O O . MET B 1 109 ? -5.641 -24.812 -5.004 1 92.44 109 MET B O 1
ATOM 3047 N N . ASP B 1 110 ? -6.391 -23.094 -3.818 1 91.19 110 ASP B N 1
ATOM 3048 C CA . ASP B 1 110 ? -7.414 -23.891 -3.152 1 91.19 110 ASP B CA 1
ATOM 3049 C C . ASP B 1 110 ? -8.438 -24.422 -4.156 1 91.19 110 ASP B C 1
ATOM 3051 O O . ASP B 1 110 ? -8.922 -25.547 -4.016 1 91.19 110 ASP B O 1
ATOM 3055 N N . VAL B 1 111 ? -8.805 -23.625 -5.113 1 93.12 111 VAL B N 1
ATOM 3056 C CA . VAL B 1 111 ? -9.719 -24.062 -6.168 1 93.12 111 VAL B CA 1
ATOM 3057 C C . VAL B 1 111 ? -9.164 -25.297 -6.867 1 93.12 111 VAL B C 1
ATOM 3059 O O . VAL B 1 111 ? -9.883 -26.281 -7.055 1 93.12 111 VAL B O 1
ATOM 3062 N N . ILE B 1 112 ? -7.902 -25.297 -7.18 1 96.31 112 ILE B N 1
ATOM 3063 C CA . ILE B 1 112 ? -7.258 -26.391 -7.895 1 96.31 112 ILE B CA 1
ATOM 3064 C C . ILE B 1 112 ? -7.176 -27.625 -6.992 1 96.31 112 ILE B C 1
ATOM 3066 O O . ILE B 1 112 ? -7.508 -28.734 -7.414 1 96.31 112 ILE B O 1
ATOM 3070 N N . ARG B 1 113 ? -6.848 -27.422 -5.742 1 96 113 ARG B N 1
ATOM 3071 C CA . ARG B 1 113 ? -6.723 -28.516 -4.793 1 96 113 ARG B CA 1
ATOM 3072 C C . ARG B 1 113 ? -8.062 -29.219 -4.582 1 96 113 ARG B C 1
ATOM 3074 O O . ARG B 1 113 ? -8.117 -30.438 -4.488 1 96 113 ARG B O 1
ATOM 3081 N N . LYS B 1 114 ? -9.086 -28.438 -4.469 1 96 114 LYS B N 1
ATOM 3082 C CA . LYS B 1 114 ? -10.422 -29 -4.27 1 96 114 LYS B CA 1
ATOM 3083 C C . LYS B 1 114 ? -10.836 -29.875 -5.449 1 96 114 LYS B C 1
ATOM 3085 O O . LYS B 1 114 ? -11.414 -30.938 -5.262 1 96 114 LYS B O 1
ATOM 3090 N N . GLU B 1 115 ? -10.547 -29.359 -6.637 1 96.12 115 GLU B N 1
ATOM 3091 C CA . GLU B 1 115 ? -10.867 -30.156 -7.828 1 96.12 115 GLU B CA 1
ATOM 3092 C C . GLU B 1 115 ? -10.055 -31.438 -7.867 1 96.12 115 GLU B C 1
ATOM 3094 O O . GLU B 1 115 ? -10.586 -32.5 -8.203 1 96.12 115 GLU B O 1
ATOM 3099 N N . MET B 1 116 ? -8.773 -31.328 -7.5 1 97 116 MET B N 1
ATOM 3100 C CA . MET B 1 116 ? -7.895 -32.5 -7.48 1 97 116 MET B CA 1
ATOM 3101 C C . MET B 1 116 ? -8.383 -33.531 -6.48 1 97 116 MET B C 1
ATOM 3103 O O . MET B 1 116 ? -8.266 -34.75 -6.715 1 97 116 MET B O 1
ATOM 3107 N N . ALA B 1 117 ? -8.992 -33.125 -5.395 1 96.5 117 ALA B N 1
ATOM 3108 C CA . ALA B 1 117 ? -9.414 -34 -4.305 1 96.5 117 ALA B CA 1
ATOM 3109 C C . ALA B 1 117 ? -10.836 -34.5 -4.527 1 96.5 117 ALA B C 1
ATOM 3111 O O . ALA B 1 117 ? -11.289 -35.438 -3.84 1 96.5 117 ALA B O 1
ATOM 3112 N N . GLY B 1 118 ? -11.555 -33.969 -5.453 1 95.44 118 GLY B N 1
ATOM 3113 C CA . GLY B 1 118 ? -12.961 -34.281 -5.66 1 95.44 118 GLY B CA 1
ATOM 3114 C C . GLY B 1 118 ? -13.188 -35.531 -6.473 1 95.44 118 GLY B C 1
ATOM 3115 O O . GLY B 1 118 ? -12.234 -36.219 -6.84 1 95.44 118 GLY B O 1
ATOM 3116 N N . LYS B 1 119 ? -14.492 -35.812 -6.82 1 95.75 119 LYS B N 1
ATOM 3117 C CA . LYS B 1 119 ? -14.93 -37.031 -7.516 1 95.75 119 LYS B CA 1
ATOM 3118 C C . LYS B 1 119 ? -14.328 -37.094 -8.914 1 95.75 119 LYS B C 1
ATOM 3120 O O . LYS B 1 119 ? -14.102 -38.188 -9.445 1 95.75 119 LYS B O 1
ATOM 3125 N N . ASN B 1 120 ? -13.961 -35.938 -9.453 1 96 120 ASN B N 1
ATOM 3126 C CA . ASN B 1 120 ? -13.406 -35.875 -10.805 1 96 120 ASN B CA 1
ATOM 3127 C C . ASN B 1 120 ? -11.898 -35.656 -10.789 1 96 120 ASN B C 1
ATOM 3129 O O . ASN B 1 120 ? -11.328 -35.188 -11.781 1 96 120 ASN B O 1
ATOM 3133 N N . GLY B 1 121 ? -11.234 -35.844 -9.742 1 97.38 121 GLY B N 1
ATOM 3134 C CA . GLY B 1 121 ? -9.805 -35.625 -9.547 1 97.38 121 GLY B CA 1
ATOM 3135 C C . GLY B 1 121 ? -8.953 -36.312 -10.609 1 97.38 121 GLY B C 1
ATOM 3136 O O . GLY B 1 121 ? -7.84 -35.844 -10.891 1 97.38 121 GLY B O 1
ATOM 3137 N N . ARG B 1 122 ? -9.453 -37.438 -11.18 1 97.19 122 ARG B N 1
ATOM 3138 C CA . ARG B 1 122 ? -8.711 -38.156 -12.195 1 97.19 122 ARG B CA 1
ATOM 3139 C C . ARG B 1 122 ? -8.445 -37.312 -13.422 1 97.19 122 ARG B C 1
ATOM 3141 O O . ARG B 1 122 ? -7.516 -37.562 -14.188 1 97.19 122 ARG B O 1
ATOM 3148 N N . TYR B 1 123 ? -9.25 -36.25 -13.617 1 97.25 123 TYR B N 1
ATOM 3149 C CA . TYR B 1 123 ? -9.086 -35.375 -14.758 1 97.25 123 TYR B CA 1
ATOM 3150 C C . TYR B 1 123 ? -8.227 -34.156 -14.398 1 97.25 123 TYR B C 1
ATOM 3152 O O . TYR B 1 123 ? -7.918 -33.344 -15.258 1 97.25 123 TYR B O 1
ATOM 3160 N N . TYR B 1 124 ? -7.824 -34.094 -13.133 1 97.56 124 TYR B N 1
ATOM 3161 C CA . TYR B 1 124 ? -7.027 -32.969 -12.633 1 97.56 124 TYR B CA 1
ATOM 3162 C C . TYR B 1 124 ? -5.633 -33.438 -12.234 1 97.56 124 TYR B C 1
ATOM 3164 O O . TYR B 1 124 ? -5.164 -33.125 -11.133 1 97.56 124 TYR B O 1
ATOM 3172 N N . VAL B 1 125 ? -5.012 -34.094 -13.156 1 96.38 125 VAL B N 1
ATOM 3173 C CA . VAL B 1 125 ? -3.664 -34.625 -12.945 1 96.38 125 VAL B CA 1
ATOM 3174 C C . VAL B 1 125 ? -2.633 -33.594 -13.422 1 96.38 125 VAL B C 1
ATOM 3176 O O . VAL B 1 125 ? -1.659 -33.312 -12.719 1 96.38 125 VAL B O 1
ATOM 3179 N N . ASP B 1 126 ? -2.791 -33.062 -14.609 1 96.75 126 ASP B N 1
ATOM 3180 C CA . ASP B 1 126 ? -1.954 -32 -15.141 1 96.75 126 ASP B CA 1
ATOM 3181 C C . ASP B 1 126 ? -2.803 -30.938 -15.82 1 96.75 126 ASP B C 1
ATOM 3183 O O . ASP B 1 126 ? -4.023 -31.062 -15.906 1 96.75 126 ASP B O 1
ATOM 3187 N N . VAL B 1 127 ? -2.209 -29.859 -16.297 1 97.44 127 VAL B N 1
ATOM 3188 C CA . VAL B 1 127 ? -2.906 -28.703 -16.828 1 97.44 127 VAL B CA 1
ATOM 3189 C C . VAL B 1 127 ? -3.689 -29.094 -18.078 1 97.44 127 VAL B C 1
ATOM 3191 O O . VAL B 1 127 ? -4.84 -28.688 -18.266 1 97.44 127 VAL B O 1
ATOM 3194 N N . LYS B 1 128 ? -3.109 -29.953 -18.922 1 96.19 128 LYS B N 1
ATOM 3195 C CA . LYS B 1 128 ? -3.746 -30.359 -20.172 1 96.19 128 LYS B CA 1
ATOM 3196 C C . LYS B 1 128 ? -5.027 -31.141 -19.906 1 96.19 128 LYS B C 1
ATOM 3198 O O . LYS B 1 128 ? -6.074 -30.844 -20.484 1 96.19 128 LYS B O 1
ATOM 3203 N N . THR B 1 129 ? -4.961 -32.156 -19.031 1 96.88 129 THR B N 1
ATOM 3204 C CA . THR B 1 129 ? -6.129 -32.969 -18.734 1 96.88 129 THR B CA 1
ATOM 3205 C C . THR B 1 129 ? -7.211 -32.156 -18.047 1 96.88 129 THR B C 1
ATOM 3207 O O . THR B 1 129 ? -8.406 -32.375 -18.266 1 96.88 129 THR B O 1
ATOM 3210 N N . MET B 1 130 ? -6.801 -31.219 -17.188 1 98.06 130 MET B N 1
ATOM 3211 C CA . MET B 1 130 ? -7.746 -30.312 -16.547 1 98.06 130 MET B CA 1
ATOM 3212 C C . MET B 1 130 ? -8.5 -29.469 -17.578 1 98.06 130 MET B C 1
ATOM 3214 O O . MET B 1 130 ? -9.727 -29.438 -17.562 1 98.06 130 MET B O 1
ATOM 3218 N N . ILE B 1 131 ? -7.781 -28.844 -18.531 1 97.62 131 ILE B N 1
ATOM 3219 C CA . ILE B 1 131 ? -8.375 -28 -19.547 1 97.62 131 ILE B CA 1
ATOM 3220 C C . ILE B 1 131 ? -9.32 -28.812 -20.422 1 97.62 131 ILE B C 1
ATOM 3222 O O . ILE B 1 131 ? -10.453 -28.406 -20.688 1 97.62 131 ILE B O 1
ATOM 3226 N N . ASN B 1 132 ? -8.875 -30 -20.844 1 97.38 132 ASN B N 1
ATOM 3227 C CA . ASN B 1 132 ? -9.703 -30.844 -21.688 1 97.38 132 ASN B CA 1
ATOM 3228 C C . ASN B 1 132 ? -11.008 -31.219 -21.016 1 97.38 132 ASN B C 1
ATOM 3230 O O . ASN B 1 132 ? -12.086 -31.109 -21.609 1 97.38 132 ASN B O 1
ATOM 3234 N N . TYR B 1 133 ? -10.891 -31.641 -19.797 1 98.19 133 TYR B N 1
ATOM 3235 C CA . TYR B 1 133 ? -12.078 -32.062 -19.047 1 98.19 133 TYR B CA 1
ATOM 3236 C C . TYR B 1 133 ? -13.062 -30.891 -18.891 1 98.19 133 TYR B C 1
ATOM 3238 O O . TYR B 1 133 ? -14.258 -31.062 -19.141 1 98.19 133 TYR B O 1
ATOM 3246 N N . GLU B 1 134 ? -12.523 -29.766 -18.484 1 97.94 134 GLU B N 1
ATOM 3247 C CA . GLU B 1 134 ? -13.406 -28.625 -18.234 1 97.94 134 GLU B CA 1
ATOM 3248 C C . GLU B 1 134 ? -13.992 -28.078 -19.531 1 97.94 134 GLU B C 1
ATOM 3250 O O . GLU B 1 134 ? -15.117 -27.594 -19.547 1 97.94 134 GLU B O 1
ATOM 3255 N N . LYS B 1 135 ? -13.281 -28.203 -20.625 1 97.12 135 LYS B N 1
ATOM 3256 C CA . LYS B 1 135 ? -13.812 -27.828 -21.938 1 97.12 135 LYS B CA 1
ATOM 3257 C C . LYS B 1 135 ? -14.922 -28.781 -22.359 1 97.12 135 LYS B C 1
ATOM 3259 O O . LYS B 1 135 ? -15.992 -28.344 -22.797 1 97.12 135 LYS B O 1
ATOM 3264 N N . GLU B 1 136 ? -14.711 -30.016 -22.234 1 97.44 136 GLU B N 1
ATOM 3265 C CA . GLU B 1 136 ? -15.648 -31.031 -22.672 1 97.44 136 GLU B CA 1
ATOM 3266 C C . GLU B 1 136 ? -16.938 -30.984 -21.859 1 97.44 136 GLU B C 1
ATOM 3268 O O . GLU B 1 136 ? -18 -31.391 -22.344 1 97.44 136 GLU B O 1
ATOM 3273 N N . ASN B 1 137 ? -16.875 -30.469 -20.656 1 97.31 137 ASN B N 1
ATOM 3274 C CA . ASN B 1 137 ? -18.031 -30.469 -19.766 1 97.31 137 ASN B CA 1
ATOM 3275 C C . ASN B 1 137 ? -18.562 -29.047 -19.562 1 97.31 137 ASN B C 1
ATOM 3277 O O . ASN B 1 137 ? -19.359 -28.812 -18.641 1 97.31 137 ASN B O 1
ATOM 3281 N N . ASP B 1 138 ? -18.078 -28.062 -20.297 1 96.31 138 ASP B N 1
ATOM 3282 C CA . ASP B 1 138 ? -18.547 -26.672 -20.312 1 96.31 138 ASP B CA 1
ATOM 3283 C C . ASP B 1 138 ? -18.375 -26.031 -18.938 1 96.31 138 ASP B C 1
ATOM 3285 O O . ASP B 1 138 ? -19.297 -25.391 -18.422 1 96.31 138 ASP B O 1
ATOM 3289 N N . LEU B 1 139 ? -17.172 -26.312 -18.359 1 96.5 139 LEU B N 1
ATOM 3290 C CA . LEU B 1 139 ? -16.906 -25.797 -17.016 1 96.5 139 LEU B CA 1
ATOM 3291 C C . LEU B 1 139 ? -15.938 -24.625 -17.047 1 96.5 139 LEU B C 1
ATOM 3293 O O . LEU B 1 139 ? -15.75 -23.938 -16.047 1 96.5 139 LEU B O 1
ATOM 3297 N N . VAL B 1 140 ? -15.32 -24.328 -18.156 1 96.62 140 VAL B N 1
ATOM 3298 C CA . VAL B 1 140 ? -14.227 -23.375 -18.266 1 96.62 140 VAL B CA 1
ATOM 3299 C C . VAL B 1 140 ? -14.695 -21.984 -17.828 1 96.62 140 VAL B C 1
ATOM 3301 O O . VAL B 1 140 ? -13.977 -21.281 -17.125 1 96.62 140 VAL B O 1
ATOM 3304 N N . TYR B 1 141 ? -15.891 -21.625 -18.172 1 92 141 TYR B N 1
ATOM 3305 C CA . TYR B 1 141 ? -16.375 -20.266 -17.969 1 92 141 TYR B CA 1
ATOM 3306 C C . TYR B 1 141 ? -17.25 -20.188 -16.719 1 92 141 TYR B C 1
ATOM 3308 O O . TYR B 1 141 ? -17.891 -19.172 -16.453 1 92 141 TYR B O 1
ATOM 3316 N N . ARG B 1 142 ? -17.234 -21.266 -15.953 1 88.88 142 ARG B N 1
ATOM 3317 C CA . ARG B 1 142 ? -17.984 -21.266 -14.695 1 88.88 142 ARG B CA 1
ATOM 3318 C C . ARG B 1 142 ? -17.406 -20.234 -13.719 1 88.88 142 ARG B C 1
ATOM 3320 O O . ARG B 1 142 ? -16.203 -20.25 -13.445 1 88.88 142 ARG B O 1
ATOM 3327 N N . SER B 1 143 ? -18.219 -19.391 -13.164 1 80.25 143 SER B N 1
ATOM 3328 C CA . SER B 1 143 ? -17.766 -18.328 -12.281 1 80.25 143 SER B CA 1
ATOM 3329 C C . SER B 1 143 ? -17.859 -18.75 -10.812 1 80.25 143 SER B C 1
ATOM 3331 O O . SER B 1 143 ? -17.047 -18.328 -9.992 1 80.25 143 SER B O 1
ATOM 3333 N N . SER B 1 144 ? -18.875 -19.578 -10.469 1 84 144 SER B N 1
ATOM 3334 C CA . SER B 1 144 ? -19.047 -20.016 -9.086 1 84 144 SER B CA 1
ATOM 3335 C C . SER B 1 144 ? -19.438 -21.484 -9.023 1 84 144 SER B C 1
ATOM 3337 O O . SER B 1 144 ? -20.5 -21.875 -9.5 1 84 144 SER B O 1
ATOM 3339 N N . PRO B 1 145 ? -18.562 -22.281 -8.547 1 88.56 145 PRO B N 1
ATOM 3340 C CA . PRO B 1 145 ? -17.188 -21.953 -8.188 1 88.56 145 PRO B CA 1
ATOM 3341 C C . PRO B 1 145 ? -16.281 -21.734 -9.406 1 88.56 145 PRO B C 1
ATOM 3343 O O . PRO B 1 145 ? -16.547 -22.297 -10.469 1 88.56 145 PRO B O 1
ATOM 3346 N N . MET B 1 146 ? -15.312 -20.969 -9.305 1 91.38 146 MET B N 1
ATOM 3347 C CA . MET B 1 146 ? -14.336 -20.703 -10.359 1 91.38 146 MET B CA 1
ATOM 3348 C C . MET B 1 146 ? -13.766 -22.016 -10.898 1 91.38 146 MET B C 1
ATOM 3350 O O . MET B 1 146 ? -13.508 -22.953 -10.133 1 91.38 146 MET B O 1
ATOM 3354 N N . SER B 1 147 ? -13.555 -22.094 -12.141 1 95.19 147 SER B N 1
ATOM 3355 C CA . SER B 1 147 ? -12.984 -23.297 -12.75 1 95.19 147 SER B CA 1
ATOM 3356 C C . SER B 1 147 ? -11.5 -23.422 -12.438 1 95.19 147 SER B C 1
ATOM 3358 O O . SER B 1 147 ? -10.836 -22.422 -12.156 1 95.19 147 SER B O 1
ATOM 3360 N N . GLY B 1 148 ? -11.047 -24.641 -12.492 1 96.56 148 GLY B N 1
ATOM 3361 C CA . GLY B 1 148 ? -9.617 -24.859 -12.375 1 96.56 148 GLY B CA 1
ATOM 3362 C C . GLY B 1 148 ? -8.812 -24.172 -13.469 1 96.56 148 GLY B C 1
ATOM 3363 O O . GLY B 1 148 ? -7.738 -23.641 -13.211 1 96.56 148 GLY B O 1
ATOM 3364 N N . THR B 1 149 ? -9.352 -24.172 -14.68 1 97.44 149 THR B N 1
ATOM 3365 C CA . THR B 1 149 ? -8.711 -23.547 -15.836 1 97.44 149 THR B CA 1
ATOM 3366 C C . THR B 1 149 ? -8.516 -22.062 -15.602 1 97.44 149 THR B C 1
ATOM 3368 O O . THR B 1 149 ? -7.445 -21.516 -15.875 1 97.44 149 THR B O 1
ATOM 3371 N N . ASP B 1 150 ? -9.508 -21.391 -15.062 1 95.5 150 ASP B N 1
ATOM 3372 C CA . ASP B 1 150 ? -9.438 -19.953 -14.789 1 95.5 150 ASP B CA 1
ATOM 3373 C C . ASP B 1 150 ? -8.484 -19.672 -13.633 1 95.5 150 ASP B C 1
ATOM 3375 O O . ASP B 1 150 ? -7.625 -18.797 -13.734 1 95.5 150 ASP B O 1
ATOM 3379 N N . ALA B 1 151 ? -8.602 -20.391 -12.539 1 94.56 151 ALA B N 1
ATOM 3380 C CA . ALA B 1 151 ? -7.75 -20.219 -11.367 1 94.56 151 ALA B CA 1
ATOM 3381 C C . ALA B 1 151 ? -6.277 -20.406 -11.727 1 94.56 151 ALA B C 1
ATOM 3383 O O . ALA B 1 151 ? -5.434 -19.578 -11.352 1 94.56 151 ALA B O 1
ATOM 3384 N N . PHE B 1 152 ? -6.051 -21.453 -12.469 1 96.88 152 PHE B N 1
ATOM 3385 C CA . PHE B 1 152 ? -4.684 -21.781 -12.852 1 96.88 152 PHE B CA 1
ATOM 3386 C C . PHE B 1 152 ? -4.102 -20.703 -13.758 1 96.88 152 PHE B C 1
ATOM 3388 O O . PHE B 1 152 ? -2.938 -20.312 -13.609 1 96.88 152 PHE B O 1
ATOM 3395 N N . LEU B 1 153 ? -4.863 -20.234 -14.68 1 96.44 153 LEU B N 1
ATOM 3396 C CA . LEU B 1 153 ? -4.402 -19.188 -15.578 1 96.44 153 LEU B CA 1
ATOM 3397 C C . LEU B 1 153 ? -3.98 -17.953 -14.789 1 96.44 153 LEU B C 1
ATOM 3399 O O . LEU B 1 153 ? -2.939 -17.344 -15.078 1 96.44 153 LEU B O 1
ATOM 3403 N N . LYS B 1 154 ? -4.758 -17.578 -13.852 1 93.88 154 LYS B N 1
ATOM 3404 C CA . LYS B 1 154 ? -4.465 -16.422 -13.023 1 93.88 154 LYS B CA 1
ATOM 3405 C C . LYS B 1 154 ? -3.178 -16.609 -12.227 1 93.88 154 LYS B C 1
ATOM 3407 O O . LYS B 1 154 ? -2.363 -15.695 -12.109 1 93.88 154 LYS B O 1
ATOM 3412 N N . LEU B 1 155 ? -2.982 -17.797 -11.711 1 94.75 155 LEU B N 1
ATOM 3413 C CA . LEU B 1 155 ? -1.729 -18.109 -11.031 1 94.75 155 LEU B CA 1
ATOM 3414 C C . LEU B 1 155 ? -0.55 -18 -11.992 1 94.75 155 LEU B C 1
ATOM 3416 O O . LEU B 1 155 ? 0.479 -17.406 -11.656 1 94.75 155 LEU B O 1
ATOM 3420 N N . ASN B 1 156 ? -0.731 -18.578 -13.148 1 96.19 156 ASN B N 1
ATOM 3421 C CA . ASN B 1 156 ? 0.349 -18.609 -14.125 1 96.19 156 ASN B CA 1
ATOM 3422 C C . ASN B 1 156 ? 0.751 -17.203 -14.555 1 96.19 156 ASN B C 1
ATOM 3424 O O . ASN B 1 156 ? 1.929 -16.922 -14.797 1 96.19 156 ASN B O 1
ATOM 3428 N N . ARG B 1 157 ? -0.154 -16.312 -14.641 1 94.44 157 ARG B N 1
ATOM 3429 C CA . ARG B 1 157 ? 0.102 -14.938 -15.055 1 94.44 157 ARG B CA 1
ATOM 3430 C C . ARG B 1 157 ? 1.032 -14.234 -14.07 1 94.44 157 ARG B C 1
ATOM 3432 O O . ARG B 1 157 ? 1.759 -13.312 -14.445 1 94.44 157 ARG B O 1
ATOM 3439 N N . VAL B 1 158 ? 0.964 -14.594 -12.812 1 94.31 158 VAL B N 1
ATOM 3440 C CA . VAL B 1 158 ? 1.785 -13.984 -11.781 1 94.31 158 VAL B CA 1
ATOM 3441 C C . VAL B 1 158 ? 3.234 -14.438 -11.93 1 94.31 158 VAL B C 1
ATOM 3443 O O . VAL B 1 158 ? 4.156 -13.773 -11.445 1 94.31 158 VAL B O 1
ATOM 3446 N N . LEU B 1 159 ? 3.504 -15.562 -12.617 1 95.94 159 LEU B N 1
ATOM 3447 C CA . LEU B 1 159 ? 4.844 -16.141 -12.695 1 95.94 159 LEU B CA 1
ATOM 3448 C C . LEU B 1 159 ? 5.785 -15.211 -13.461 1 95.94 159 LEU B C 1
ATOM 3450 O O . LEU B 1 159 ? 6.977 -15.141 -13.156 1 95.94 159 LEU B O 1
ATOM 3454 N N . GLU B 1 160 ? 5.289 -14.539 -14.414 1 94.44 160 GLU B N 1
ATOM 3455 C CA . GLU B 1 160 ? 6.141 -13.594 -15.125 1 94.44 160 GLU B CA 1
ATOM 3456 C C . GLU B 1 160 ? 6.633 -12.484 -14.195 1 94.44 160 GLU B C 1
ATOM 3458 O O . GLU B 1 160 ? 7.801 -12.102 -14.242 1 94.44 160 GLU B O 1
ATOM 3463 N N . LEU B 1 161 ? 5.715 -11.938 -13.445 1 95.12 161 LEU B N 1
ATOM 3464 C CA . LEU B 1 161 ? 6.09 -10.961 -12.43 1 95.12 161 LEU B CA 1
ATOM 3465 C C . LEU B 1 161 ? 7.133 -11.531 -11.477 1 95.12 161 LEU B C 1
ATOM 3467 O O . LEU B 1 161 ? 8.125 -10.875 -11.164 1 95.12 161 LEU B O 1
ATOM 3471 N N . ALA B 1 162 ? 6.93 -12.781 -11.047 1 95.25 162 ALA B N 1
ATOM 3472 C CA . ALA B 1 162 ? 7.824 -13.438 -10.094 1 95.25 162 ALA B CA 1
ATOM 3473 C C . ALA B 1 162 ? 9.234 -13.555 -10.664 1 95.25 162 ALA B C 1
ATOM 3475 O O . ALA B 1 162 ? 10.219 -13.273 -9.969 1 95.25 162 ALA B O 1
ATOM 3476 N N . ILE B 1 163 ? 9.336 -13.953 -11.891 1 95.62 163 ILE B N 1
ATOM 3477 C CA . ILE B 1 163 ? 10.625 -14.086 -12.562 1 95.62 163 ILE B CA 1
ATOM 3478 C C . ILE B 1 163 ? 11.344 -12.734 -12.586 1 95.62 163 ILE B C 1
ATOM 3480 O O . ILE B 1 163 ? 12.531 -12.648 -12.258 1 95.62 163 ILE B O 1
ATOM 3484 N N . GLY B 1 164 ? 10.602 -11.719 -12.977 1 95.44 164 GLY B N 1
ATOM 3485 C CA . GLY B 1 164 ? 11.172 -10.375 -13 1 95.44 164 GLY B CA 1
ATOM 3486 C C . GLY B 1 164 ? 11.688 -9.922 -11.648 1 95.44 164 GLY B C 1
ATOM 3487 O O . GLY B 1 164 ? 12.781 -9.367 -11.555 1 95.44 164 GLY B O 1
ATOM 3488 N N . ILE B 1 165 ? 10.914 -10.141 -10.609 1 95.69 165 ILE B N 1
ATOM 3489 C CA . ILE B 1 165 ? 11.297 -9.711 -9.273 1 95.69 165 ILE B CA 1
ATOM 3490 C C . ILE B 1 165 ? 12.523 -10.508 -8.812 1 95.69 165 ILE B C 1
ATOM 3492 O O . ILE B 1 165 ? 13.445 -9.945 -8.227 1 95.69 165 ILE B O 1
ATOM 3496 N N . MET B 1 166 ? 12.562 -11.828 -9.062 1 95.56 166 MET B N 1
ATOM 3497 C CA . MET B 1 166 ? 13.695 -12.664 -8.68 1 95.56 166 MET B CA 1
ATOM 3498 C C . MET B 1 166 ? 14.984 -12.172 -9.328 1 95.56 166 MET B C 1
ATOM 3500 O O . MET B 1 166 ? 16.031 -12.102 -8.68 1 95.56 166 MET B O 1
ATOM 3504 N N . LYS B 1 167 ? 14.875 -11.859 -10.547 1 96.44 167 LYS B N 1
ATOM 3505 C CA . LYS B 1 167 ? 16.031 -11.328 -11.266 1 96.44 167 LYS B CA 1
ATOM 3506 C C . LYS B 1 167 ? 16.547 -10.055 -10.602 1 96.44 167 LYS B C 1
ATOM 3508 O O . LYS B 1 167 ? 17.75 -9.891 -10.414 1 96.44 167 LYS B O 1
ATOM 3513 N N . GLU B 1 168 ? 15.648 -9.18 -10.219 1 96.06 168 GLU B N 1
ATOM 3514 C CA . GLU B 1 168 ? 16 -7.883 -9.656 1 96.06 168 GLU B CA 1
ATOM 3515 C C . GLU B 1 168 ? 16.609 -8.031 -8.266 1 96.06 168 GLU B C 1
ATOM 3517 O O . GLU B 1 168 ? 17.5 -7.258 -7.879 1 96.06 168 GLU B O 1
ATOM 3522 N N . ILE B 1 169 ? 16.156 -8.984 -7.48 1 95.69 169 ILE B N 1
ATOM 3523 C CA . ILE B 1 169 ? 16.656 -9.227 -6.133 1 95.69 169 ILE B CA 1
ATOM 3524 C C . ILE B 1 169 ? 18.156 -9.57 -6.195 1 95.69 169 ILE B C 1
ATOM 3526 O O . ILE B 1 169 ? 18.906 -9.273 -5.266 1 95.69 169 ILE B O 1
ATOM 3530 N N . MET B 1 170 ? 18.594 -10.109 -7.281 1 95.19 170 MET B N 1
ATOM 3531 C CA . MET B 1 170 ? 19.969 -10.586 -7.414 1 95.19 170 MET B CA 1
ATOM 3532 C C . MET B 1 170 ? 20.906 -9.453 -7.801 1 95.19 170 MET B C 1
ATOM 3534 O O . MET B 1 170 ? 22.141 -9.602 -7.754 1 95.19 170 MET B O 1
ATOM 3538 N N . GLU B 1 171 ? 20.344 -8.312 -8.133 1 95 171 GLU B N 1
ATOM 3539 C CA . GLU B 1 171 ? 21.172 -7.156 -8.469 1 95 171 GLU B CA 1
ATOM 3540 C C . GLU B 1 171 ? 21.781 -6.539 -7.219 1 95 171 GLU B C 1
ATOM 3542 O O . GLU B 1 171 ? 21.141 -6.473 -6.168 1 95 171 GLU B O 1
ATOM 3547 N N . ASP B 1 172 ? 23 -6.035 -7.363 1 91.69 172 ASP B N 1
ATOM 3548 C CA . ASP B 1 172 ? 23.719 -5.496 -6.219 1 91.69 172 ASP B CA 1
ATOM 3549 C C . ASP B 1 172 ? 23.375 -4.027 -5.996 1 91.69 172 ASP B C 1
ATOM 3551 O O . ASP B 1 172 ? 23.406 -3.543 -4.859 1 91.69 172 ASP B O 1
ATOM 3555 N N . GLU B 1 173 ? 23.078 -3.336 -7.094 1 92.25 173 GLU B N 1
ATOM 3556 C CA . GLU B 1 173 ? 22.781 -1.911 -6.984 1 92.25 173 GLU B CA 1
ATOM 3557 C C . GLU B 1 173 ? 21.391 -1.682 -6.367 1 92.25 173 GLU B C 1
ATOM 3559 O O . GLU B 1 173 ? 20.422 -2.348 -6.738 1 92.25 173 GLU B O 1
ATOM 3564 N N . GLU B 1 174 ? 21.328 -0.757 -5.535 1 89.62 174 GLU B N 1
ATOM 3565 C CA . GLU B 1 174 ? 20.078 -0.496 -4.816 1 89.62 174 GLU B CA 1
ATOM 3566 C C . GLU B 1 174 ? 19.234 0.557 -5.531 1 89.62 174 GLU B C 1
ATOM 3568 O O . GLU B 1 174 ? 18.094 0.797 -5.16 1 89.62 174 GLU B O 1
ATOM 3573 N N . GLU B 1 175 ? 19.719 1.263 -6.609 1 88 175 GLU B N 1
ATOM 3574 C CA . GLU B 1 175 ? 18.953 2.236 -7.375 1 88 175 GLU B CA 1
ATOM 3575 C C . GLU B 1 175 ? 18.891 1.857 -8.852 1 88 175 GLU B C 1
ATOM 3577 O O . GLU B 1 175 ? 19.906 1.463 -9.438 1 88 175 GLU B O 1
ATOM 3582 N N . PRO B 1 176 ? 17.766 1.901 -9.445 1 90.88 176 PRO B N 1
ATOM 3583 C CA . PRO B 1 176 ? 16.469 2.158 -8.812 1 90.88 176 PRO B CA 1
ATOM 3584 C C . PRO B 1 176 ? 16.094 1.11 -7.766 1 90.88 176 PRO B C 1
ATOM 3586 O O . PRO B 1 176 ? 16.625 -0.006 -7.797 1 90.88 176 PRO B O 1
ATOM 3589 N N . THR B 1 177 ? 15.195 1.48 -6.84 1 89.81 177 THR B N 1
ATOM 3590 C CA . THR B 1 177 ? 14.852 0.599 -5.73 1 89.81 177 THR B CA 1
ATOM 3591 C C . THR B 1 177 ? 14.148 -0.659 -6.238 1 89.81 177 THR B C 1
ATOM 3593 O O . THR B 1 177 ? 13.625 -0.678 -7.352 1 89.81 177 THR B O 1
ATOM 3596 N N . LEU B 1 178 ? 14.164 -1.688 -5.41 1 92.88 178 LEU B N 1
ATOM 3597 C CA . LEU B 1 178 ? 13.445 -2.918 -5.727 1 92.88 178 LEU B CA 1
ATOM 3598 C C . LEU B 1 178 ? 11.969 -2.639 -5.957 1 92.88 178 LEU B C 1
ATOM 3600 O O . LEU B 1 178 ? 11.359 -3.195 -6.875 1 92.88 178 LEU B O 1
ATOM 3604 N N . GLY B 1 179 ? 11.398 -1.778 -5.168 1 91.69 179 GLY B N 1
ATOM 3605 C CA . GLY B 1 179 ? 10 -1.406 -5.312 1 91.69 179 GLY B CA 1
ATOM 3606 C C . GLY B 1 179 ? 9.688 -0.763 -6.648 1 91.69 179 GLY B C 1
ATOM 3607 O O . GLY B 1 179 ? 8.688 -1.093 -7.285 1 91.69 179 GLY B O 1
ATOM 3608 N N . GLN B 1 180 ? 10.531 0.145 -7.078 1 92.06 180 GLN B N 1
ATOM 3609 C CA . GLN B 1 180 ? 10.336 0.816 -8.359 1 92.06 180 GLN B CA 1
ATOM 3610 C C . GLN B 1 180 ? 10.352 -0.183 -9.516 1 92.06 180 GLN B C 1
ATOM 3612 O O . GLN B 1 180 ? 9.484 -0.146 -10.391 1 92.06 180 GLN B O 1
ATOM 3617 N N . VAL B 1 181 ? 11.305 -1.089 -9.43 1 94.75 181 VAL B N 1
ATOM 3618 C CA . VAL B 1 181 ? 11.438 -2.062 -10.508 1 94.75 181 VAL B CA 1
ATOM 3619 C C . VAL B 1 181 ? 10.281 -3.061 -10.445 1 94.75 181 VAL B C 1
ATOM 3621 O O . VAL B 1 181 ? 9.695 -3.406 -11.477 1 94.75 181 VAL B O 1
ATOM 3624 N N . ALA B 1 182 ? 9.938 -3.484 -9.242 1 95.12 182 ALA B N 1
ATOM 3625 C CA . ALA B 1 182 ? 8.828 -4.414 -9.078 1 95.12 182 ALA B CA 1
ATOM 3626 C C . ALA B 1 182 ? 7.527 -3.818 -9.617 1 95.12 182 ALA B C 1
ATOM 3628 O O . ALA B 1 182 ? 6.762 -4.5 -10.305 1 95.12 182 ALA B O 1
ATOM 3629 N N . SER B 1 183 ? 7.285 -2.584 -9.305 1 95.44 183 SER B N 1
ATOM 3630 C CA . SER B 1 183 ? 6.094 -1.898 -9.797 1 95.44 183 SER B CA 1
ATOM 3631 C C . SER B 1 183 ? 6.086 -1.831 -11.32 1 95.44 183 SER B C 1
ATOM 3633 O O . SER B 1 183 ? 5.059 -2.076 -11.953 1 95.44 183 SER B O 1
ATOM 3635 N N . GLU B 1 184 ? 7.203 -1.542 -11.914 1 96.69 184 GLU B N 1
ATOM 3636 C CA . GLU B 1 184 ? 7.316 -1.481 -13.367 1 96.69 184 GLU B CA 1
ATOM 3637 C C . GLU B 1 184 ? 7.074 -2.85 -14 1 96.69 184 GLU B C 1
ATOM 3639 O O . GLU B 1 184 ? 6.352 -2.963 -14.992 1 96.69 184 GLU B O 1
ATOM 3644 N N . VAL B 1 185 ? 7.707 -3.869 -13.438 1 96.94 185 VAL B N 1
ATOM 3645 C CA . VAL B 1 185 ? 7.527 -5.227 -13.945 1 96.94 185 VAL B CA 1
ATOM 3646 C C . VAL B 1 185 ? 6.059 -5.629 -13.844 1 96.94 185 VAL B C 1
ATOM 3648 O O . VAL B 1 185 ? 5.492 -6.176 -14.789 1 96.94 185 VAL B O 1
ATOM 3651 N N . TYR B 1 186 ? 5.445 -5.312 -12.758 1 96.62 186 TYR B N 1
ATOM 3652 C CA . TYR B 1 186 ? 4.031 -5.609 -12.578 1 96.62 186 TYR B CA 1
ATOM 3653 C C . TYR B 1 186 ? 3.189 -4.941 -13.664 1 96.62 186 TYR B C 1
ATOM 3655 O O . TYR B 1 186 ? 2.354 -5.59 -14.297 1 96.62 186 TYR B O 1
ATOM 3663 N N . LEU B 1 187 ? 3.418 -3.672 -13.883 1 96.19 187 LEU B N 1
ATOM 3664 C CA . LEU B 1 187 ? 2.625 -2.889 -14.82 1 96.19 187 LEU B CA 1
ATOM 3665 C C . LEU B 1 187 ? 2.77 -3.434 -16.234 1 96.19 187 LEU B C 1
ATOM 3667 O O . LEU B 1 187 ? 1.85 -3.311 -17.047 1 96.19 187 LEU B O 1
ATOM 3671 N N . THR B 1 188 ? 3.822 -4.102 -16.516 1 96 188 THR B N 1
ATOM 3672 C CA . THR B 1 188 ? 4.07 -4.57 -17.875 1 96 188 THR B CA 1
ATOM 3673 C C . THR B 1 188 ? 3.736 -6.051 -18 1 96 188 THR B C 1
ATOM 3675 O O . THR B 1 188 ? 3.834 -6.625 -19.094 1 96 188 THR B O 1
ATOM 3678 N N . THR B 1 189 ? 3.381 -6.73 -16.953 1 95.25 189 THR B N 1
ATOM 3679 C CA . THR B 1 189 ? 3.076 -8.156 -17 1 95.25 189 THR B CA 1
ATOM 3680 C C . THR B 1 189 ? 1.663 -8.422 -16.484 1 95.25 189 THR B C 1
ATOM 3682 O O . THR B 1 189 ? 0.687 -8.234 -17.219 1 95.25 189 THR B O 1
ATOM 3685 N N . THR B 1 190 ? 1.497 -8.547 -15.164 1 93.94 190 THR B N 1
ATOM 3686 C CA . THR B 1 190 ? 0.265 -9.031 -14.547 1 93.94 190 THR B CA 1
ATOM 3687 C C . THR B 1 190 ? -0.824 -7.965 -14.609 1 93.94 190 THR B C 1
ATOM 3689 O O . THR B 1 190 ? -2.008 -8.281 -14.742 1 93.94 190 THR B O 1
ATOM 3692 N N . ALA B 1 191 ? -0.434 -6.695 -14.578 1 93.75 191 ALA B N 1
ATOM 3693 C CA . ALA B 1 191 ? -1.393 -5.598 -14.516 1 93.75 191 ALA B CA 1
ATOM 3694 C C . ALA B 1 191 ? -2.285 -5.582 -15.758 1 93.75 191 ALA B C 1
ATOM 3696 O O . ALA B 1 191 ? -3.424 -5.113 -15.703 1 93.75 191 ALA B O 1
ATOM 3697 N N . LYS B 1 192 ? -1.839 -6.133 -16.859 1 93.12 192 LYS B N 1
ATOM 3698 C CA . LYS B 1 192 ? -2.588 -6.16 -18.109 1 93.12 192 LYS B CA 1
ATOM 3699 C C . LYS B 1 192 ? -3.898 -6.926 -17.953 1 93.12 192 LYS B C 1
ATOM 3701 O O . LYS B 1 192 ? -4.836 -6.73 -18.734 1 93.12 192 LYS B O 1
ATOM 3706 N N . PHE B 1 193 ? -3.934 -7.746 -16.969 1 91.81 193 PHE B N 1
ATOM 3707 C CA . PHE B 1 193 ? -5.082 -8.625 -16.797 1 91.81 193 PHE B CA 1
ATOM 3708 C C . PHE B 1 193 ? -5.922 -8.203 -15.602 1 91.81 193 PHE B C 1
ATOM 3710 O O . PHE B 1 193 ? -6.906 -8.852 -15.266 1 91.81 193 PHE B O 1
ATOM 3717 N N . HIS B 1 194 ? -5.535 -7.109 -14.859 1 89.94 194 HIS B N 1
ATOM 3718 C CA . HIS B 1 194 ? -6.23 -6.621 -13.672 1 89.94 194 HIS B CA 1
ATOM 3719 C C . HIS B 1 194 ? -7 -5.34 -13.977 1 89.94 194 HIS B C 1
ATOM 3721 O O . HIS B 1 194 ? -6.57 -4.527 -14.797 1 89.94 194 HIS B O 1
ATOM 3727 N N . PRO B 1 195 ? -8.18 -5.188 -13.375 1 88.62 195 PRO B N 1
ATOM 3728 C CA . PRO B 1 195 ? -8.852 -3.891 -13.492 1 88.62 195 PRO B CA 1
ATOM 3729 C C . PRO B 1 195 ? -8.023 -2.744 -12.914 1 88.62 195 PRO B C 1
ATOM 3731 O O . PRO B 1 195 ? -7.133 -2.973 -12.094 1 88.62 195 PRO B O 1
ATOM 3734 N N . SER B 1 196 ? -8.336 -1.558 -13.281 1 88.69 196 SER B N 1
ATOM 3735 C CA . SER B 1 196 ? -7.543 -0.376 -12.969 1 88.69 196 SER B CA 1
ATOM 3736 C C . SER B 1 196 ? -7.41 -0.184 -11.461 1 88.69 196 SER B C 1
ATOM 3738 O O . SER B 1 196 ? -6.336 0.163 -10.961 1 88.69 196 SER B O 1
ATOM 3740 N N . ILE B 1 197 ? -8.453 -0.37 -10.711 1 87.44 197 ILE B N 1
ATOM 3741 C CA . ILE B 1 197 ? -8.406 -0.179 -9.266 1 87.44 197 ILE B CA 1
ATOM 3742 C C . ILE B 1 197 ? -7.379 -1.128 -8.648 1 87.44 197 ILE B C 1
ATOM 3744 O O . ILE B 1 197 ? -6.605 -0.734 -7.773 1 87.44 197 ILE B O 1
ATOM 3748 N N . LEU B 1 198 ? -7.266 -2.334 -9.172 1 88.69 198 LEU B N 1
ATOM 3749 C CA . LEU B 1 198 ? -6.324 -3.324 -8.664 1 88.69 198 LEU B CA 1
ATOM 3750 C C . LEU B 1 198 ? -4.898 -2.984 -9.094 1 88.69 198 LEU B C 1
ATOM 3752 O O . LEU B 1 198 ? -3.961 -3.113 -8.297 1 88.69 198 LEU B O 1
ATOM 3756 N N . SER B 1 199 ? -4.789 -2.553 -10.305 1 91.75 199 SER B N 1
ATOM 3757 C CA . SER B 1 199 ? -3.443 -2.246 -10.773 1 91.75 199 SER B CA 1
ATOM 3758 C C . SER B 1 199 ? -2.875 -1.022 -10.062 1 91.75 199 SER B C 1
ATOM 3760 O O . SER B 1 199 ? -1.678 -0.965 -9.773 1 91.75 199 SER B O 1
ATOM 3762 N N . THR B 1 200 ? -3.744 -0.055 -9.758 1 90.62 200 THR B N 1
ATOM 3763 C CA . THR B 1 200 ? -3.314 1.103 -8.977 1 90.62 200 THR B CA 1
ATOM 3764 C C . THR B 1 200 ? -2.902 0.684 -7.57 1 90.62 200 THR B C 1
ATOM 3766 O O . THR B 1 200 ? -1.832 1.065 -7.094 1 90.62 200 THR B O 1
ATOM 3769 N N . MET B 1 201 ? -3.674 -0.094 -7.016 1 89.94 201 MET B N 1
ATOM 3770 C CA . MET B 1 201 ? -3.41 -0.564 -5.66 1 89.94 201 MET B CA 1
ATOM 3771 C C . MET B 1 201 ? -2.102 -1.347 -5.602 1 89.94 201 MET B C 1
ATOM 3773 O O . MET B 1 201 ? -1.209 -1.013 -4.82 1 89.94 201 MET B O 1
ATOM 3777 N N . LEU B 1 202 ? -1.957 -2.311 -6.453 1 91.31 202 LEU B N 1
ATOM 3778 C CA . LEU B 1 202 ? -0.827 -3.229 -6.371 1 91.31 202 LEU B CA 1
ATOM 3779 C C . LEU B 1 202 ? 0.465 -2.541 -6.797 1 91.31 202 LEU B C 1
ATOM 3781 O O . LEU B 1 202 ? 1.525 -2.789 -6.219 1 91.31 202 LEU B O 1
ATOM 3785 N N . SER B 1 203 ? 0.392 -1.692 -7.805 1 94.12 203 SER B N 1
ATOM 3786 C CA . SER B 1 203 ? 1.587 -0.946 -8.188 1 94.12 203 SER B CA 1
ATOM 3787 C C . SER B 1 203 ? 2.053 -0.035 -7.055 1 94.12 203 SER B C 1
ATOM 3789 O O . SER B 1 203 ? 3.254 0.123 -6.832 1 94.12 203 SER B O 1
ATOM 3791 N N . GLY B 1 204 ? 1.082 0.565 -6.379 1 91.19 204 GLY B N 1
ATOM 3792 C CA . GLY B 1 204 ? 1.418 1.405 -5.238 1 91.19 204 GLY B CA 1
ATOM 3793 C C . GLY B 1 204 ? 2.035 0.632 -4.09 1 91.19 204 GLY B C 1
ATOM 3794 O O . GLY B 1 204 ? 3.045 1.055 -3.521 1 91.19 204 GLY B O 1
ATOM 3795 N N . VAL B 1 205 ? 1.473 -0.503 -3.756 1 88.19 205 VAL B N 1
ATOM 3796 C CA . VAL B 1 205 ? 1.933 -1.324 -2.641 1 88.19 205 VAL B CA 1
ATOM 3797 C C . VAL B 1 205 ? 3.328 -1.869 -2.939 1 88.19 205 VAL B C 1
ATOM 3799 O O . VAL B 1 205 ? 4.172 -1.955 -2.045 1 88.19 205 VAL B O 1
ATOM 3802 N N . LEU B 1 206 ? 3.613 -2.174 -4.176 1 91.25 206 LEU B N 1
ATOM 3803 C CA . LEU B 1 206 ? 4.91 -2.723 -4.559 1 91.25 206 LEU B CA 1
ATOM 3804 C C . LEU B 1 206 ? 6.02 -1.7 -4.336 1 91.25 206 LEU B C 1
ATOM 3806 O O . LEU B 1 206 ? 7.168 -2.07 -4.074 1 91.25 206 LEU B O 1
ATOM 3810 N N . LEU B 1 207 ? 5.703 -0.459 -4.391 1 89.44 207 LEU B N 1
ATOM 3811 C CA . LEU B 1 207 ? 6.691 0.591 -4.18 1 89.44 207 LEU B CA 1
ATOM 3812 C C . LEU B 1 207 ? 7.168 0.607 -2.732 1 89.44 207 LEU B C 1
ATOM 3814 O O . LEU B 1 207 ? 8.195 1.215 -2.418 1 89.44 207 LEU B O 1
ATOM 3818 N N . LEU B 1 208 ? 6.441 -0.109 -1.875 1 85 208 LEU B N 1
ATOM 3819 C CA . LEU B 1 208 ? 6.77 -0.135 -0.454 1 85 208 LEU B CA 1
ATOM 3820 C C . LEU B 1 208 ? 7.617 -1.355 -0.114 1 85 208 LEU B C 1
ATOM 3822 O O . LEU B 1 208 ? 7.902 -1.612 1.059 1 85 208 LEU B O 1
ATOM 3826 N N . MET B 1 209 ? 8.039 -2.078 -1.054 1 87.56 209 MET B N 1
ATOM 3827 C CA . MET B 1 209 ? 8.836 -3.283 -0.816 1 87.56 209 MET B CA 1
ATOM 3828 C C . MET B 1 209 ? 10.164 -2.939 -0.154 1 87.56 209 MET B C 1
ATOM 3830 O O . MET B 1 209 ? 10.727 -1.869 -0.398 1 87.56 209 MET B O 1
ATOM 3834 N N . PRO B 1 210 ? 10.695 -3.883 0.64 1 86.62 210 PRO B N 1
ATOM 3835 C CA . PRO B 1 210 ? 12.023 -3.664 1.229 1 86.62 210 PRO B CA 1
ATOM 3836 C C . PRO B 1 210 ? 13.125 -3.582 0.181 1 86.62 210 PRO B C 1
ATOM 3838 O O . PRO B 1 210 ? 12.891 -3.869 -0.996 1 86.62 210 PRO B O 1
ATOM 3841 N N . SER B 1 211 ? 14.297 -3.145 0.667 1 88.44 211 SER B N 1
ATOM 3842 C CA . SER B 1 211 ? 15.453 -3.07 -0.223 1 88.44 211 SER B CA 1
ATOM 3843 C C . SER B 1 211 ? 15.891 -4.457 -0.674 1 88.44 211 SER B C 1
ATOM 3845 O O . SER B 1 211 ? 15.516 -5.461 -0.065 1 88.44 211 SER B O 1
ATOM 3847 N N . ARG B 1 212 ? 16.703 -4.461 -1.695 1 93.19 212 ARG B N 1
ATOM 3848 C CA . ARG B 1 212 ? 17.266 -5.715 -2.178 1 93.19 212 ARG B CA 1
ATOM 3849 C C . ARG B 1 212 ? 18.047 -6.422 -1.074 1 93.19 212 ARG B C 1
ATOM 3851 O O . ARG B 1 212 ? 17.859 -7.617 -0.84 1 93.19 212 ARG B O 1
ATOM 3858 N N . ALA B 1 213 ? 18.859 -5.648 -0.434 1 91.62 213 ALA B N 1
ATOM 3859 C CA . ALA B 1 213 ? 19.719 -6.195 0.619 1 91.62 213 ALA B CA 1
ATOM 3860 C C . ALA B 1 213 ? 18.875 -6.816 1.732 1 91.62 213 ALA B C 1
ATOM 3862 O O . ALA B 1 213 ? 19.188 -7.91 2.213 1 91.62 213 ALA B O 1
ATOM 3863 N N . THR B 1 214 ? 17.812 -6.16 2.111 1 90 214 THR B N 1
ATOM 3864 C CA . THR B 1 214 ? 16.938 -6.656 3.168 1 90 214 THR B CA 1
ATOM 3865 C C . THR B 1 214 ? 16.266 -7.961 2.746 1 90 214 THR B C 1
ATOM 3867 O O . THR B 1 214 ? 16.219 -8.922 3.518 1 90 214 THR B O 1
ATOM 3870 N N . VAL B 1 215 ? 15.766 -8.008 1.542 1 92.69 215 VAL B N 1
ATOM 3871 C CA . VAL B 1 215 ? 15.086 -9.195 1.04 1 92.69 215 VAL B CA 1
ATOM 3872 C C . VAL B 1 215 ? 16.062 -10.359 0.965 1 92.69 215 VAL B C 1
ATOM 3874 O O . VAL B 1 215 ? 15.758 -11.469 1.408 1 92.69 215 VAL B O 1
ATOM 3877 N N . ARG B 1 216 ? 17.25 -10.07 0.479 1 94.75 216 ARG B N 1
ATOM 3878 C CA . ARG B 1 216 ? 18.266 -11.125 0.404 1 94.75 216 ARG B CA 1
ATOM 3879 C C . ARG B 1 216 ? 18.625 -11.641 1.793 1 94.75 216 ARG B C 1
ATOM 3881 O O . ARG B 1 216 ? 18.766 -12.852 1.997 1 94.75 216 ARG B O 1
ATOM 3888 N N . ASN B 1 217 ? 18.766 -10.727 2.682 1 93.56 217 ASN B N 1
ATOM 3889 C CA . ASN B 1 217 ? 19.094 -11.102 4.051 1 93.56 217 ASN B CA 1
ATOM 3890 C C . ASN B 1 217 ? 18.016 -12 4.66 1 93.56 217 ASN B C 1
ATOM 3892 O O . ASN B 1 217 ? 18.328 -12.977 5.34 1 93.56 217 ASN B O 1
ATOM 3896 N N . ARG B 1 218 ? 16.828 -11.68 4.363 1 91.62 218 ARG B N 1
ATOM 3897 C CA . ARG B 1 218 ? 15.711 -12.461 4.891 1 91.62 218 ARG B CA 1
ATOM 3898 C C . ARG B 1 218 ? 15.648 -13.844 4.246 1 91.62 218 ARG B C 1
ATOM 3900 O O . ARG B 1 218 ? 15.422 -14.844 4.926 1 91.62 218 ARG B O 1
ATOM 3907 N N . ILE B 1 219 ? 15.883 -13.867 2.988 1 94.44 219 ILE B N 1
ATOM 3908 C CA . ILE B 1 219 ? 15.867 -15.148 2.279 1 94.44 219 ILE B CA 1
ATOM 3909 C C . ILE B 1 219 ? 17 -16.031 2.791 1 94.44 219 ILE B C 1
ATOM 3911 O O . ILE B 1 219 ? 16.812 -17.234 3.004 1 94.44 219 ILE B O 1
ATOM 3915 N N . THR B 1 220 ? 18.141 -15.43 3.078 1 96.06 220 THR B N 1
ATOM 3916 C CA . THR B 1 220 ? 19.344 -16.188 3.395 1 96.06 220 THR B CA 1
ATOM 3917 C C . THR B 1 220 ? 19.516 -16.328 4.902 1 96.06 220 THR B C 1
ATOM 3919 O O . THR B 1 220 ? 20.5 -16.906 5.371 1 96.06 220 THR B O 1
ATOM 3922 N N . ARG B 1 221 ? 18.594 -15.688 5.605 1 92.5 221 ARG B N 1
ATOM 3923 C CA . ARG B 1 221 ? 18.656 -15.68 7.062 1 92.5 221 ARG B CA 1
ATOM 3924 C C . ARG B 1 221 ? 19.953 -15.039 7.555 1 92.5 221 ARG B C 1
ATOM 3926 O O . ARG B 1 221 ? 20.5 -15.445 8.586 1 92.5 221 ARG B O 1
ATOM 3933 N N . GLY B 1 222 ? 20.547 -14.273 6.68 1 93.75 222 GLY B N 1
ATOM 3934 C CA . GLY B 1 222 ? 21.719 -13.477 7.031 1 93.75 222 GLY B CA 1
ATOM 3935 C C . GLY B 1 222 ? 23 -14.289 7.102 1 93.75 222 GLY B C 1
ATOM 3936 O O . GLY B 1 222 ? 23.969 -13.867 7.73 1 93.75 222 GLY B O 1
ATOM 3937 N N . THR B 1 223 ? 23 -15.453 6.57 1 95.56 223 THR B N 1
ATOM 3938 C CA . THR B 1 223 ? 24.188 -16.312 6.691 1 95.56 223 THR B CA 1
ATOM 3939 C C . THR B 1 223 ? 24.969 -16.344 5.383 1 95.56 223 THR B C 1
ATOM 3941 O O . THR B 1 223 ? 24.391 -16.188 4.305 1 95.56 223 THR B O 1
ATOM 3944 N N . ASP B 1 224 ? 26.203 -16.578 5.52 1 95.56 224 ASP B N 1
ATOM 3945 C CA . ASP B 1 224 ? 27.047 -16.734 4.34 1 95.56 224 ASP B CA 1
ATOM 3946 C C . ASP B 1 224 ? 26.641 -17.969 3.543 1 95.56 224 ASP B C 1
ATOM 3948 O O . ASP B 1 224 ? 26.656 -17.969 2.311 1 95.56 224 ASP B O 1
ATOM 3952 N N . GLU B 1 225 ? 26.359 -18.969 4.258 1 96.06 225 GLU B N 1
ATOM 3953 C CA . GLU B 1 225 ? 25.922 -20.203 3.613 1 96.06 225 GLU B CA 1
ATOM 3954 C C . GLU B 1 225 ? 24.641 -19.984 2.809 1 96.06 225 GLU B C 1
ATOM 3956 O O . GLU B 1 225 ? 24.516 -20.469 1.685 1 96.06 225 GLU B O 1
ATOM 3961 N N . GLY B 1 226 ? 23.703 -19.266 3.324 1 96.12 226 GLY B N 1
ATOM 3962 C CA . GLY B 1 226 ? 22.484 -18.922 2.633 1 96.12 226 GLY B CA 1
ATOM 3963 C C . GLY B 1 226 ? 22.703 -18.094 1.381 1 96.12 226 GLY B C 1
ATOM 3964 O O . GLY B 1 226 ? 22.078 -18.344 0.345 1 96.12 226 GLY B O 1
ATOM 3965 N N . GLU B 1 227 ? 23.578 -17.125 1.536 1 95.62 227 GLU B N 1
ATOM 3966 C CA . GLU B 1 227 ? 23.891 -16.281 0.393 1 95.62 227 GLU B CA 1
ATOM 3967 C C . GLU B 1 227 ? 24.484 -17.094 -0.754 1 95.62 227 GLU B C 1
ATOM 3969 O O . GLU B 1 227 ? 24.094 -16.922 -1.91 1 95.62 227 GLU B O 1
ATOM 3974 N N . ALA B 1 228 ? 25.391 -17.891 -0.41 1 96.44 228 ALA B N 1
ATOM 3975 C CA . ALA B 1 228 ? 26.016 -18.734 -1.423 1 96.44 228 ALA B CA 1
ATOM 3976 C C . ALA B 1 228 ? 25 -19.656 -2.092 1 96.44 228 ALA B C 1
ATOM 3978 O O . ALA B 1 228 ? 25 -19.797 -3.316 1 96.44 228 ALA B O 1
ATOM 3979 N N . LEU B 1 229 ? 24.219 -20.297 -1.317 1 96.44 229 LEU B N 1
ATOM 3980 C CA . LEU B 1 229 ? 23.203 -21.219 -1.846 1 96.44 229 LEU B CA 1
ATOM 3981 C C . LEU B 1 229 ? 22.219 -20.469 -2.734 1 96.44 229 LEU B C 1
ATOM 3983 O O . LEU B 1 229 ? 21.844 -20.969 -3.799 1 96.44 229 LEU B O 1
ATOM 3987 N N . MET B 1 230 ? 21.75 -19.312 -2.355 1 96.19 230 MET B N 1
ATOM 3988 C CA . MET B 1 230 ? 20.828 -18.516 -3.152 1 96.19 230 MET B CA 1
ATOM 3989 C C . MET B 1 230 ? 21.438 -18.172 -4.508 1 96.19 230 MET B C 1
ATOM 3991 O O . MET B 1 230 ? 20.766 -18.297 -5.539 1 96.19 230 MET B O 1
ATOM 3995 N N . ARG B 1 231 ? 22.641 -17.719 -4.484 1 95.62 231 ARG B N 1
ATOM 3996 C CA . ARG B 1 231 ? 23.297 -17.312 -5.719 1 95.62 231 ARG B CA 1
ATOM 3997 C C . ARG B 1 231 ? 23.438 -18.5 -6.68 1 95.62 231 ARG B C 1
ATOM 3999 O O . ARG B 1 231 ? 23.359 -18.312 -7.898 1 95.62 231 ARG B O 1
ATOM 4006 N N . ARG B 1 232 ? 23.625 -19.625 -6.141 1 96 232 ARG B N 1
ATOM 4007 C CA . ARG B 1 232 ? 23.75 -20.828 -6.961 1 96 232 ARG B CA 1
ATOM 4008 C C . ARG B 1 232 ? 22.406 -21.297 -7.48 1 96 232 ARG B C 1
ATOM 4010 O O . ARG B 1 232 ? 22.266 -21.672 -8.648 1 96 232 ARG B O 1
ATOM 4017 N N . LEU B 1 233 ? 21.422 -21.25 -6.695 1 96.19 233 LEU B N 1
ATOM 4018 C CA . LEU B 1 233 ? 20.141 -21.891 -6.969 1 96.19 233 LEU B CA 1
ATOM 4019 C C . LEU B 1 233 ? 19.219 -20.953 -7.742 1 96.19 233 LEU B C 1
ATOM 4021 O O . LEU B 1 233 ? 18.391 -21.406 -8.539 1 96.19 233 LEU B O 1
ATOM 4025 N N . MET B 1 234 ? 19.359 -19.594 -7.574 1 96.62 234 MET B N 1
ATOM 4026 C CA . MET B 1 234 ? 18.375 -18.641 -8.086 1 96.62 234 MET B CA 1
ATOM 4027 C C . MET B 1 234 ? 18.312 -18.688 -9.609 1 96.62 234 MET B C 1
ATOM 4029 O O . MET B 1 234 ? 17.219 -18.688 -10.188 1 96.62 234 MET B O 1
ATOM 4033 N N . PRO B 1 235 ? 19.469 -18.781 -10.281 1 97.12 235 PRO B N 1
ATOM 4034 C CA . PRO B 1 235 ? 19.375 -18.891 -11.742 1 97.12 235 PRO B CA 1
ATOM 4035 C C . PRO B 1 235 ? 18.625 -20.125 -12.195 1 97.12 235 PRO B C 1
ATOM 4037 O O . PRO B 1 235 ? 17.859 -20.078 -13.172 1 97.12 235 PRO B O 1
ATOM 4040 N N . GLU B 1 236 ? 18.75 -21.234 -11.508 1 97.12 236 GLU B N 1
ATOM 4041 C CA . GLU B 1 236 ? 18.047 -22.469 -11.836 1 97.12 236 GLU B CA 1
ATOM 4042 C C . GLU B 1 236 ? 16.547 -22.328 -11.578 1 97.12 236 GLU B C 1
ATOM 4044 O O . GLU B 1 236 ? 15.734 -22.812 -12.367 1 97.12 236 GLU B O 1
ATOM 4049 N N . VAL B 1 237 ? 16.281 -21.734 -10.484 1 97.12 237 VAL B N 1
ATOM 4050 C CA . VAL B 1 237 ? 14.883 -21.516 -10.133 1 97.12 237 VAL B CA 1
ATOM 4051 C C . VAL B 1 237 ? 14.211 -20.641 -11.188 1 97.12 237 VAL B C 1
ATOM 4053 O O . VAL B 1 237 ? 13.133 -20.984 -11.68 1 97.12 237 VAL B O 1
ATOM 4056 N N . MET B 1 238 ? 14.875 -19.531 -11.578 1 97.12 238 MET B N 1
ATOM 4057 C CA . MET B 1 238 ? 14.312 -18.609 -12.57 1 97.12 238 MET B CA 1
ATOM 4058 C C . MET B 1 238 ? 14.078 -19.328 -13.898 1 97.12 238 MET B C 1
ATOM 4060 O O . MET B 1 238 ? 13.062 -19.109 -14.547 1 97.12 238 MET B O 1
ATOM 4064 N N . ARG B 1 239 ? 14.969 -20.203 -14.266 1 96.75 239 ARG B N 1
ATOM 4065 C CA . ARG B 1 239 ? 14.828 -20.953 -15.508 1 96.75 239 ARG B CA 1
ATOM 4066 C C . ARG B 1 239 ? 13.648 -21.922 -15.43 1 96.75 239 ARG B C 1
ATOM 4068 O O . ARG B 1 239 ? 12.859 -22.016 -16.375 1 96.75 239 ARG B O 1
ATOM 4075 N N . SER B 1 240 ? 13.539 -22.609 -14.336 1 96.56 240 SER B N 1
ATOM 4076 C CA . SER B 1 240 ? 12.461 -23.578 -14.148 1 96.56 240 SER B CA 1
ATOM 4077 C C . SER B 1 240 ? 11.102 -22.875 -14.156 1 96.56 240 SER B C 1
ATOM 4079 O O . SER B 1 240 ? 10.164 -23.344 -14.812 1 96.56 240 SER B O 1
ATOM 4081 N N . VAL B 1 241 ? 10.984 -21.766 -13.461 1 97.31 241 VAL B N 1
ATOM 4082 C CA . VAL B 1 241 ? 9.734 -21 -13.406 1 97.31 241 VAL B CA 1
ATOM 4083 C C . VAL B 1 241 ? 9.383 -20.484 -14.797 1 97.31 241 VAL B C 1
ATOM 4085 O O . VAL B 1 241 ? 8.234 -20.578 -15.227 1 97.31 241 VAL B O 1
ATOM 4088 N N . LYS B 1 242 ? 10.367 -19.984 -15.492 1 97 242 LYS B N 1
ATOM 4089 C CA . LYS B 1 242 ? 10.148 -19.469 -16.844 1 97 242 LYS B CA 1
ATOM 4090 C C . LYS B 1 242 ? 9.672 -20.562 -17.781 1 97 242 LYS B C 1
ATOM 4092 O O . LYS B 1 242 ? 8.734 -20.359 -18.562 1 97 242 LYS B O 1
ATOM 4097 N N . GLN B 1 243 ? 10.281 -21.703 -17.734 1 96.12 243 GLN B N 1
ATOM 4098 C CA . GLN B 1 243 ? 9.891 -22.828 -18.578 1 96.12 243 GLN B CA 1
ATOM 4099 C C . GLN B 1 243 ? 8.461 -23.266 -18.297 1 96.12 243 GLN B C 1
ATOM 4101 O O . GLN B 1 243 ? 7.699 -23.562 -19.219 1 96.12 243 GLN B O 1
ATOM 4106 N N . THR B 1 244 ? 8.172 -23.359 -17.031 1 97.38 244 THR B N 1
ATOM 4107 C CA . THR B 1 244 ? 6.824 -23.734 -16.625 1 97.38 244 THR B CA 1
ATOM 4108 C C . THR B 1 244 ? 5.805 -22.719 -17.109 1 97.38 244 THR B C 1
ATOM 4110 O O . THR B 1 244 ? 4.758 -23.078 -17.656 1 97.38 244 THR B O 1
ATOM 4113 N N . TYR B 1 245 ? 6.105 -21.438 -16.922 1 96.88 245 TYR B N 1
ATOM 4114 C CA . TYR B 1 245 ? 5.246 -20.359 -17.375 1 96.88 245 TYR B CA 1
ATOM 4115 C C . TYR B 1 245 ? 4.961 -20.484 -18.875 1 96.88 245 TYR B C 1
ATOM 4117 O O . TYR B 1 245 ? 3.803 -20.453 -19.297 1 96.88 245 TYR B O 1
ATOM 4125 N N . GLU B 1 246 ? 5.977 -20.672 -19.641 1 96.19 246 GLU B N 1
ATOM 4126 C CA . GLU B 1 246 ? 5.867 -20.719 -21.094 1 96.19 246 GLU B CA 1
ATOM 4127 C C . GLU B 1 246 ? 5.117 -21.969 -21.547 1 96.19 246 GLU B C 1
ATOM 4129 O O . GLU B 1 246 ? 4.328 -21.922 -22.484 1 96.19 246 GLU B O 1
ATOM 4134 N N . ALA B 1 247 ? 5.41 -23.078 -20.891 1 96.56 247 ALA B N 1
ATOM 4135 C CA . ALA B 1 247 ? 4.703 -24.297 -21.219 1 96.56 247 ALA B CA 1
ATOM 4136 C C . ALA B 1 247 ? 3.205 -24.156 -20.984 1 96.56 247 ALA B C 1
ATOM 4138 O O . ALA B 1 247 ? 2.391 -24.562 -21.812 1 96.56 247 ALA B O 1
ATOM 4139 N N . CYS B 1 248 ? 2.855 -23.609 -19.828 1 97.19 248 CYS B N 1
ATOM 4140 C CA . CYS B 1 248 ? 1.452 -23.406 -19.5 1 97.19 248 CYS B CA 1
ATOM 4141 C C . CYS B 1 248 ? 0.792 -22.438 -20.453 1 97.19 248 CYS B C 1
ATOM 4143 O O . CYS B 1 248 ? -0.324 -22.672 -20.922 1 97.19 248 CYS B O 1
ATOM 4145 N N . LEU B 1 249 ? 1.529 -21.344 -20.734 1 95.88 249 LEU B N 1
ATOM 4146 C CA . LEU B 1 249 ? 0.997 -20.359 -21.672 1 95.88 249 LEU B CA 1
ATOM 4147 C C . LEU B 1 249 ? 0.751 -20.984 -23.047 1 95.88 249 LEU B C 1
ATOM 4149 O O . LEU B 1 249 ? -0.262 -20.703 -23.688 1 95.88 249 LEU B O 1
ATOM 4153 N N . ALA B 1 250 ? 1.627 -21.797 -23.484 1 95.5 250 ALA B N 1
ATOM 4154 C CA . ALA B 1 250 ? 1.477 -22.484 -24.766 1 95.5 250 ALA B CA 1
ATOM 4155 C C . ALA B 1 250 ? 0.226 -23.359 -24.797 1 95.5 250 ALA B C 1
ATOM 4157 O O . ALA B 1 250 ? -0.508 -23.375 -25.781 1 95.5 250 ALA B O 1
ATOM 4158 N N . LEU B 1 251 ? 0.026 -24.047 -23.703 1 95.44 251 LEU B N 1
ATOM 4159 C CA . LEU B 1 251 ? -1.155 -24.891 -23.594 1 95.44 251 LEU B CA 1
ATOM 4160 C C . LEU B 1 251 ? -2.432 -24.062 -23.672 1 95.44 251 LEU B C 1
ATOM 4162 O O . LEU B 1 251 ? -3.379 -24.422 -24.375 1 95.44 251 LEU B O 1
ATOM 4166 N N . TYR B 1 252 ? -2.461 -22.953 -23 1 96.94 252 TYR B N 1
ATOM 4167 C CA . TYR B 1 252 ? -3.633 -22.094 -23 1 96.94 252 TYR B CA 1
ATOM 4168 C C . TYR B 1 252 ? -3.854 -21.5 -24.391 1 96.94 252 TYR B C 1
ATOM 4170 O O . TYR B 1 252 ? -4.996 -21.328 -24.828 1 96.94 252 TYR B O 1
ATOM 4178 N N . ARG B 1 253 ? -2.816 -21.156 -25.109 1 96.19 253 ARG B N 1
ATOM 4179 C CA . ARG B 1 253 ? -2.91 -20.625 -26.453 1 96.19 253 ARG B CA 1
ATOM 4180 C C . ARG B 1 253 ? -3.449 -21.672 -27.422 1 96.19 253 ARG B C 1
ATOM 4182 O O . ARG B 1 253 ? -4.281 -21.375 -28.281 1 96.19 253 ARG B O 1
ATOM 4189 N N . GLU B 1 254 ? -2.969 -22.859 -27.234 1 95.44 254 GLU B N 1
ATOM 4190 C CA . GLU B 1 254 ? -3.438 -23.953 -28.062 1 95.44 254 GLU B CA 1
ATOM 4191 C C . GLU B 1 254 ? -4.953 -24.109 -27.969 1 95.44 254 GLU B C 1
ATOM 4193 O O . GLU B 1 254 ? -5.605 -24.484 -28.938 1 95.44 254 GLU B O 1
ATOM 4198 N N . HIS B 1 255 ? -5.48 -23.797 -26.875 1 95.62 255 HIS B N 1
ATOM 4199 C CA . HIS B 1 255 ? -6.91 -23.969 -26.641 1 95.62 255 HIS B CA 1
ATOM 4200 C C . HIS B 1 255 ? -7.652 -22.641 -26.766 1 95.62 255 HIS B C 1
ATOM 4202 O O . HIS B 1 255 ? -8.844 -22.562 -26.453 1 95.62 255 HIS B O 1
ATOM 4208 N N . ASP B 1 256 ? -6.977 -21.5 -27.109 1 95.81 256 ASP B N 1
ATOM 4209 C CA . ASP B 1 256 ? -7.523 -20.156 -27.234 1 95.81 256 ASP B CA 1
ATOM 4210 C C . ASP B 1 256 ? -8.117 -19.672 -25.922 1 95.81 256 ASP B C 1
ATOM 4212 O O . ASP B 1 256 ? -9.227 -19.125 -25.906 1 95.81 256 ASP B O 1
ATOM 4216 N N . LEU B 1 257 ? -7.41 -20 -24.828 1 96.62 257 LEU B N 1
ATOM 4217 C CA . LEU B 1 257 ? -7.91 -19.641 -23.5 1 96.62 257 LEU B CA 1
ATOM 4218 C C . LEU B 1 257 ? -6.984 -18.641 -22.828 1 96.62 257 LEU B C 1
ATOM 4220 O O . LEU B 1 257 ? -7.223 -18.25 -21.672 1 96.62 257 LEU B O 1
ATOM 4224 N N . HIS B 1 258 ? -5.957 -18.141 -23.484 1 94.88 258 HIS B N 1
ATOM 4225 C CA . HIS B 1 258 ? -4.93 -17.297 -22.891 1 94.88 258 HIS B CA 1
ATOM 4226 C C . HIS B 1 258 ? -5.504 -15.945 -22.484 1 94.88 258 HIS B C 1
ATOM 4228 O O . HIS B 1 258 ? -4.91 -15.227 -21.672 1 94.88 258 HIS B O 1
ATOM 4234 N N . ASN B 1 259 ? -6.711 -15.531 -22.969 1 91.5 259 ASN B N 1
ATOM 4235 C CA . ASN B 1 259 ? -7.375 -14.289 -22.594 1 91.5 259 ASN B CA 1
ATOM 4236 C C . ASN B 1 259 ? -8.695 -14.555 -21.891 1 91.5 259 ASN B C 1
ATOM 4238 O O . ASN B 1 259 ? -9.625 -13.742 -21.969 1 91.5 259 ASN B O 1
ATOM 4242 N N . LEU B 1 260 ? -8.773 -15.656 -21.297 1 89.75 260 LEU B N 1
ATOM 4243 C CA . LEU B 1 260 ? -9.977 -16.031 -20.547 1 89.75 260 LEU B CA 1
ATOM 4244 C C . LEU B 1 260 ? -10.297 -14.977 -19.484 1 89.75 260 LEU B C 1
ATOM 4246 O O . LEU B 1 260 ? -9.43 -14.602 -18.688 1 89.75 260 LEU B O 1
ATOM 4250 N N . ASN B 1 261 ? -11.531 -14.391 -19.531 1 74.94 261 ASN B N 1
ATOM 4251 C CA . ASN B 1 261 ? -12.125 -13.484 -18.547 1 74.94 261 ASN B CA 1
ATOM 4252 C C . ASN B 1 261 ? -11.352 -12.172 -18.453 1 74.94 261 ASN B C 1
ATOM 4254 O O . ASN B 1 261 ? -11.312 -11.539 -17.406 1 74.94 261 ASN B O 1
ATOM 4258 N N . VAL B 1 262 ? -10.641 -11.836 -19.438 1 77.81 262 VAL B N 1
ATOM 4259 C CA . VAL B 1 262 ? -10.023 -10.516 -19.531 1 77.81 262 VAL B CA 1
ATOM 4260 C C . VAL B 1 262 ? -11 -9.539 -20.172 1 77.81 262 VAL B C 1
ATOM 4262 O O . VAL B 1 262 ? -11.609 -9.844 -21.203 1 77.81 262 VAL B O 1
ATOM 4265 N N . ARG B 1 263 ? -11.781 -8.727 -19.453 1 57.84 263 ARG B N 1
ATOM 4266 C CA . ARG B 1 263 ? -12.688 -7.719 -20 1 57.84 263 ARG B CA 1
ATOM 4267 C C . ARG B 1 263 ? -11.977 -6.836 -21.016 1 57.84 263 ARG B C 1
ATOM 4269 O O . ARG B 1 263 ? -10.781 -6.547 -20.875 1 57.84 263 ARG B O 1
ATOM 4276 N N . GLY B 1 264 ? -12.375 -6.969 -22.344 1 43.75 264 GLY B N 1
ATOM 4277 C CA . GLY B 1 264 ? -11.836 -6.035 -23.328 1 43.75 264 GLY B CA 1
ATOM 4278 C C . GLY B 1 264 ? -11.719 -4.617 -22.797 1 43.75 264 GLY B C 1
ATOM 4279 O O . GLY B 1 264 ? -12.609 -4.137 -22.094 1 43.75 264 GLY B O 1
ATOM 4280 N N . ARG B 1 265 ? -10.656 -4.016 -22.484 1 40.09 265 ARG B N 1
ATOM 4281 C CA . ARG B 1 265 ? -10.594 -2.559 -22.5 1 40.09 265 ARG B CA 1
ATOM 4282 C C . ARG B 1 265 ? -11.469 -1.987 -23.609 1 40.09 265 ARG B C 1
ATOM 4284 O O . ARG B 1 265 ? -11.219 -2.232 -24.797 1 40.09 265 ARG B O 1
ATOM 4291 N N . THR B 1 266 ? -12.82 -2.049 -23.641 1 31.67 266 THR B N 1
ATOM 4292 C CA . THR B 1 266 ? -13.578 -1.346 -24.672 1 31.67 266 THR B CA 1
ATOM 4293 C C . THR B 1 266 ? -12.914 -0.013 -25 1 31.67 266 THR B C 1
ATOM 4295 O O . THR B 1 266 ? -12.508 0.73 -24.109 1 31.67 266 THR B O 1
ATOM 4298 N N . ASP B 1 267 ? -12.25 0.133 -26.172 1 30.48 267 ASP B N 1
ATOM 4299 C CA . ASP B 1 267 ? -11.961 1.302 -27 1 30.48 267 ASP B CA 1
ATOM 4300 C C . ASP B 1 267 ? -13.133 2.283 -26.984 1 30.48 267 ASP B C 1
ATOM 4302 O O . ASP B 1 267 ? -14.125 2.07 -27.688 1 30.48 267 ASP B O 1
ATOM 4306 N N . THR B 1 268 ? -13.727 2.711 -25.984 1 26.59 268 THR B N 1
ATOM 4307 C CA . THR B 1 268 ? -14.617 3.854 -26.188 1 26.59 268 THR B CA 1
ATOM 4308 C C . THR B 1 268 ? -13.867 5.012 -26.844 1 26.59 268 THR B C 1
ATOM 4310 O O . THR B 1 268 ? -13.133 5.742 -26.172 1 26.59 268 THR B O 1
ATOM 4313 N N . THR B 1 269 ? -13.227 4.836 -27.984 1 21.41 269 THR B N 1
ATOM 4314 C CA . THR B 1 269 ? -13.211 5.977 -28.891 1 21.41 269 THR B CA 1
ATOM 4315 C C . THR B 1 269 ? -14.602 6.578 -29.031 1 21.41 269 THR B C 1
ATOM 4317 O O . THR B 1 269 ? -15.562 5.875 -29.359 1 21.41 269 THR B O 1
ATOM 4320 N N . PRO B 1 270 ? -14.68 7.734 -28.359 1 23.09 270 PRO B N 1
ATOM 4321 C CA . PRO B 1 270 ? -15.727 8.453 -29.094 1 23.09 270 PRO B CA 1
ATOM 4322 C C . PRO B 1 270 ? -15.5 8.477 -30.594 1 23.09 270 PRO B C 1
ATOM 4324 O O . PRO B 1 270 ? -14.352 8.375 -31.047 1 23.09 270 PRO B O 1
#

Nearest PDB structures (foldseek):
  4kbr-assembly7_G  TM=8.983E-01  e=2.206E-09  Mus musculus
  4kbr-assembly10_B  TM=8.816E-01  e=3.800E-09  Mus musculus
  4kbr-assembly8_H  TM=8.801E-01  e=5.217E-09  Mus musculus
  4kbr-assembly9_C  TM=8.845E-01  e=1.029E-08  Mus musculus
  4nti-assembly2_B  TM=8.051E-01  e=1.006E-05  Arabidopsis thaliana

Radius of gyration: 26.01 Å; Cα contacts (8 Å, |Δi|>4): 640; chains: 2; bounding box: 82×77×58 Å